Protein AF-A0A0S7Y6J7-F1 (afdb_monomer)

Secondary structure (DSSP, 8-state):
-GGGG------S-S---SEEEEE-S-HHHHHTHHHHHHH-TT-EEEE-S-HHHHTT---SS-EEEEEEHHHHHHS-HHHHHHH-TTEEEEEEE--HHHHHS-HHHHHHH-GGGGG-SEEEE--SSSS-HHHHHHHHHHHHHHHHHHHH-TTS---EEEEE-S-HHHHHHHHHHHHHHHGGGSEEEEE-SHHHHHHHHHS-SSGGG--TTTGGGTSSTTTEEEEEE-S-B-BTTBTT-BHHHHHHHHHHHH-TTS-EEEE---GGGGGGTTTSEEE-TT-GGGHHHHHHHHHHHHSSS-EEEE-TTS-EEEEE-SHHHHHHHHHHHHSSSHHHHHHHHHHHHHHTTTHHHHHHHHTT-HHHHHHTTT----HHHHHHHHHHHHHHHHHHHTT-PEEETTEEE-SHHHHHHHHHHS-HHHHHHHHTTTHHHHHHHHHT-HHHHHHHTT----HHHHHHHHHHHHHHHHHHHHHTT---

Structure (mmCIF, N/CA/C/O backbone):
data_AF-A0A0S7Y6J7-F1
#
_entry.id   AF-A0A0S7Y6J7-F1
#
loop_
_atom_site.group_PDB
_atom_site.id
_atom_site.type_symbol
_atom_site.label_atom_id
_atom_site.label_alt_id
_atom_site.label_comp_id
_atom_site.label_asym_id
_atom_site.label_entity_id
_atom_site.label_seq_id
_atom_site.pdbx_PDB_ins_code
_atom_site.Cartn_x
_atom_site.Cartn_y
_atom_site.Cartn_z
_atom_site.occupancy
_atom_site.B_iso_or_equiv
_atom_site.auth_seq_id
_atom_site.auth_comp_id
_atom_site.auth_asym_id
_atom_site.auth_atom_id
_atom_site.pdbx_PDB_model_num
ATOM 1 N N . MET A 1 1 ? -23.577 -27.559 10.774 1.00 37.59 1 MET A N 1
ATOM 2 C CA . MET A 1 1 ? -23.609 -26.320 11.588 1.00 37.59 1 MET A CA 1
ATOM 3 C C . MET A 1 1 ? -22.219 -25.727 11.871 1.00 37.59 1 MET A C 1
ATOM 5 O O . MET A 1 1 ? -22.177 -24.643 12.425 1.00 37.59 1 MET A O 1
ATOM 9 N N . MET A 1 2 ? -21.099 -26.358 11.475 1.00 38.62 2 MET A N 1
ATOM 10 C CA . MET A 1 2 ? -19.739 -25.843 11.745 1.00 38.62 2 MET A CA 1
ATOM 11 C C . MET A 1 2 ? -19.242 -24.742 10.783 1.00 38.62 2 MET A C 1
ATOM 13 O O . MET A 1 2 ? -18.330 -24.014 11.152 1.00 38.62 2 MET A O 1
ATOM 17 N N . ASP A 1 3 ? -19.864 -24.550 9.614 1.00 44.47 3 ASP A N 1
ATOM 18 C CA . ASP A 1 3 ? -19.432 -23.536 8.627 1.00 44.47 3 ASP A CA 1
ATOM 19 C C . ASP A 1 3 ? -19.922 -22.104 8.911 1.00 44.47 3 ASP A C 1
ATOM 21 O O . ASP A 1 3 ? -19.667 -21.194 8.128 1.00 44.47 3 ASP A O 1
ATOM 25 N N . GLN A 1 4 ? -20.648 -21.864 10.010 1.00 50.25 4 GLN A N 1
ATOM 26 C CA . GLN A 1 4 ? -21.301 -20.566 10.223 1.00 50.25 4 GLN A CA 1
ATOM 27 C C . GLN A 1 4 ? -20.360 -19.424 10.649 1.00 50.25 4 GLN A C 1
ATOM 29 O O . GLN A 1 4 ? -20.791 -18.274 10.620 1.00 50.25 4 GLN A O 1
ATOM 34 N N . TYR A 1 5 ? -19.096 -19.703 11.000 1.00 62.66 5 TYR A N 1
ATOM 35 C CA . TYR A 1 5 ? -18.153 -18.696 11.520 1.00 62.66 5 TYR A CA 1
ATOM 36 C C . TYR A 1 5 ? -16.710 -18.896 11.024 1.00 62.66 5 TYR A C 1
ATOM 38 O O . TYR A 1 5 ? -15.764 -18.864 11.806 1.00 62.66 5 TYR A O 1
ATOM 46 N N . ALA A 1 6 ? -16.516 -19.154 9.730 1.00 68.69 6 ALA A N 1
ATOM 47 C CA . ALA A 1 6 ? -15.168 -19.222 9.165 1.00 68.69 6 ALA A CA 1
ATOM 48 C C . ALA A 1 6 ? -14.520 -17.823 9.099 1.00 68.69 6 ALA A C 1
ATOM 50 O O . ALA A 1 6 ? -15.158 -16.847 8.706 1.00 68.69 6 ALA A O 1
ATOM 51 N N . PHE A 1 7 ? -13.246 -17.725 9.490 1.00 80.12 7 PHE A N 1
ATOM 52 C CA . PHE A 1 7 ? -12.446 -16.517 9.302 1.00 80.12 7 PHE A CA 1
ATOM 53 C C . PHE A 1 7 ? -11.968 -16.439 7.848 1.00 80.12 7 PHE A C 1
ATOM 55 O O . PHE A 1 7 ? -11.222 -17.304 7.390 1.00 80.12 7 PHE A O 1
ATOM 62 N N . TYR A 1 8 ? -12.384 -15.390 7.138 1.00 76.31 8 TYR A N 1
ATOM 63 C CA . TYR A 1 8 ? -11.965 -15.119 5.765 1.00 76.31 8 TYR A CA 1
ATOM 64 C C . TYR A 1 8 ? -11.046 -13.891 5.736 1.00 76.31 8 TYR A C 1
ATOM 66 O O . TYR A 1 8 ? -11.549 -12.760 5.713 1.00 76.31 8 TYR A O 1
ATOM 74 N N . PRO A 1 9 ? -9.712 -14.077 5.750 1.00 76.06 9 PRO A N 1
ATOM 75 C CA . PRO A 1 9 ? -8.779 -12.964 5.625 1.00 76.06 9 PRO A CA 1
ATOM 76 C C . PRO A 1 9 ? -8.963 -12.279 4.269 1.00 76.06 9 PRO A C 1
ATOM 78 O O . PRO A 1 9 ? -9.299 -12.915 3.265 1.00 76.06 9 PRO A O 1
ATOM 81 N N . ARG A 1 10 ? -8.723 -10.968 4.218 1.00 75.69 10 ARG A N 1
ATOM 82 C CA . ARG A 1 10 ? -8.619 -10.278 2.934 1.00 75.69 10 ARG A CA 1
ATOM 83 C C . ARG A 1 10 ? -7.241 -10.531 2.349 1.00 75.69 10 ARG A C 1
ATOM 85 O O . ARG A 1 10 ? -6.243 -10.293 3.011 1.00 75.69 10 ARG A O 1
ATOM 92 N N . ILE A 1 11 ? -7.208 -10.874 1.070 1.00 79.12 11 ILE A N 1
ATOM 93 C CA . ILE A 1 11 ? -5.982 -10.859 0.278 1.00 79.12 11 ILE A CA 1
ATOM 94 C C . ILE A 1 11 ? -5.996 -9.570 -0.550 1.00 79.12 11 ILE A C 1
ATOM 96 O O . ILE A 1 11 ? -6.854 -9.410 -1.420 1.00 79.12 11 ILE A O 1
ATOM 100 N N . ILE A 1 12 ? -5.105 -8.619 -0.241 1.00 74.19 12 ILE A N 1
ATOM 101 C CA . ILE A 1 12 ? -4.997 -7.345 -0.983 1.00 74.19 12 ILE A CA 1
ATOM 102 C C . ILE A 1 12 ? -4.567 -7.599 -2.423 1.00 74.19 12 ILE A C 1
ATOM 104 O O . ILE A 1 12 ? -5.197 -7.109 -3.363 1.00 74.19 12 ILE A O 1
ATOM 108 N N . ASN A 1 13 ? -3.518 -8.408 -2.567 1.00 80.00 13 ASN A N 1
ATOM 109 C CA . ASN A 1 13 ? -2.883 -8.759 -3.827 1.00 80.00 13 ASN A CA 1
ATOM 110 C C . ASN A 1 13 ? -3.207 -10.211 -4.169 1.00 80.00 13 ASN A C 1
ATOM 112 O O . ASN A 1 13 ? -2.391 -11.100 -3.929 1.00 80.00 13 ASN A O 1
ATOM 116 N N . PRO A 1 14 ? -4.420 -10.485 -4.694 1.00 82.38 14 PRO A N 1
ATOM 117 C CA . PRO A 1 14 ? -4.791 -11.831 -5.109 1.00 82.38 14 PRO A CA 1
ATOM 118 C C . PRO A 1 14 ? -3.917 -12.330 -6.261 1.00 82.38 14 PRO A C 1
ATOM 120 O O . PRO A 1 14 ? -3.758 -13.538 -6.415 1.00 82.38 14 PRO A O 1
ATOM 123 N N . MET A 1 15 ? -3.346 -11.427 -7.068 1.00 87.62 15 MET A N 1
ATOM 124 C CA . MET A 1 15 ? -2.305 -11.795 -8.017 1.00 87.62 15 MET A CA 1
ATOM 125 C C . MET A 1 15 ? -0.927 -11.429 -7.504 1.00 87.62 15 MET A C 1
ATOM 127 O O . MET A 1 15 ? -0.651 -10.280 -7.168 1.00 87.62 15 MET A O 1
ATOM 131 N N . LYS A 1 16 ? -0.067 -12.435 -7.545 1.00 90.81 16 LYS A N 1
ATOM 132 C CA . LYS A 1 16 ? 1.357 -12.356 -7.279 1.00 90.81 16 LYS A CA 1
ATOM 133 C C . LYS A 1 16 ? 2.114 -12.774 -8.530 1.00 90.81 16 LYS A C 1
ATOM 135 O O . LYS A 1 16 ? 1.615 -13.615 -9.290 1.00 90.81 16 LYS A O 1
ATOM 140 N N . PHE A 1 17 ? 3.290 -12.206 -8.772 1.00 94.19 17 PHE A N 1
ATOM 141 C CA . PHE A 1 17 ? 4.097 -12.631 -9.912 1.00 94.19 17 PHE A CA 1
ATOM 142 C C . PHE A 1 17 ? 4.605 -14.051 -9.684 1.00 94.19 17 PHE A C 1
ATOM 144 O O . PHE A 1 17 ? 5.246 -14.345 -8.688 1.00 94.19 17 PHE A O 1
ATOM 151 N N . SER A 1 18 ? 4.311 -14.956 -10.614 1.00 93.31 18 SER A N 1
ATOM 152 C CA . SER A 1 18 ? 4.850 -16.319 -10.564 1.00 93.31 18 SER A CA 1
ATOM 153 C C . SER A 1 18 ? 6.267 -16.389 -11.123 1.00 93.31 18 SER A C 1
ATOM 155 O O . SER A 1 18 ? 7.014 -17.287 -10.754 1.00 93.31 18 SER A O 1
ATOM 157 N N . TYR A 1 19 ? 6.622 -15.455 -12.009 1.00 95.19 19 TYR A N 1
ATOM 158 C CA . TYR A 1 19 ? 7.922 -15.395 -12.669 1.00 95.19 19 TYR A CA 1
ATOM 159 C C . TYR A 1 19 ? 8.498 -13.984 -12.613 1.00 95.19 19 TYR A C 1
ATOM 161 O O . TYR A 1 19 ? 7.796 -13.017 -12.911 1.00 95.19 19 TYR A O 1
ATOM 169 N N . ALA A 1 20 ? 9.785 -13.878 -12.297 1.00 96.62 20 ALA A N 1
ATOM 170 C CA . ALA A 1 20 ? 10.579 -12.670 -12.453 1.00 96.62 20 ALA A CA 1
ATOM 171 C C . ALA A 1 20 ? 11.765 -12.947 -13.376 1.00 96.62 20 ALA A C 1
ATOM 173 O O . ALA A 1 20 ? 12.659 -13.728 -13.048 1.00 96.62 20 ALA A O 1
ATOM 174 N N . ILE A 1 21 ? 11.775 -12.286 -14.527 1.00 96.31 21 ILE A N 1
ATOM 175 C CA . ILE A 1 21 ? 12.863 -12.347 -15.498 1.00 96.31 21 ILE A CA 1
ATOM 176 C C . ILE A 1 21 ? 13.750 -11.141 -15.276 1.00 96.31 21 ILE A C 1
ATOM 178 O O . ILE A 1 21 ? 13.268 -10.011 -15.309 1.00 96.31 21 ILE A O 1
ATOM 182 N N . ILE A 1 22 ? 15.042 -11.373 -15.083 1.00 97.00 22 ILE A N 1
ATOM 183 C CA . ILE A 1 22 ? 16.013 -10.303 -14.890 1.00 97.00 22 ILE A CA 1
ATOM 184 C C . ILE A 1 22 ? 17.064 -10.388 -15.984 1.00 97.00 22 ILE A C 1
ATOM 186 O O . ILE A 1 22 ? 17.720 -11.418 -16.157 1.00 97.00 22 ILE A O 1
ATOM 190 N N . PHE A 1 23 ? 17.279 -9.273 -16.670 1.00 96.75 23 PHE A N 1
ATOM 191 C CA . PHE A 1 23 ? 18.465 -9.064 -17.482 1.00 96.75 23 PHE A CA 1
ATOM 192 C C . PHE A 1 23 ? 19.136 -7.762 -17.073 1.00 96.75 23 PHE A C 1
ATOM 194 O O . PHE A 1 23 ? 18.533 -6.692 -17.099 1.00 96.75 23 PHE A O 1
ATOM 201 N N . SER A 1 24 ? 20.408 -7.866 -16.707 1.00 94.94 24 SER A N 1
ATOM 202 C CA . SER A 1 24 ? 21.251 -6.703 -16.486 1.00 94.94 24 SER A CA 1
ATOM 203 C C . SER A 1 24 ? 22.707 -7.041 -16.760 1.00 94.94 24 SER A C 1
ATOM 205 O O . SER A 1 24 ? 23.170 -8.135 -16.417 1.00 94.94 24 SER A O 1
ATOM 207 N N . ALA A 1 25 ? 23.435 -6.094 -17.345 1.00 91.81 25 ALA A N 1
ATOM 208 C CA . ALA A 1 25 ? 24.883 -6.101 -17.466 1.00 91.81 25 ALA A CA 1
ATOM 209 C C . ALA A 1 25 ? 25.574 -5.954 -16.096 1.00 91.81 25 ALA A C 1
ATOM 211 O O . ALA A 1 25 ? 26.685 -6.464 -15.911 1.00 91.81 25 ALA A O 1
ATOM 212 N N . GLU A 1 26 ? 24.906 -5.366 -15.101 1.00 91.00 26 GLU A N 1
ATOM 213 C CA . GLU A 1 26 ? 25.428 -5.193 -13.747 1.00 91.00 26 GLU A CA 1
ATOM 214 C C . GLU A 1 26 ? 25.328 -6.483 -12.913 1.00 91.00 26 GLU A C 1
ATOM 216 O O . GLU A 1 26 ? 24.263 -7.069 -12.713 1.00 91.00 26 GLU A O 1
ATOM 221 N N . GLU A 1 27 ? 26.468 -6.943 -12.390 1.00 91.69 27 GLU A N 1
ATOM 222 C CA . GLU A 1 27 ? 26.545 -8.185 -11.612 1.00 91.69 27 GLU A CA 1
ATOM 223 C C . GLU A 1 27 ? 25.741 -8.127 -10.307 1.00 91.69 27 GLU A C 1
ATOM 225 O O . GLU A 1 27 ? 25.116 -9.117 -9.927 1.00 91.69 27 GLU A O 1
ATOM 230 N N . GLU A 1 28 ? 25.705 -6.969 -9.648 1.00 91.62 28 GLU A N 1
ATOM 231 C CA . GLU A 1 28 ? 24.992 -6.782 -8.379 1.00 91.62 28 GLU A CA 1
ATOM 232 C C . GLU A 1 28 ? 23.469 -6.901 -8.542 1.00 91.62 28 GLU A C 1
ATOM 234 O O . GLU A 1 28 ? 22.796 -7.497 -7.695 1.00 91.62 28 GLU A O 1
ATOM 239 N N . VAL A 1 29 ? 22.921 -6.455 -9.678 1.00 92.88 29 VAL A N 1
ATOM 240 C CA . VAL A 1 29 ? 21.510 -6.685 -10.028 1.00 92.88 29 VAL A CA 1
ATOM 241 C C . VAL A 1 29 ? 21.246 -8.185 -10.189 1.00 92.88 29 VAL A C 1
ATOM 243 O O . VAL A 1 29 ? 20.309 -8.715 -9.591 1.00 92.88 29 VAL A O 1
ATOM 246 N N . ARG A 1 30 ? 22.110 -8.912 -10.914 1.00 94.44 30 ARG A N 1
ATOM 247 C CA . ARG A 1 30 ? 21.960 -10.370 -11.099 1.00 94.44 30 ARG A CA 1
ATOM 248 C C . ARG A 1 30 ? 22.072 -11.143 -9.778 1.00 94.44 30 ARG A C 1
ATOM 250 O O . ARG A 1 30 ? 21.297 -12.071 -9.544 1.00 94.44 30 ARG A O 1
ATOM 257 N N . LYS A 1 31 ? 22.997 -10.761 -8.890 1.00 93.81 31 LYS A N 1
ATOM 258 C CA . LYS A 1 31 ? 23.158 -11.369 -7.551 1.00 93.81 31 LYS A CA 1
ATOM 259 C C . LYS A 1 31 ? 21.954 -11.139 -6.642 1.00 93.81 31 LYS A C 1
ATOM 261 O O . LYS A 1 31 ? 21.652 -11.987 -5.799 1.00 93.81 31 LYS A O 1
ATOM 266 N N . SER A 1 32 ? 21.232 -10.040 -6.844 1.00 92.38 32 SER A N 1
ATOM 267 C CA . SER A 1 32 ? 20.055 -9.692 -6.046 1.00 92.38 32 SER A CA 1
ATOM 268 C C . SER A 1 32 ? 18.868 -10.649 -6.239 1.00 92.38 32 SER A C 1
ATOM 270 O O . SER A 1 32 ? 17.938 -10.624 -5.433 1.00 92.38 32 SER A O 1
ATOM 272 N N . LYS A 1 33 ? 18.940 -11.589 -7.200 1.00 94.50 33 LYS A N 1
ATOM 273 C CA . LYS A 1 33 ? 18.031 -12.749 -7.298 1.00 94.50 33 LYS A CA 1
ATOM 274 C C . LYS A 1 33 ? 17.808 -13.440 -5.952 1.00 94.50 33 LYS A C 1
ATOM 276 O O . LYS A 1 33 ? 16.681 -13.813 -5.648 1.00 94.50 33 LYS A O 1
ATOM 281 N N . LYS A 1 34 ? 18.861 -13.618 -5.146 1.00 92.31 34 LYS A N 1
ATOM 282 C CA . LYS A 1 34 ? 18.748 -14.301 -3.848 1.00 92.31 34 LYS A CA 1
ATOM 283 C C . LYS A 1 34 ? 17.755 -13.595 -2.919 1.00 92.31 34 LYS A C 1
ATOM 285 O O . LYS A 1 34 ? 16.931 -14.261 -2.306 1.00 92.31 34 LYS A O 1
ATOM 290 N N . VAL A 1 35 ? 17.805 -12.265 -2.867 1.00 92.25 35 VAL A N 1
ATOM 291 C CA . VAL A 1 35 ? 16.930 -11.460 -2.004 1.00 92.25 35 VAL A CA 1
ATOM 292 C C . VAL A 1 35 ? 15.480 -11.533 -2.471 1.00 92.25 35 VAL A C 1
ATOM 294 O O . VAL A 1 35 ? 14.579 -11.654 -1.645 1.00 92.25 35 VAL A O 1
ATOM 297 N N . LEU A 1 36 ? 15.239 -11.529 -3.785 1.00 91.81 36 LEU A N 1
ATOM 298 C CA . LEU A 1 36 ? 13.892 -11.734 -4.324 1.00 91.81 36 LEU A CA 1
ATOM 299 C C . LEU A 1 36 ? 13.339 -13.120 -3.983 1.00 91.81 36 LEU A C 1
ATOM 301 O O . LEU A 1 36 ? 12.209 -13.213 -3.530 1.00 91.81 36 LEU A O 1
ATOM 305 N N . VAL A 1 37 ? 14.136 -14.183 -4.117 1.00 91.69 37 VAL A N 1
ATOM 306 C CA . VAL A 1 37 ? 13.702 -15.547 -3.754 1.00 91.69 37 VAL A CA 1
ATOM 307 C C . VAL A 1 37 ? 13.405 -15.672 -2.254 1.00 91.69 37 VAL A C 1
ATOM 309 O O . VAL A 1 37 ? 12.478 -16.378 -1.868 1.00 91.69 37 VAL A O 1
ATOM 312 N N . GLU A 1 38 ? 14.176 -14.996 -1.398 1.00 88.25 38 GLU A N 1
ATOM 313 C CA . GLU A 1 38 ? 13.963 -15.010 0.055 1.00 88.25 38 GLU A CA 1
ATOM 314 C C . GLU A 1 38 ? 12.728 -14.198 0.479 1.00 88.25 38 GLU A C 1
ATOM 316 O O . GLU A 1 38 ? 11.979 -14.644 1.345 1.00 88.25 38 GLU A O 1
ATOM 321 N N . SER A 1 39 ? 12.503 -13.031 -0.133 1.00 85.88 39 SER A N 1
ATOM 322 C CA . SER A 1 39 ? 11.391 -12.126 0.209 1.00 85.88 39 SER A CA 1
ATOM 323 C C . SER A 1 39 ? 10.072 -12.460 -0.491 1.00 85.88 39 SER A C 1
ATOM 325 O O . SER A 1 39 ? 9.008 -12.117 0.018 1.00 85.88 39 SER A O 1
ATOM 327 N N . MET A 1 40 ? 10.128 -13.128 -1.644 1.00 89.31 40 MET A N 1
ATOM 328 C CA . MET A 1 40 ? 8.979 -13.489 -2.476 1.00 89.31 40 MET A CA 1
ATOM 329 C C . MET A 1 40 ? 9.079 -14.966 -2.876 1.00 89.31 40 MET A C 1
ATOM 331 O O . MET A 1 40 ? 9.331 -15.289 -4.039 1.00 89.31 40 MET A O 1
ATOM 335 N N . PRO A 1 41 ? 8.883 -15.897 -1.926 1.00 86.69 41 PRO A N 1
ATOM 336 C CA . PRO A 1 41 ? 9.102 -17.327 -2.152 1.00 86.69 41 PRO A CA 1
ATOM 337 C C . PRO A 1 41 ? 8.098 -17.962 -3.134 1.00 86.69 41 PRO A C 1
ATOM 339 O O . PRO A 1 41 ? 8.265 -19.116 -3.524 1.00 86.69 41 PRO A O 1
ATOM 342 N N . TRP A 1 42 ? 7.059 -17.226 -3.538 1.00 88.81 42 TRP A N 1
ATOM 343 C CA . TRP A 1 42 ? 6.107 -17.603 -4.588 1.00 88.81 42 TRP A CA 1
ATOM 344 C C . TRP A 1 42 ? 6.578 -17.258 -6.012 1.00 88.81 42 TRP A C 1
ATOM 346 O O . TRP A 1 42 ? 5.921 -17.660 -6.974 1.00 88.81 42 TRP A O 1
ATOM 356 N N . THR A 1 43 ? 7.683 -16.520 -6.152 1.00 92.38 43 THR A N 1
ATOM 357 C CA . THR A 1 43 ? 8.189 -16.019 -7.433 1.00 92.38 43 THR A CA 1
ATOM 358 C C . THR A 1 43 ? 9.406 -16.823 -7.883 1.00 92.38 43 THR A C 1
ATOM 360 O O . THR A 1 43 ? 10.455 -16.814 -7.237 1.00 92.38 43 THR A O 1
ATOM 363 N N . GLU A 1 44 ? 9.309 -17.481 -9.035 1.00 94.25 44 GLU A N 1
ATOM 364 C CA . GLU A 1 44 ? 10.462 -18.097 -9.687 1.00 94.25 44 GLU A CA 1
ATOM 365 C C . GLU A 1 44 ? 11.295 -17.022 -10.396 1.00 94.25 44 GLU A C 1
ATOM 367 O O . GLU A 1 44 ? 10.791 -16.291 -11.248 1.00 94.25 44 GLU A O 1
ATOM 372 N N . VAL A 1 45 ? 12.576 -16.903 -10.038 1.00 95.56 45 VAL A N 1
ATOM 373 C CA . VAL A 1 45 ? 13.460 -15.854 -10.569 1.00 95.56 45 VAL A CA 1
ATOM 374 C C . VAL A 1 45 ? 14.465 -16.442 -11.555 1.00 95.56 45 VAL A C 1
ATOM 376 O O . VAL A 1 45 ? 15.308 -17.266 -11.178 1.00 95.56 45 VAL A O 1
ATOM 379 N N . GLU A 1 46 ? 14.455 -15.958 -12.792 1.00 95.06 46 GLU A N 1
ATOM 380 C CA . GLU A 1 46 ? 15.367 -16.374 -13.856 1.00 95.06 46 GLU A CA 1
ATOM 381 C C . GLU A 1 46 ? 16.260 -15.212 -14.307 1.00 95.06 46 GLU A C 1
ATOM 383 O O . GLU A 1 46 ? 15.801 -14.087 -14.501 1.00 95.06 46 GLU A O 1
ATOM 388 N N . ILE A 1 47 ? 17.560 -15.485 -14.459 1.00 95.69 47 ILE A N 1
ATOM 389 C CA . ILE A 1 47 ? 18.527 -14.521 -14.992 1.00 95.69 47 ILE A CA 1
ATOM 390 C C . ILE A 1 47 ? 18.787 -14.876 -16.448 1.00 95.69 47 ILE A C 1
ATOM 392 O O . ILE A 1 47 ? 19.303 -15.956 -16.736 1.00 95.69 47 ILE A O 1
ATOM 396 N N . PHE A 1 48 ? 18.477 -13.957 -17.352 1.00 93.56 48 PHE A N 1
ATOM 397 C CA . PHE A 1 48 ? 18.709 -14.149 -18.775 1.00 93.56 48 PHE A CA 1
ATOM 398 C C . PHE A 1 48 ? 20.107 -13.655 -19.152 1.00 93.56 48 PHE A C 1
ATOM 400 O O . PHE A 1 48 ? 20.561 -12.609 -18.690 1.00 93.56 48 PHE A O 1
ATOM 407 N N . GLY A 1 49 ? 20.800 -14.425 -19.993 1.00 87.69 49 GLY A N 1
ATOM 408 C CA . GLY A 1 49 ? 22.103 -14.042 -20.551 1.00 87.69 49 GLY A CA 1
ATOM 409 C C . GLY A 1 49 ? 22.005 -13.242 -21.852 1.00 87.69 49 GLY A C 1
ATOM 410 O O . GLY A 1 49 ? 22.978 -12.613 -22.253 1.00 87.69 49 GLY A O 1
ATOM 411 N N . ASP A 1 50 ? 20.837 -13.263 -22.496 1.00 89.38 50 ASP A N 1
ATOM 412 C CA . ASP A 1 50 ? 20.567 -12.620 -23.778 1.00 89.38 50 ASP A CA 1
ATOM 413 C C . ASP A 1 50 ? 19.213 -11.891 -23.729 1.00 89.38 50 ASP A C 1
ATOM 415 O O . ASP A 1 50 ? 18.189 -12.537 -23.479 1.00 89.38 50 ASP A O 1
ATOM 419 N N . PRO A 1 51 ? 19.166 -10.575 -23.989 1.00 88.75 51 PRO A N 1
ATOM 420 C CA . PRO A 1 51 ? 17.926 -9.816 -23.913 1.00 88.75 51 PRO A CA 1
ATOM 421 C C . PRO A 1 51 ? 17.013 -10.060 -25.127 1.00 88.75 51 PRO A C 1
ATOM 423 O O . PRO A 1 51 ? 15.801 -9.887 -25.018 1.00 88.75 51 PRO A O 1
ATOM 426 N N . PHE A 1 52 ? 17.532 -10.511 -26.278 1.00 90.12 52 PHE A N 1
ATOM 427 C CA . PHE A 1 52 ? 16.700 -10.756 -27.465 1.00 90.12 52 PHE A CA 1
ATOM 428 C C . PHE A 1 52 ? 15.690 -11.883 -27.234 1.00 90.12 52 PHE A C 1
ATOM 430 O O . PHE A 1 52 ? 14.530 -11.770 -27.641 1.00 90.12 52 PHE A O 1
ATOM 437 N N . SER A 1 53 ? 16.096 -12.936 -26.524 1.00 90.31 53 SER A N 1
ATOM 438 C CA . SER A 1 53 ? 15.213 -14.041 -26.146 1.00 90.31 53 SER A CA 1
ATOM 439 C C . SER A 1 53 ? 14.031 -13.607 -25.263 1.00 90.31 53 SER A C 1
ATOM 441 O O . SER A 1 53 ? 12.940 -14.163 -25.401 1.00 90.31 53 SER A O 1
ATOM 443 N N . ILE A 1 54 ? 14.185 -12.549 -24.453 1.00 93.69 54 ILE A N 1
ATOM 444 C CA . ILE A 1 54 ? 13.111 -11.993 -23.605 1.00 93.69 54 ILE A CA 1
ATOM 445 C C . ILE A 1 54 ? 11.957 -11.460 -24.458 1.00 93.69 54 ILE A C 1
ATOM 447 O O . ILE A 1 54 ? 10.797 -11.594 -24.080 1.00 93.69 54 ILE A O 1
ATOM 451 N N . SER A 1 55 ? 12.241 -10.945 -25.658 1.00 93.69 55 SER A N 1
ATOM 452 C CA . SER A 1 55 ? 11.208 -10.454 -26.587 1.00 93.69 55 SER A CA 1
ATOM 453 C C . SER A 1 55 ? 10.242 -11.555 -27.051 1.00 93.69 55 SER A C 1
ATOM 455 O O . SER A 1 55 ? 9.153 -11.275 -27.546 1.00 93.69 55 SER A O 1
ATOM 457 N N . GLN A 1 56 ? 10.644 -12.823 -26.924 1.00 92.12 56 GLN A N 1
ATOM 458 C CA . GLN A 1 56 ? 9.830 -13.994 -27.257 1.00 92.12 56 GLN A CA 1
ATOM 459 C C . GLN A 1 56 ? 9.227 -14.658 -26.014 1.00 92.12 56 GLN A C 1
ATOM 461 O O . GLN A 1 56 ? 8.554 -15.680 -26.149 1.00 92.12 56 GLN A O 1
ATOM 466 N N . TYR A 1 57 ? 9.481 -14.118 -24.817 1.00 91.94 57 TYR A N 1
ATOM 467 C CA . TYR A 1 57 ? 8.959 -14.684 -23.583 1.00 91.94 57 TYR A CA 1
ATOM 468 C C . TYR A 1 57 ? 7.434 -14.738 -23.628 1.00 91.94 57 TYR A C 1
ATOM 470 O O . TYR A 1 57 ? 6.765 -13.778 -24.024 1.00 91.94 57 TYR A O 1
ATOM 478 N N . LYS A 1 58 ? 6.893 -15.878 -23.206 1.00 93.31 58 LYS A N 1
ATOM 479 C CA . LYS A 1 58 ? 5.464 -16.144 -23.164 1.00 93.31 58 LYS A CA 1
ATOM 480 C C . LYS A 1 58 ? 5.132 -16.953 -21.921 1.00 93.31 58 LYS A C 1
ATOM 482 O O . LYS A 1 58 ? 5.718 -18.008 -21.690 1.00 93.31 58 LYS A O 1
ATOM 487 N N . SER A 1 59 ? 4.153 -16.480 -21.167 1.00 89.81 59 SER A N 1
ATOM 488 C CA . SER A 1 59 ? 3.622 -17.140 -19.987 1.00 89.81 59 SER A CA 1
ATOM 489 C C . SER A 1 59 ? 2.156 -16.782 -19.797 1.00 89.81 59 SER A C 1
ATOM 491 O O . SER A 1 59 ? 1.749 -15.630 -19.941 1.00 89.81 59 SER A O 1
ATOM 493 N N . ASP A 1 60 ? 1.365 -17.782 -19.417 1.00 89.50 60 ASP A N 1
ATOM 494 C CA . ASP A 1 60 ? -0.031 -17.582 -19.021 1.00 89.50 60 ASP A CA 1
ATOM 495 C C . ASP A 1 60 ? -0.139 -17.081 -17.566 1.00 89.50 60 ASP A C 1
ATOM 497 O O . ASP A 1 60 ? -1.205 -16.650 -17.119 1.00 89.50 60 ASP A O 1
ATOM 501 N N . LYS A 1 61 ? 0.966 -17.124 -16.806 1.00 90.81 61 LYS A N 1
ATOM 502 C CA . LYS A 1 61 ? 1.033 -16.630 -15.427 1.00 90.81 61 LYS A CA 1
ATOM 503 C C . LYS A 1 61 ? 1.491 -15.174 -15.379 1.00 90.81 61 LYS A C 1
ATOM 505 O O . LYS A 1 61 ? 2.218 -14.696 -16.250 1.00 90.81 61 LYS A O 1
ATOM 510 N N . ALA A 1 62 ? 1.102 -14.478 -14.310 1.00 94.56 62 ALA A N 1
ATOM 511 C CA . ALA A 1 62 ? 1.601 -13.134 -14.043 1.00 94.56 62 ALA A CA 1
ATOM 512 C C . ALA A 1 62 ? 3.131 -13.151 -13.954 1.00 94.56 62 ALA A C 1
ATOM 514 O O . ALA A 1 62 ? 3.702 -13.947 -13.206 1.00 94.56 62 ALA A O 1
ATOM 515 N N . SER A 1 63 ? 3.775 -12.286 -14.734 1.00 96.38 63 SER A N 1
ATOM 516 C CA . SER A 1 63 ? 5.230 -12.236 -14.858 1.00 96.38 63 SER A CA 1
ATOM 517 C C . SER A 1 63 ? 5.732 -10.800 -14.758 1.00 96.38 63 SER A C 1
ATOM 519 O O . SER A 1 63 ? 5.064 -9.873 -15.211 1.00 96.38 63 SER A O 1
ATOM 521 N N . ILE A 1 64 ? 6.928 -10.619 -14.215 1.00 97.50 64 ILE A N 1
ATOM 522 C CA . ILE A 1 64 ? 7.624 -9.337 -14.215 1.00 97.50 64 ILE A CA 1
ATOM 523 C C . ILE A 1 64 ? 8.923 -9.445 -15.006 1.00 97.50 64 ILE A C 1
ATOM 525 O O . ILE A 1 64 ? 9.638 -10.442 -14.906 1.00 97.50 64 ILE A O 1
ATOM 529 N N . ILE A 1 65 ? 9.216 -8.424 -15.807 1.00 97.88 65 ILE A N 1
ATOM 530 C CA . ILE A 1 65 ? 10.437 -8.336 -16.607 1.00 97.88 65 ILE A CA 1
ATOM 531 C C . ILE A 1 65 ? 11.226 -7.128 -16.123 1.00 97.88 65 ILE A C 1
ATOM 533 O O . ILE A 1 65 ? 10.765 -5.997 -16.223 1.00 97.88 65 ILE A O 1
ATOM 537 N N . ILE A 1 66 ? 12.409 -7.379 -15.580 1.00 98.19 66 ILE A N 1
ATOM 538 C CA . ILE A 1 66 ? 13.278 -6.384 -14.962 1.00 98.19 66 ILE A CA 1
ATOM 539 C C . ILE A 1 66 ? 14.516 -6.240 -15.838 1.00 98.19 66 ILE A C 1
ATOM 541 O O . ILE A 1 66 ? 15.291 -7.186 -15.998 1.00 98.19 66 ILE A O 1
ATOM 545 N N . LEU A 1 67 ? 14.685 -5.058 -16.419 1.00 98.00 67 LEU A N 1
ATOM 546 C CA . LEU A 1 67 ? 15.741 -4.760 -17.378 1.00 98.00 67 LEU A CA 1
ATOM 547 C C . LEU A 1 67 ? 16.541 -3.558 -16.899 1.00 98.00 67 LEU A C 1
ATOM 549 O O . LEU A 1 67 ? 15.975 -2.626 -16.333 1.00 98.00 67 LEU A O 1
ATOM 553 N N . ASP A 1 68 ? 17.841 -3.558 -17.164 1.00 96.19 68 ASP A N 1
ATOM 554 C CA . ASP A 1 68 ? 18.610 -2.316 -17.143 1.00 96.19 68 ASP A CA 1
ATOM 555 C C . ASP A 1 68 ? 18.510 -1.560 -18.474 1.00 96.19 68 ASP A C 1
ATOM 557 O O . ASP A 1 68 ? 17.834 -1.995 -19.415 1.00 96.19 68 ASP A O 1
ATOM 561 N N . ASP A 1 69 ? 19.203 -0.425 -18.562 1.00 95.75 69 ASP A N 1
ATOM 562 C CA . ASP A 1 69 ? 19.258 0.390 -19.774 1.00 95.75 69 ASP A CA 1
ATOM 563 C C . ASP A 1 69 ? 19.666 -0.428 -21.009 1.00 95.75 69 ASP A C 1
ATOM 565 O O . ASP A 1 69 ? 19.037 -0.327 -22.063 1.00 95.75 69 ASP A O 1
ATOM 569 N N . SER A 1 70 ? 20.678 -1.294 -20.880 1.00 94.50 70 SER A N 1
ATOM 570 C CA . SER A 1 70 ? 21.194 -2.094 -21.996 1.00 94.50 70 SER A CA 1
ATOM 571 C C . SER A 1 70 ? 20.178 -3.120 -22.504 1.00 94.50 70 SER A C 1
ATOM 573 O O . SER A 1 70 ? 20.059 -3.322 -23.714 1.00 94.50 70 SER A O 1
ATOM 575 N N . GLY A 1 71 ? 19.406 -3.725 -21.596 1.00 95.75 71 GLY A N 1
ATOM 576 C CA . GLY A 1 71 ? 18.343 -4.664 -21.938 1.00 95.75 71 GLY A CA 1
ATOM 577 C C . GLY A 1 71 ? 17.139 -3.973 -22.568 1.00 95.75 71 GLY A C 1
ATOM 578 O O . GLY A 1 71 ? 16.664 -4.391 -23.625 1.00 95.75 71 GLY A O 1
ATOM 579 N N . LEU A 1 72 ? 16.655 -2.889 -21.957 1.00 96.94 72 LEU A N 1
ATOM 580 C CA . LEU A 1 72 ? 15.427 -2.228 -22.401 1.00 96.94 72 LEU A CA 1
ATOM 581 C C . LEU A 1 72 ? 15.572 -1.592 -23.796 1.00 96.94 72 LEU A C 1
ATOM 583 O O . LEU A 1 72 ? 14.612 -1.553 -24.576 1.00 96.94 72 LEU A O 1
ATOM 587 N N . ILE A 1 73 ? 16.782 -1.148 -24.153 1.00 96.19 73 ILE A N 1
ATOM 588 C CA . ILE A 1 73 ? 17.096 -0.636 -25.495 1.00 96.19 73 ILE A CA 1
ATOM 589 C C . ILE A 1 73 ? 16.769 -1.674 -26.576 1.00 96.19 73 ILE A C 1
ATOM 591 O O . ILE A 1 73 ? 16.144 -1.324 -27.580 1.00 96.19 73 ILE A O 1
ATOM 595 N N . VAL A 1 74 ? 17.139 -2.939 -26.368 1.00 95.50 74 VAL A N 1
ATOM 596 C CA . VAL A 1 74 ? 17.136 -3.963 -27.427 1.00 95.50 74 VAL A CA 1
ATOM 597 C C . VAL A 1 74 ? 15.897 -4.858 -27.448 1.00 95.50 74 VAL A C 1
ATOM 599 O O . VAL A 1 74 ? 15.629 -5.474 -28.477 1.00 95.50 74 VAL A O 1
ATOM 602 N N . VAL A 1 75 ? 15.123 -4.926 -26.360 1.00 96.56 75 VAL A N 1
ATOM 603 C CA . VAL A 1 75 ? 13.887 -5.727 -26.329 1.00 96.56 75 VAL A CA 1
ATOM 604 C C . VAL A 1 75 ? 12.750 -5.099 -27.136 1.00 96.56 75 VAL A C 1
ATOM 606 O O . VAL A 1 75 ? 12.607 -3.872 -27.215 1.00 96.56 75 VAL A O 1
ATOM 609 N N . ASP A 1 76 ? 11.888 -5.962 -27.665 1.00 96.50 76 ASP A N 1
ATOM 610 C CA . ASP A 1 76 ? 10.591 -5.609 -28.236 1.00 96.50 76 ASP A CA 1
ATOM 611 C C . ASP A 1 76 ? 9.507 -5.691 -27.145 1.00 96.50 76 ASP A C 1
ATOM 613 O O . ASP A 1 76 ? 8.967 -6.757 -26.839 1.00 96.50 76 ASP A O 1
ATOM 617 N N . ALA A 1 77 ? 9.240 -4.552 -26.502 1.00 96.50 77 ALA A N 1
ATOM 618 C CA . ALA A 1 77 ? 8.298 -4.465 -25.388 1.00 96.50 77 ALA A CA 1
ATOM 619 C C . ALA A 1 77 ? 6.836 -4.652 -25.821 1.00 96.50 77 ALA A C 1
ATOM 621 O O . ALA A 1 77 ? 6.029 -5.147 -25.033 1.00 96.50 77 ALA A O 1
ATOM 622 N N . ASP A 1 78 ? 6.493 -4.296 -27.060 1.00 96.12 78 ASP A N 1
ATOM 623 C CA . ASP A 1 78 ? 5.140 -4.477 -27.585 1.00 96.12 78 ASP A CA 1
ATOM 624 C C . ASP A 1 78 ? 4.867 -5.961 -27.795 1.00 96.12 78 ASP A C 1
ATOM 626 O O . ASP A 1 78 ? 3.881 -6.488 -27.280 1.00 96.12 78 ASP A O 1
ATOM 630 N N . LYS A 1 79 ? 5.817 -6.679 -28.400 1.00 96.50 79 LYS A N 1
ATOM 631 C CA . LYS A 1 79 ? 5.729 -8.131 -28.550 1.00 96.50 79 LYS A CA 1
ATOM 632 C C . LYS A 1 79 ? 5.645 -8.870 -27.213 1.00 96.50 79 LYS A C 1
ATOM 634 O O . LYS A 1 79 ? 4.892 -9.835 -27.078 1.00 96.50 79 LYS A O 1
ATOM 639 N N . ILE A 1 80 ? 6.389 -8.416 -26.203 1.00 96.62 80 ILE A N 1
ATOM 640 C CA . ILE A 1 80 ? 6.276 -8.938 -24.834 1.00 96.62 80 ILE A CA 1
ATOM 641 C C . ILE A 1 80 ? 4.839 -8.783 -24.318 1.00 96.62 80 ILE A C 1
ATOM 643 O O . ILE A 1 80 ? 4.273 -9.746 -23.800 1.00 96.62 80 ILE A O 1
ATOM 647 N N . ARG A 1 81 ? 4.233 -7.600 -24.461 1.00 95.62 81 ARG A N 1
ATOM 648 C CA . ARG A 1 81 ? 2.860 -7.339 -23.996 1.00 95.62 81 ARG A CA 1
ATOM 649 C C . ARG A 1 81 ? 1.815 -8.117 -24.796 1.00 95.62 81 ARG A C 1
ATOM 651 O O . ARG A 1 81 ? 0.860 -8.619 -24.212 1.00 95.62 81 ARG A O 1
ATOM 658 N N . GLU A 1 82 ? 2.011 -8.281 -26.101 1.00 94.81 82 GLU A N 1
ATOM 659 C CA . GLU A 1 82 ? 1.150 -9.108 -26.957 1.00 94.81 82 GLU A CA 1
ATOM 660 C C . GLU A 1 82 ? 1.168 -10.582 -26.532 1.00 94.81 82 GLU A C 1
ATOM 662 O O . GLU A 1 82 ? 0.128 -11.244 -26.502 1.00 94.81 82 GLU A O 1
ATOM 667 N N . ASN A 1 83 ? 2.341 -11.095 -26.155 1.00 94.19 83 ASN A N 1
ATOM 668 C CA . ASN A 1 83 ? 2.510 -12.480 -25.724 1.00 94.19 83 ASN A CA 1
ATOM 669 C C . ASN A 1 83 ? 2.009 -12.745 -24.296 1.00 94.19 83 ASN A C 1
ATOM 671 O O . ASN A 1 83 ? 1.750 -13.902 -23.961 1.00 94.19 83 ASN A O 1
ATOM 675 N N . ASN A 1 84 ? 1.893 -11.712 -23.453 1.00 95.25 84 ASN A N 1
ATOM 676 C CA . ASN A 1 84 ? 1.661 -11.861 -22.017 1.00 95.25 84 ASN A CA 1
ATOM 677 C C . ASN A 1 84 ? 0.600 -10.874 -21.504 1.00 95.25 84 ASN A C 1
ATOM 679 O O . ASN A 1 84 ? 0.857 -9.685 -21.345 1.00 95.25 84 ASN A O 1
ATOM 683 N N . GLN A 1 85 ? -0.578 -11.375 -21.119 1.00 90.81 85 GLN A N 1
ATOM 684 C CA . GLN A 1 85 ? -1.674 -10.522 -20.620 1.00 90.81 85 GLN A CA 1
ATOM 685 C C . GLN A 1 85 ? -1.409 -9.883 -19.244 1.00 90.81 85 GLN A C 1
ATOM 687 O O . GLN A 1 85 ? -2.077 -8.918 -18.865 1.00 90.81 85 GLN A O 1
ATOM 692 N N . ASN A 1 86 ? -0.494 -10.464 -18.465 1.00 94.62 86 ASN A N 1
ATOM 693 C CA . ASN A 1 86 ? -0.243 -10.136 -17.060 1.00 94.62 86 ASN A CA 1
ATOM 694 C C . ASN A 1 86 ? 1.234 -9.800 -16.835 1.00 94.62 86 ASN A C 1
ATOM 696 O O . ASN A 1 86 ? 1.859 -10.365 -15.937 1.00 94.62 86 ASN A O 1
ATOM 700 N N . VAL A 1 87 ? 1.800 -8.942 -17.683 1.00 96.75 87 VAL A N 1
ATOM 701 C CA . VAL A 1 87 ? 3.210 -8.552 -17.605 1.00 96.75 87 VAL A CA 1
ATOM 702 C C . VAL A 1 87 ? 3.370 -7.110 -17.146 1.00 96.75 87 VAL A C 1
ATOM 704 O O . VAL A 1 87 ? 2.577 -6.246 -17.520 1.00 96.75 87 VAL A O 1
ATOM 707 N N . VAL A 1 88 ? 4.400 -6.868 -16.340 1.00 97.81 88 VAL A N 1
ATOM 708 C CA . VAL A 1 88 ? 4.896 -5.526 -16.022 1.00 97.81 88 VAL A CA 1
ATOM 709 C C . VAL A 1 88 ? 6.385 -5.472 -16.349 1.00 97.81 88 VAL A C 1
ATOM 711 O O . VAL A 1 88 ? 7.131 -6.391 -16.005 1.00 97.81 88 VAL A O 1
ATOM 714 N N . ILE A 1 89 ? 6.810 -4.412 -17.030 1.00 98.31 89 ILE A N 1
ATOM 715 C CA . ILE A 1 89 ? 8.200 -4.161 -17.412 1.00 98.31 89 ILE A CA 1
ATOM 716 C C . ILE A 1 89 ? 8.771 -3.069 -16.505 1.00 98.31 89 ILE A C 1
ATOM 718 O O . ILE A 1 89 ? 8.259 -1.950 -16.468 1.00 98.31 89 ILE A O 1
ATOM 722 N N . ILE A 1 90 ? 9.850 -3.385 -15.795 1.00 98.25 90 ILE A N 1
ATOM 723 C CA . ILE A 1 90 ? 10.596 -2.457 -14.947 1.00 98.25 90 ILE A CA 1
ATOM 724 C C . ILE A 1 90 ? 11.923 -2.095 -15.611 1.00 98.25 90 ILE A C 1
ATOM 726 O O . ILE A 1 90 ? 12.666 -2.981 -16.036 1.00 98.25 90 ILE A O 1
ATOM 730 N N . LEU A 1 91 ? 12.244 -0.800 -15.615 1.00 98.12 91 LEU A N 1
ATOM 731 C CA . LEU A 1 91 ? 13.596 -0.297 -15.849 1.00 98.12 91 LEU A CA 1
ATOM 732 C C . LEU A 1 91 ? 14.312 -0.066 -14.513 1.00 98.12 91 LEU A C 1
ATOM 734 O O . LEU A 1 91 ? 13.845 0.726 -13.694 1.00 98.12 91 LEU A O 1
ATOM 738 N N . LEU A 1 92 ? 15.466 -0.702 -14.328 1.00 97.19 92 LEU A N 1
ATOM 739 C CA . LEU A 1 92 ? 16.454 -0.334 -13.317 1.00 97.19 92 LEU A CA 1
ATOM 740 C C . LEU A 1 92 ? 17.565 0.471 -13.989 1.00 97.19 92 LEU A C 1
ATOM 742 O O . LEU A 1 92 ? 18.364 -0.083 -14.738 1.00 97.19 92 LEU A O 1
ATOM 746 N N . SER A 1 93 ? 17.614 1.772 -13.735 1.00 95.88 93 SER A N 1
ATOM 747 C CA . SER A 1 93 ? 18.573 2.666 -14.379 1.00 95.88 93 SER A CA 1
ATOM 748 C C . SER A 1 93 ? 19.609 3.168 -13.382 1.00 95.88 93 SER A C 1
ATOM 750 O O . SER A 1 93 ? 19.257 3.737 -12.348 1.00 95.88 93 SER A O 1
ATOM 752 N N . SER A 1 94 ? 20.887 3.041 -13.739 1.00 94.25 94 SER A N 1
ATOM 753 C CA . SER A 1 94 ? 21.999 3.726 -13.062 1.00 94.25 94 SER A CA 1
ATOM 754 C C . SER A 1 94 ? 22.346 5.077 -13.704 1.00 94.25 94 SER A C 1
ATOM 756 O O . SER A 1 94 ? 23.257 5.783 -13.268 1.00 94.25 94 SER A O 1
ATOM 758 N N . ASN A 1 95 ? 21.590 5.492 -14.728 1.00 95.19 95 ASN A N 1
ATOM 759 C CA . ASN A 1 95 ? 21.747 6.783 -15.385 1.00 95.19 95 ASN A CA 1
ATOM 760 C C . ASN A 1 95 ? 21.187 7.927 -14.523 1.00 95.19 95 ASN A C 1
ATOM 762 O O . ASN A 1 95 ? 19.975 8.068 -14.363 1.00 95.19 95 ASN A O 1
ATOM 766 N N . ASP A 1 96 ? 22.073 8.798 -14.034 1.00 93.69 96 ASP A N 1
ATOM 767 C CA . ASP A 1 96 ? 21.713 9.924 -13.159 1.00 93.69 96 ASP A CA 1
ATOM 768 C C . ASP A 1 96 ? 20.678 10.879 -13.781 1.00 93.69 96 ASP A C 1
ATOM 770 O O . ASP A 1 96 ? 19.825 11.413 -13.074 1.00 93.69 96 ASP A O 1
ATOM 774 N N . PHE A 1 97 ? 20.692 11.054 -15.109 1.00 95.44 97 PHE A N 1
ATOM 775 C CA . PHE A 1 97 ? 19.700 11.891 -15.784 1.00 95.44 97 PHE A CA 1
ATOM 776 C C . PHE A 1 97 ? 18.302 11.280 -15.695 1.00 95.44 97 PHE A C 1
ATOM 778 O O . PHE A 1 97 ? 17.361 11.991 -15.362 1.00 95.44 97 PHE A O 1
ATOM 785 N N . ILE A 1 98 ? 18.169 9.977 -15.962 1.00 95.75 98 ILE A N 1
ATOM 786 C CA . ILE A 1 98 ? 16.891 9.252 -15.861 1.00 95.75 98 ILE A CA 1
ATOM 787 C C . ILE A 1 98 ? 16.379 9.314 -14.419 1.00 95.75 98 ILE A C 1
ATOM 789 O O . ILE A 1 98 ? 15.206 9.575 -14.182 1.00 95.75 98 ILE A O 1
ATOM 793 N N . SER A 1 99 ? 17.272 9.147 -13.445 1.00 92.44 99 SER A N 1
ATOM 794 C CA . SER A 1 99 ? 16.928 9.109 -12.022 1.00 92.44 99 SER A CA 1
ATOM 795 C C . SER A 1 99 ? 16.399 10.431 -11.450 1.00 92.44 99 SER A C 1
ATOM 797 O O . SER A 1 99 ? 15.734 10.407 -10.412 1.00 92.44 99 SER A O 1
ATOM 799 N N . ARG A 1 100 ? 16.690 11.570 -12.095 1.00 92.50 100 ARG A N 1
ATOM 800 C CA . ARG A 1 100 ? 16.368 12.931 -11.613 1.00 92.50 100 ARG A CA 1
ATOM 801 C C . ARG A 1 100 ? 15.458 13.731 -12.538 1.00 92.50 100 ARG A C 1
ATOM 803 O O . ARG A 1 100 ? 15.222 14.903 -12.272 1.00 92.50 100 ARG A O 1
ATOM 810 N N . SER A 1 101 ? 15.029 13.149 -13.651 1.00 92.06 101 SER A N 1
ATOM 811 C CA . SER A 1 101 ? 14.258 13.880 -14.652 1.00 92.06 101 SER A CA 1
ATOM 812 C C . SER A 1 101 ? 12.830 13.352 -14.728 1.00 92.06 101 SER A C 1
ATOM 814 O O . SER A 1 101 ? 12.633 12.134 -14.678 1.00 92.06 101 SER A O 1
ATOM 816 N N . PRO A 1 102 ? 11.848 14.238 -14.960 1.00 90.69 102 PRO A N 1
ATOM 817 C CA . PRO A 1 102 ? 10.497 13.840 -15.314 1.00 90.69 102 PRO A CA 1
ATOM 818 C C . PRO A 1 102 ? 10.453 12.835 -16.477 1.00 90.69 102 PRO A C 1
ATOM 820 O O . PRO A 1 102 ? 11.325 12.877 -17.360 1.00 90.69 102 PRO A O 1
ATOM 823 N N . PRO A 1 103 ? 9.399 12.001 -16.571 1.00 89.19 103 PRO A N 1
ATOM 824 C CA . PRO A 1 103 ? 9.238 11.062 -17.680 1.00 89.19 103 PRO A CA 1
ATOM 825 C C . PRO A 1 103 ? 9.278 11.724 -19.062 1.00 89.19 103 PRO A C 1
ATOM 827 O O . PRO A 1 103 ? 9.933 11.208 -19.959 1.00 89.19 103 PRO A O 1
ATOM 830 N N . SER A 1 104 ? 8.651 12.892 -19.244 1.00 89.12 104 SER A N 1
ATOM 831 C CA . SER A 1 104 ? 8.600 13.591 -20.541 1.00 89.12 104 SER A CA 1
ATOM 832 C C . SER A 1 104 ? 9.991 13.936 -21.089 1.00 89.12 104 SER A C 1
ATOM 834 O O . SER A 1 104 ? 10.309 13.608 -22.230 1.00 89.12 104 SER A O 1
ATOM 836 N N . ILE A 1 105 ? 10.844 14.526 -20.251 1.00 92.12 105 ILE A N 1
ATOM 837 C CA . ILE A 1 105 ? 12.227 14.890 -20.587 1.00 92.12 105 ILE A CA 1
ATOM 838 C C . ILE A 1 105 ? 13.102 13.652 -20.774 1.00 92.12 105 ILE A C 1
ATOM 840 O O . ILE A 1 105 ? 13.956 13.593 -21.664 1.00 92.12 105 ILE A O 1
ATOM 844 N N . THR A 1 106 ? 12.866 12.633 -19.955 1.00 93.00 106 THR A N 1
ATOM 845 C CA . THR A 1 106 ? 13.565 11.358 -20.060 1.00 93.00 106 THR A CA 1
ATOM 846 C C . THR A 1 106 ? 13.244 10.648 -21.373 1.00 93.00 106 THR A C 1
ATOM 848 O O . THR A 1 106 ? 14.161 10.176 -22.039 1.00 93.00 106 THR A O 1
ATOM 851 N N . HIS A 1 107 ? 11.978 10.626 -21.792 1.00 94.75 107 HIS A N 1
ATOM 852 C CA . HIS A 1 107 ? 11.544 10.007 -23.045 1.00 94.75 107 HIS A CA 1
ATOM 853 C C . HIS A 1 107 ? 12.108 10.726 -24.276 1.00 94.75 107 HIS A C 1
ATOM 855 O O . HIS A 1 107 ? 12.420 10.073 -25.267 1.00 94.75 107 HIS A O 1
ATOM 861 N N . GLU A 1 108 ? 12.278 12.049 -24.230 1.00 94.50 108 GLU A N 1
ATOM 862 C CA . GLU A 1 108 ? 12.886 12.798 -25.336 1.00 94.50 108 GLU A CA 1
ATOM 863 C C . GLU A 1 108 ? 14.367 12.430 -25.518 1.00 94.50 108 GLU A C 1
ATOM 865 O O . GLU A 1 108 ? 14.818 12.156 -26.631 1.00 94.50 108 GLU A O 1
ATOM 870 N N . LYS A 1 109 ? 15.127 12.378 -24.418 1.00 96.56 109 LYS A N 1
ATOM 871 C CA . LYS A 1 109 ? 16.568 12.093 -24.462 1.00 96.56 109 LYS A CA 1
ATOM 872 C C . LYS A 1 109 ?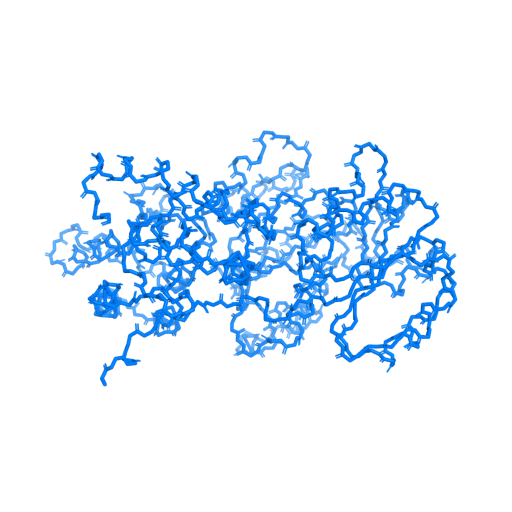 16.886 10.603 -24.609 1.00 96.56 109 LYS A C 1
ATOM 874 O O . LYS A 1 109 ? 17.857 10.243 -25.273 1.00 96.56 109 LYS A O 1
ATOM 879 N N . TYR A 1 110 ? 16.081 9.746 -23.990 1.00 97.06 110 TYR A N 1
ATOM 880 C CA . TYR A 1 110 ? 16.250 8.295 -23.936 1.00 97.06 110 TYR A CA 1
ATOM 881 C C . TYR A 1 110 ? 14.927 7.588 -24.281 1.00 97.06 110 TYR A C 1
ATOM 883 O O . TYR A 1 110 ? 14.274 7.035 -23.395 1.00 97.06 110 TYR A O 1
ATOM 891 N N . PRO A 1 111 ? 14.518 7.544 -25.565 1.00 96.81 111 PRO A N 1
ATOM 892 C CA . PRO A 1 111 ? 13.187 7.067 -25.964 1.00 96.81 111 PRO A CA 1
ATOM 893 C C . PRO A 1 111 ? 12.826 5.648 -25.514 1.00 96.81 111 PRO A C 1
ATOM 895 O O . PRO A 1 111 ? 11.652 5.352 -25.299 1.00 96.81 111 PRO A O 1
ATOM 898 N N . TYR A 1 112 ? 13.816 4.770 -25.321 1.00 96.56 112 TYR A N 1
ATOM 899 C CA . TYR A 1 112 ? 13.589 3.399 -24.851 1.00 96.56 112 TYR A CA 1
ATOM 900 C C . TYR A 1 112 ? 12.956 3.330 -23.455 1.00 96.56 112 TYR A C 1
ATOM 902 O O . TYR A 1 112 ? 12.319 2.332 -23.138 1.00 96.56 112 TYR A O 1
ATOM 910 N N . THR A 1 113 ? 13.103 4.369 -22.631 1.00 97.06 113 THR A N 1
ATOM 911 C CA . THR A 1 113 ? 12.545 4.421 -21.269 1.00 97.06 113 THR A CA 1
ATOM 912 C C . THR A 1 113 ? 11.016 4.367 -21.264 1.00 97.06 113 THR A C 1
ATOM 914 O O . THR A 1 113 ? 10.438 3.764 -20.366 1.00 97.06 113 THR A O 1
ATOM 917 N N . SER A 1 114 ? 10.369 4.856 -22.330 1.00 96.31 114 SER A N 1
ATOM 918 C CA . SER A 1 114 ? 8.914 4.762 -22.530 1.00 96.31 114 SER A CA 1
ATOM 919 C C . SER A 1 114 ? 8.391 3.325 -22.657 1.00 96.31 114 SER A C 1
ATOM 921 O O . SER A 1 114 ? 7.191 3.086 -22.538 1.00 96.31 114 SER A O 1
ATOM 923 N N . LYS A 1 115 ? 9.282 2.349 -22.887 1.00 97.31 115 LYS A N 1
ATOM 924 C CA . LYS A 1 115 ? 8.928 0.927 -22.912 1.00 97.31 115 LYS A CA 1
ATOM 925 C C . LYS A 1 115 ? 8.634 0.374 -21.516 1.00 97.31 115 LYS A C 1
ATOM 927 O O . LYS A 1 115 ? 7.986 -0.668 -21.436 1.00 97.31 115 LYS A O 1
ATOM 932 N N . ALA A 1 116 ? 9.121 1.006 -20.447 1.00 97.56 116 ALA A N 1
ATOM 933 C CA . ALA A 1 116 ? 8.922 0.543 -19.079 1.00 97.56 116 ALA A CA 1
ATOM 934 C C . ALA A 1 116 ? 7.598 1.050 -18.497 1.00 97.56 116 ALA A C 1
ATOM 936 O O . ALA A 1 116 ? 7.195 2.184 -18.731 1.00 97.56 116 ALA A O 1
ATOM 937 N N . ASP A 1 117 ? 6.943 0.209 -17.701 1.00 97.12 117 ASP A N 1
ATOM 938 C CA . ASP A 1 117 ? 5.761 0.599 -16.931 1.00 97.12 117 ASP A CA 1
ATOM 939 C C . ASP A 1 117 ? 6.158 1.301 -15.621 1.00 97.12 117 ASP A C 1
ATOM 941 O O . ASP A 1 117 ? 5.423 2.150 -15.123 1.00 97.12 117 ASP A O 1
ATOM 945 N N . LEU A 1 118 ? 7.322 0.946 -15.058 1.00 97.44 118 LEU A N 1
ATOM 946 C CA . LEU A 1 118 ? 7.905 1.566 -13.867 1.00 97.44 118 LEU A CA 1
ATOM 947 C C . LEU A 1 118 ? 9.415 1.755 -14.045 1.00 97.44 118 LEU A C 1
ATOM 949 O O . LEU A 1 118 ? 10.099 0.899 -14.607 1.00 97.44 118 LEU A O 1
ATOM 953 N N . VAL A 1 119 ? 9.940 2.856 -13.509 1.00 97.25 119 VAL A N 1
ATOM 954 C CA . VAL A 1 119 ? 11.368 3.192 -13.541 1.00 97.25 119 VAL A CA 1
ATOM 955 C C . VAL A 1 119 ? 11.876 3.381 -12.117 1.00 97.25 119 VAL A C 1
ATOM 957 O O . VAL A 1 119 ? 11.287 4.140 -11.342 1.00 97.25 119 VAL A O 1
ATOM 960 N N . PHE A 1 120 ? 12.983 2.713 -11.802 1.00 97.25 120 PHE A N 1
ATOM 961 C CA . PHE A 1 120 ? 13.684 2.799 -10.526 1.00 97.25 120 PHE A CA 1
ATOM 962 C C . PHE A 1 120 ? 15.149 3.172 -10.748 1.00 97.25 120 PHE A C 1
ATOM 964 O O . PHE A 1 120 ? 15.796 2.686 -11.676 1.00 97.25 120 PHE A O 1
ATOM 971 N N . ALA A 1 121 ? 15.662 4.036 -9.879 1.00 95.81 121 ALA A N 1
ATOM 972 C CA . ALA A 1 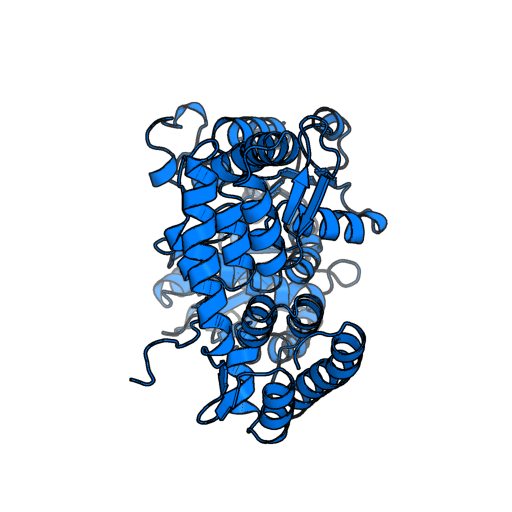121 ? 17.075 4.362 -9.807 1.00 95.81 121 ALA A CA 1
ATOM 973 C C . ALA A 1 121 ? 17.813 3.268 -9.032 1.00 95.81 121 ALA A C 1
ATOM 975 O O . ALA A 1 121 ? 17.326 2.804 -7.998 1.00 95.81 121 ALA A O 1
ATOM 976 N N . ILE A 1 122 ? 18.991 2.888 -9.518 1.00 95.12 122 ILE A N 1
ATOM 977 C CA . ILE A 1 122 ? 19.912 1.994 -8.818 1.00 95.12 122 ILE A CA 1
ATOM 978 C C . ILE A 1 122 ? 21.335 2.552 -8.856 1.00 95.12 122 ILE A C 1
ATOM 980 O O . ILE A 1 122 ? 21.741 3.177 -9.832 1.00 95.12 122 ILE A O 1
ATOM 984 N N . ASP A 1 123 ? 22.106 2.302 -7.806 1.00 89.81 123 ASP A N 1
ATOM 985 C CA . ASP A 1 123 ? 23.549 2.532 -7.768 1.00 89.81 123 ASP A CA 1
ATOM 986 C C . ASP A 1 123 ? 24.200 1.610 -6.720 1.00 89.81 123 ASP A C 1
ATOM 988 O O . ASP A 1 123 ? 23.565 0.709 -6.171 1.00 89.81 123 ASP A O 1
ATOM 992 N N . ARG A 1 124 ? 25.501 1.781 -6.472 1.00 83.88 124 ARG A N 1
ATOM 993 C CA . ARG A 1 124 ? 26.258 0.927 -5.542 1.00 83.88 124 ARG A CA 1
ATOM 994 C C . ARG A 1 124 ? 26.308 1.450 -4.106 1.00 83.88 124 ARG A C 1
ATOM 996 O O . ARG A 1 124 ? 26.867 0.764 -3.255 1.00 83.88 124 ARG A O 1
ATOM 1003 N N . GLU A 1 125 ? 25.778 2.638 -3.842 1.00 84.31 125 GLU A N 1
ATOM 1004 C CA . GLU A 1 125 ? 25.935 3.348 -2.572 1.00 84.31 125 GLU A CA 1
ATOM 1005 C C . GLU A 1 125 ? 24.579 3.641 -1.918 1.00 84.31 125 GLU A C 1
ATOM 1007 O O . GLU A 1 125 ? 24.282 3.096 -0.856 1.00 84.31 125 GLU A O 1
ATOM 1012 N N . GLU A 1 126 ? 23.747 4.471 -2.548 1.00 83.25 126 GLU A N 1
ATOM 1013 C CA . GLU A 1 126 ? 22.458 4.927 -2.021 1.00 83.25 126 GLU A CA 1
ATOM 1014 C C . GLU A 1 126 ? 21.303 4.002 -2.438 1.00 83.25 126 GLU A C 1
ATOM 1016 O O . GLU A 1 126 ? 20.432 3.688 -1.622 1.00 83.25 126 GLU A O 1
ATOM 1021 N N . PHE A 1 127 ? 21.314 3.501 -3.677 1.00 88.75 127 PHE A N 1
ATOM 1022 C CA . PHE A 1 127 ? 20.220 2.722 -4.270 1.00 88.75 127 PHE A CA 1
ATOM 1023 C C . PHE A 1 127 ? 20.649 1.294 -4.618 1.00 88.75 127 PHE A C 1
ATOM 1025 O O . PHE A 1 127 ? 20.502 0.833 -5.752 1.00 88.75 127 PHE A O 1
ATOM 1032 N N . VAL A 1 128 ? 21.179 0.579 -3.624 1.00 93.50 128 VAL A N 1
ATOM 1033 C CA . VAL A 1 128 ? 21.678 -0.793 -3.800 1.00 93.50 128 VAL A CA 1
ATOM 1034 C C . VAL A 1 128 ? 20.561 -1.713 -4.331 1.00 93.50 128 VAL A C 1
ATOM 1036 O O . VAL A 1 128 ? 19.523 -1.837 -3.671 1.00 93.50 128 VAL A O 1
ATOM 1039 N N . PRO A 1 129 ? 20.752 -2.423 -5.466 1.00 94.00 129 PRO A N 1
ATOM 1040 C CA . PRO A 1 129 ? 19.696 -3.209 -6.112 1.00 94.00 129 PRO A CA 1
ATOM 1041 C C . PRO A 1 129 ? 18.973 -4.202 -5.195 1.00 94.00 129 PRO A C 1
ATOM 1043 O O . PRO A 1 129 ? 17.762 -4.376 -5.315 1.00 94.00 129 PRO A O 1
ATOM 1046 N N . SER A 1 130 ? 19.683 -4.817 -4.245 1.00 93.06 130 SER A N 1
ATOM 1047 C CA . SER A 1 130 ? 19.114 -5.764 -3.279 1.00 93.06 130 SER A CA 1
ATOM 1048 C C . SER A 1 130 ? 18.059 -5.144 -2.358 1.00 93.06 130 SER A C 1
ATOM 1050 O O . SER A 1 130 ? 17.167 -5.856 -1.906 1.00 93.06 130 SER A O 1
ATOM 1052 N N . HIS A 1 131 ? 18.129 -3.837 -2.090 1.00 92.06 131 HIS A N 1
ATOM 1053 C CA . HIS A 1 131 ? 17.139 -3.114 -1.285 1.00 92.06 131 HIS A CA 1
ATOM 1054 C C . HIS A 1 131 ? 15.972 -2.581 -2.129 1.00 92.06 131 HIS A C 1
ATOM 1056 O O . HIS A 1 131 ? 14.854 -2.451 -1.632 1.00 92.06 131 HIS A O 1
ATOM 1062 N N . ILE A 1 132 ? 16.220 -2.293 -3.410 1.00 94.88 132 ILE A N 1
ATOM 1063 C CA . ILE A 1 132 ? 15.226 -1.712 -4.321 1.00 94.88 132 ILE A CA 1
ATOM 1064 C C . ILE A 1 132 ? 14.315 -2.787 -4.915 1.00 94.88 132 ILE A C 1
ATOM 1066 O O . ILE A 1 132 ? 13.097 -2.616 -4.958 1.00 94.88 132 ILE A O 1
ATOM 1070 N N . LEU A 1 133 ? 14.890 -3.912 -5.345 1.00 95.19 133 LEU A N 1
ATOM 1071 C CA . LEU A 1 133 ? 14.196 -4.944 -6.116 1.00 95.19 133 LEU A CA 1
ATOM 1072 C C . LEU A 1 133 ? 12.918 -5.488 -5.458 1.00 95.19 133 LEU A C 1
ATOM 1074 O O . LEU A 1 133 ? 11.905 -5.533 -6.156 1.00 95.19 133 LEU A O 1
ATOM 1078 N N . PRO A 1 134 ? 12.893 -5.859 -4.161 1.00 94.31 134 PRO A N 1
ATOM 1079 C CA . PRO A 1 134 ? 11.660 -6.339 -3.534 1.00 94.31 134 PRO A CA 1
ATOM 1080 C C . PRO A 1 134 ? 10.532 -5.305 -3.603 1.00 94.31 134 PRO A C 1
ATOM 1082 O O . PRO A 1 134 ? 9.403 -5.629 -3.960 1.00 94.31 134 PRO A O 1
ATOM 1085 N N . SER A 1 135 ? 10.847 -4.036 -3.341 1.00 95.38 135 SER A N 1
ATOM 1086 C CA . SER A 1 135 ? 9.872 -2.941 -3.397 1.00 95.38 135 SER A CA 1
ATOM 1087 C C . SER A 1 135 ? 9.430 -2.635 -4.826 1.00 95.38 135 SER A C 1
ATOM 1089 O O . SER A 1 135 ? 8.261 -2.338 -5.056 1.00 95.38 135 SER A O 1
ATOM 1091 N N . ALA A 1 136 ? 10.339 -2.746 -5.796 1.00 96.94 136 ALA A N 1
ATOM 1092 C CA . ALA A 1 136 ? 10.038 -2.557 -7.209 1.00 96.94 136 ALA A CA 1
ATOM 1093 C C . ALA A 1 136 ? 9.083 -3.641 -7.733 1.00 96.94 136 ALA A C 1
ATOM 1095 O O . ALA A 1 136 ? 8.063 -3.321 -8.345 1.00 96.94 136 ALA A O 1
ATOM 1096 N N . VAL A 1 137 ? 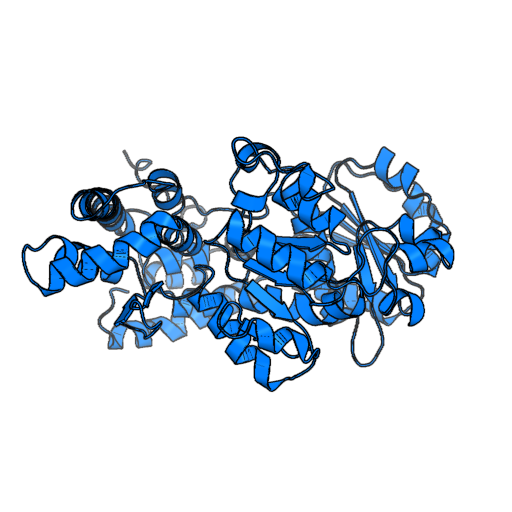9.367 -4.914 -7.433 1.00 96.38 137 VAL A N 1
ATOM 1097 C CA . VAL A 1 137 ? 8.488 -6.037 -7.794 1.00 96.38 137 VAL A CA 1
ATOM 1098 C C . VAL A 1 137 ? 7.125 -5.878 -7.129 1.00 96.38 137 VAL A C 1
ATOM 1100 O O . VAL A 1 137 ? 6.100 -6.020 -7.790 1.00 96.38 137 VAL A O 1
ATOM 1103 N N . ARG A 1 138 ? 7.101 -5.495 -5.851 1.00 95.12 138 ARG A N 1
ATOM 1104 C CA . ARG A 1 138 ? 5.860 -5.272 -5.114 1.00 95.12 138 ARG A CA 1
ATOM 1105 C C . ARG A 1 138 ? 5.021 -4.124 -5.688 1.00 95.12 138 ARG A C 1
ATOM 1107 O O . ARG A 1 138 ? 3.817 -4.272 -5.849 1.00 95.12 138 ARG A O 1
ATOM 1114 N N . CYS A 1 139 ? 5.651 -3.021 -6.084 1.00 97.12 139 CYS A N 1
ATOM 1115 C CA . CYS A 1 139 ? 4.969 -1.910 -6.752 1.00 97.12 139 CYS A CA 1
ATOM 1116 C C . CYS A 1 139 ? 4.376 -2.321 -8.106 1.00 97.12 139 CYS A C 1
ATOM 1118 O O . CYS A 1 139 ? 3.276 -1.901 -8.465 1.00 97.12 139 CYS A O 1
ATOM 1120 N N . ALA A 1 140 ? 5.057 -3.199 -8.843 1.00 97.25 140 ALA A N 1
ATOM 1121 C CA . ALA A 1 140 ? 4.506 -3.789 -10.056 1.00 97.25 140 ALA A CA 1
ATOM 1122 C C . ALA A 1 140 ? 3.319 -4.734 -9.778 1.00 97.25 140 ALA A C 1
ATOM 1124 O O . ALA A 1 140 ? 2.365 -4.746 -10.561 1.00 97.25 140 ALA A O 1
ATOM 1125 N N . GLU A 1 141 ? 3.339 -5.496 -8.677 1.00 95.50 141 GLU A N 1
ATOM 1126 C CA . GLU A 1 141 ? 2.193 -6.318 -8.259 1.00 95.50 141 GLU A CA 1
ATOM 1127 C C . GLU A 1 141 ? 0.997 -5.424 -7.927 1.00 95.50 141 GLU A C 1
ATOM 1129 O O . GLU A 1 141 ? -0.104 -5.664 -8.429 1.00 95.50 141 GLU A O 1
ATOM 1134 N N . ASP A 1 142 ? 1.214 -4.363 -7.149 1.00 96.06 142 ASP A N 1
ATOM 1135 C CA . ASP A 1 142 ? 0.190 -3.379 -6.799 1.00 96.06 142 ASP A CA 1
ATOM 1136 C C . ASP A 1 142 ? -0.408 -2.746 -8.068 1.00 96.06 142 ASP A C 1
ATOM 1138 O O . ASP A 1 142 ? -1.628 -2.748 -8.245 1.00 96.06 142 ASP A O 1
ATOM 1142 N N . LEU A 1 143 ? 0.429 -2.306 -9.019 1.00 95.88 143 LEU A N 1
ATOM 1143 C CA . LEU A 1 143 ? -0.010 -1.743 -10.302 1.00 95.88 143 LEU A CA 1
ATOM 1144 C C . LEU A 1 143 ? -0.927 -2.705 -11.070 1.00 95.88 143 LEU A C 1
ATOM 1146 O O . LEU A 1 143 ? -1.966 -2.302 -11.606 1.00 95.88 143 LEU A O 1
ATOM 1150 N N . LEU A 1 144 ? -0.553 -3.984 -11.140 1.00 94.38 144 LEU A N 1
ATOM 1151 C CA . LEU A 1 144 ? -1.332 -4.994 -11.847 1.00 94.38 144 LEU A CA 1
ATOM 1152 C C . LEU A 1 144 ? -2.659 -5.286 -11.132 1.00 94.38 144 LEU A C 1
ATOM 1154 O O . LEU A 1 144 ? -3.702 -5.414 -11.785 1.00 94.38 144 LEU A O 1
ATOM 1158 N N . ASN A 1 145 ? -2.635 -5.369 -9.800 1.00 94.00 145 ASN A N 1
ATOM 1159 C CA . ASN A 1 145 ? -3.823 -5.632 -8.998 1.00 94.00 145 ASN A CA 1
ATOM 1160 C C . ASN A 1 145 ? -4.804 -4.453 -9.011 1.00 94.00 145 ASN A C 1
ATOM 1162 O O . ASN A 1 145 ? -6.007 -4.680 -9.147 1.00 94.00 145 ASN A O 1
ATOM 1166 N N . ILE A 1 146 ? -4.315 -3.212 -8.961 1.00 94.44 146 ILE A N 1
ATOM 1167 C CA . ILE A 1 146 ? -5.127 -1.996 -9.108 1.00 94.44 146 ILE A CA 1
ATOM 1168 C C . ILE A 1 146 ? -5.862 -2.006 -10.454 1.00 94.44 146 ILE A C 1
ATOM 1170 O O . ILE A 1 146 ? -7.075 -1.796 -10.498 1.00 94.44 146 ILE A O 1
ATOM 1174 N N . LYS A 1 147 ? -5.157 -2.330 -11.547 1.00 91.44 147 LYS A N 1
ATOM 1175 C CA . LYS A 1 147 ? -5.745 -2.386 -12.897 1.00 91.44 147 LYS A CA 1
ATOM 1176 C C . LYS A 1 147 ? -6.802 -3.486 -13.049 1.00 91.44 147 LYS A C 1
ATOM 1178 O O . LYS A 1 147 ? -7.801 -3.281 -13.735 1.00 91.44 147 LYS A O 1
ATOM 1183 N N . LYS A 1 148 ? -6.587 -4.667 -12.458 1.00 89.19 148 LYS A N 1
ATOM 1184 C CA . LYS A 1 148 ? -7.430 -5.859 -12.697 1.00 89.19 148 LYS A CA 1
ATOM 1185 C C . LYS A 1 148 ? -8.537 -6.081 -11.676 1.00 89.19 148 LYS A C 1
ATOM 1187 O O . LYS A 1 148 ? -9.592 -6.599 -12.037 1.00 89.19 148 LYS A O 1
ATOM 1192 N N . TYR A 1 149 ? -8.315 -5.701 -10.424 1.00 84.88 149 TYR A N 1
ATOM 1193 C CA . TYR A 1 149 ? -9.213 -5.984 -9.303 1.00 84.88 149 TYR A CA 1
ATOM 1194 C C . TYR A 1 149 ? -9.825 -4.705 -8.728 1.00 84.88 149 TYR A C 1
ATOM 1196 O O . TYR A 1 149 ? -9.978 -4.571 -7.518 1.00 84.88 149 TYR A O 1
ATOM 1204 N N . SER A 1 150 ? -10.235 -3.789 -9.608 1.00 74.38 150 SER A N 1
ATOM 1205 C CA . SER A 1 150 ? -10.884 -2.519 -9.251 1.00 74.38 150 SER A CA 1
ATOM 1206 C C . SER A 1 150 ? -12.312 -2.665 -8.707 1.00 74.38 150 SER A C 1
ATOM 1208 O O . SER A 1 150 ? -12.873 -1.714 -8.178 1.00 74.38 150 SER A O 1
ATOM 1210 N N . ARG A 1 151 ? -12.928 -3.851 -8.828 1.00 70.25 151 ARG A N 1
ATOM 1211 C CA . ARG A 1 151 ? -14.301 -4.111 -8.346 1.00 70.25 151 ARG A CA 1
ATOM 1212 C C . ARG A 1 151 ? -14.397 -4.317 -6.835 1.00 70.25 151 ARG A C 1
ATOM 1214 O O . ARG A 1 151 ? -15.490 -4.240 -6.285 1.00 70.25 151 ARG A O 1
ATOM 1221 N N . VAL A 1 152 ? -13.282 -4.631 -6.181 1.00 73.19 152 VAL A N 1
ATOM 1222 C CA . VAL A 1 152 ? -13.193 -4.759 -4.724 1.00 73.19 152 VAL A CA 1
ATOM 1223 C C . VAL A 1 152 ? -12.482 -3.513 -4.223 1.00 73.19 152 VAL A C 1
ATOM 1225 O O . VAL A 1 152 ? -11.432 -3.184 -4.771 1.00 73.19 152 VAL A O 1
ATOM 1228 N N . ARG A 1 153 ? -13.013 -2.845 -3.185 1.00 78.00 153 ARG A N 1
ATOM 1229 C CA . ARG A 1 153 ? -12.345 -1.662 -2.614 1.00 78.00 153 ARG A CA 1
ATOM 1230 C C . ARG A 1 153 ? -10.911 -2.012 -2.279 1.00 78.00 153 ARG A C 1
ATOM 1232 O O . ARG A 1 153 ? -10.629 -2.981 -1.562 1.00 78.00 153 ARG A O 1
ATOM 1239 N N . ARG A 1 154 ? -10.022 -1.207 -2.837 1.00 87.00 154 ARG A N 1
ATOM 1240 C CA . ARG A 1 154 ? -8.595 -1.246 -2.557 1.00 87.00 154 ARG A CA 1
ATOM 1241 C C . ARG A 1 154 ? -8.280 -0.216 -1.482 1.00 87.00 154 ARG A C 1
ATOM 1243 O O . ARG A 1 154 ? -9.149 0.533 -1.057 1.00 87.00 154 ARG A O 1
ATOM 1250 N N . TYR A 1 155 ? -7.083 -0.273 -0.936 1.00 90.88 155 TYR A N 1
ATOM 1251 C CA . TYR A 1 155 ? -6.647 0.726 0.030 1.00 90.88 155 TYR A CA 1
ATOM 1252 C C . TYR A 1 155 ? -5.308 1.183 -0.481 1.00 90.88 155 TYR A C 1
ATOM 1254 O O . TYR A 1 155 ? -4.363 0.403 -0.469 1.00 90.88 155 TYR A O 1
ATOM 1262 N N . ILE A 1 156 ? -5.286 2.381 -1.048 1.00 95.62 156 ILE A N 1
ATOM 1263 C CA . ILE A 1 156 ? -4.200 2.802 -1.921 1.00 95.62 156 ILE A CA 1
ATOM 1264 C C . ILE A 1 156 ? -3.496 4.008 -1.310 1.00 95.62 156 ILE A C 1
ATOM 1266 O O . ILE A 1 156 ? -4.127 5.009 -0.965 1.00 95.62 156 ILE A O 1
ATOM 1270 N N . PHE A 1 157 ? -2.178 3.912 -1.197 1.00 97.50 157 PHE A N 1
ATOM 1271 C CA . PHE A 1 157 ? -1.297 5.056 -1.023 1.00 97.50 157 PHE A CA 1
ATOM 1272 C C . PHE A 1 157 ? -0.991 5.611 -2.412 1.00 97.50 157 PHE A C 1
ATOM 1274 O O . PHE A 1 157 ? -0.324 4.956 -3.213 1.00 97.50 157 PHE A O 1
ATOM 1281 N N . LEU A 1 158 ? -1.518 6.796 -2.718 1.00 98.31 158 LEU A N 1
ATOM 1282 C CA . LEU A 1 158 ? -1.202 7.496 -3.958 1.00 98.31 158 LEU A CA 1
ATOM 1283 C C . LEU A 1 158 ? 0.057 8.330 -3.737 1.00 98.31 158 LEU A C 1
ATOM 1285 O O . LEU A 1 158 ? 0.059 9.241 -2.911 1.00 98.31 158 LEU A O 1
ATOM 1289 N N . LEU A 1 159 ? 1.107 8.004 -4.476 1.00 97.38 159 LEU A N 1
ATOM 1290 C CA . LEU A 1 159 ? 2.433 8.584 -4.361 1.00 97.38 159 LEU A CA 1
ATOM 1291 C C . LEU A 1 159 ? 2.738 9.401 -5.622 1.00 97.38 159 LEU A C 1
ATOM 1293 O O . LEU A 1 159 ? 2.780 8.833 -6.713 1.00 97.38 159 LEU A O 1
ATOM 1297 N N . VAL A 1 160 ? 2.914 10.718 -5.487 1.00 96.69 160 VAL A N 1
ATOM 1298 C CA . VAL A 1 160 ? 3.045 11.644 -6.626 1.00 96.69 160 VAL A CA 1
ATOM 1299 C C . VAL A 1 160 ? 4.350 12.425 -6.569 1.00 96.69 160 VAL A C 1
ATOM 1301 O O . VAL A 1 160 ? 4.536 13.280 -5.705 1.00 96.69 160 VAL A O 1
ATOM 1304 N N . ASP A 1 161 ? 5.246 12.115 -7.499 1.00 93.38 161 ASP A N 1
ATOM 1305 C CA . ASP A 1 161 ? 6.584 12.699 -7.623 1.00 93.38 161 ASP A CA 1
ATOM 1306 C C . ASP A 1 161 ? 7.135 12.361 -9.016 1.00 93.38 161 ASP A C 1
ATOM 1308 O O . ASP A 1 161 ? 6.809 11.323 -9.590 1.00 93.38 161 ASP A O 1
ATOM 1312 N N . ASP A 1 162 ? 7.937 13.222 -9.617 1.00 92.81 162 ASP A N 1
ATOM 1313 C CA . ASP A 1 162 ? 8.438 13.025 -10.973 1.00 92.81 162 ASP A CA 1
ATOM 1314 C C . ASP A 1 162 ? 9.781 12.289 -11.026 1.00 92.81 162 ASP A C 1
ATOM 1316 O O . ASP A 1 162 ? 10.080 11.663 -12.042 1.00 92.81 162 ASP A O 1
ATOM 1320 N N . GLU A 1 163 ? 10.548 12.249 -9.933 1.00 92.50 163 GLU A N 1
ATOM 1321 C CA . GLU A 1 163 ? 11.913 11.721 -9.909 1.00 92.50 163 GLU A CA 1
ATOM 1322 C C . GLU A 1 163 ? 11.961 10.221 -9.537 1.00 92.50 163 GLU A C 1
ATOM 1324 O O . GLU A 1 163 ? 11.644 9.840 -8.406 1.00 92.50 163 GLU A O 1
ATOM 1329 N N . PRO A 1 164 ? 12.421 9.308 -10.421 1.00 94.00 164 PRO A N 1
ATOM 1330 C CA . PRO A 1 164 ? 12.544 7.876 -10.104 1.00 94.00 164 PRO A CA 1
ATOM 1331 C C . PRO A 1 164 ? 13.370 7.554 -8.853 1.00 94.00 164 PRO A C 1
ATOM 1333 O O . PRO A 1 164 ? 13.039 6.605 -8.131 1.00 94.00 164 PRO A O 1
ATOM 1336 N N . ARG A 1 165 ? 14.406 8.347 -8.548 1.00 92.81 165 ARG A N 1
ATOM 1337 C CA . ARG A 1 165 ? 15.225 8.150 -7.341 1.00 92.81 165 ARG A CA 1
ATOM 1338 C C . ARG A 1 165 ? 14.413 8.221 -6.054 1.00 92.81 165 ARG A C 1
ATOM 1340 O O . ARG A 1 165 ? 14.672 7.459 -5.127 1.00 92.81 165 ARG A O 1
ATOM 1347 N N . TRP A 1 166 ? 13.408 9.094 -6.003 1.00 90.12 166 TRP A N 1
ATOM 1348 C CA . TRP A 1 166 ? 12.675 9.326 -4.770 1.00 90.12 166 TRP A CA 1
ATOM 1349 C C . TRP A 1 166 ? 11.799 8.122 -4.416 1.00 90.12 166 TRP A C 1
ATOM 1351 O O . TRP A 1 166 ? 11.860 7.626 -3.295 1.00 90.12 166 TRP A O 1
ATOM 1361 N N . PHE A 1 167 ? 11.090 7.557 -5.395 1.00 90.12 167 PHE A N 1
ATOM 1362 C CA . PHE A 1 167 ? 10.352 6.300 -5.213 1.00 90.12 167 PHE A CA 1
ATOM 1363 C C . PHE A 1 167 ? 11.265 5.141 -4.839 1.00 90.12 167 PHE A C 1
ATOM 1365 O O . PHE A 1 167 ? 10.920 4.335 -3.978 1.00 90.12 167 PHE A O 1
ATOM 1372 N N . SER A 1 168 ? 12.439 5.072 -5.467 1.00 93.81 168 SER A N 1
ATOM 1373 C CA . SER A 1 168 ? 13.424 4.021 -5.196 1.00 93.81 168 SER A CA 1
ATOM 1374 C C . SER A 1 168 ? 13.862 4.059 -3.731 1.00 93.81 168 SER A C 1
ATOM 1376 O O . SER A 1 168 ? 13.876 3.029 -3.064 1.00 93.81 168 SER A O 1
ATOM 1378 N N . GLN A 1 169 ? 14.102 5.255 -3.189 1.00 89.88 169 GLN A N 1
ATOM 1379 C CA . GLN A 1 169 ? 14.408 5.448 -1.772 1.00 89.88 169 GLN A CA 1
ATOM 1380 C C . GLN A 1 169 ? 13.216 5.168 -0.849 1.00 89.88 169 GLN A C 1
ATOM 1382 O O . GLN A 1 169 ? 13.373 4.602 0.233 1.00 89.88 169 GLN A O 1
ATOM 1387 N N . PHE A 1 170 ? 12.030 5.632 -1.243 1.00 91.12 170 PHE A N 1
ATOM 1388 C CA . PHE A 1 170 ? 10.892 5.762 -0.342 1.00 91.12 170 PHE A CA 1
ATOM 1389 C C . PHE A 1 170 ? 10.042 4.495 -0.240 1.00 91.12 170 PHE A C 1
ATOM 1391 O O . PHE A 1 170 ? 9.557 4.174 0.845 1.00 91.12 170 PHE A O 1
ATOM 1398 N N . LEU A 1 171 ? 9.870 3.743 -1.331 1.00 94.81 171 LEU A N 1
ATOM 1399 C CA . LEU A 1 171 ? 9.025 2.546 -1.325 1.00 94.81 171 LEU A CA 1
ATOM 1400 C C . LEU A 1 171 ? 9.482 1.467 -0.330 1.00 94.81 171 LEU A C 1
ATOM 1402 O O . LEU A 1 171 ? 8.606 0.940 0.355 1.00 94.81 171 LEU A O 1
ATOM 1406 N N . PRO A 1 172 ? 10.786 1.155 -0.163 1.00 92.00 172 PRO A N 1
ATOM 1407 C CA . PRO A 1 172 ? 11.227 0.209 0.865 1.00 92.00 172 PRO A CA 1
ATOM 1408 C C . PRO A 1 172 ? 10.775 0.600 2.273 1.00 92.00 172 PRO A C 1
ATOM 1410 O O . PRO A 1 172 ? 10.294 -0.237 3.035 1.00 92.00 172 PRO A O 1
ATOM 1413 N N . VAL A 1 173 ? 10.870 1.890 2.597 1.00 90.88 173 VAL A N 1
ATOM 1414 C CA . VAL A 1 173 ? 10.416 2.440 3.877 1.00 90.88 173 VAL A CA 1
ATOM 1415 C C . VAL A 1 173 ? 8.900 2.321 4.002 1.00 90.88 173 VAL A C 1
ATOM 1417 O O . VAL A 1 173 ? 8.404 1.814 5.008 1.00 90.88 173 VAL A O 1
ATOM 1420 N N . LEU A 1 174 ? 8.159 2.768 2.985 1.00 93.12 174 LEU A N 1
ATOM 1421 C CA . LEU A 1 174 ? 6.700 2.757 3.006 1.00 93.12 174 LEU A CA 1
ATOM 1422 C C . LEU A 1 174 ? 6.163 1.330 3.149 1.00 93.12 174 LEU A C 1
ATOM 1424 O O . LEU A 1 174 ? 5.319 1.087 4.008 1.00 93.12 174 LEU A O 1
ATOM 1428 N N . TYR A 1 175 ? 6.686 0.376 2.375 1.00 92.25 175 TYR A N 1
ATOM 1429 C CA . TYR A 1 175 ? 6.264 -1.022 2.434 1.00 92.25 175 TYR A CA 1
ATOM 1430 C C . TYR A 1 175 ? 6.565 -1.697 3.769 1.00 92.25 175 TYR A C 1
ATOM 1432 O O . TYR A 1 175 ? 5.778 -2.546 4.193 1.00 92.25 175 TYR A O 1
ATOM 1440 N N . ASN A 1 176 ? 7.640 -1.291 4.449 1.00 87.50 176 ASN A N 1
ATOM 1441 C CA . ASN A 1 176 ? 7.929 -1.741 5.806 1.00 87.50 176 ASN A CA 1
ATOM 1442 C C . ASN A 1 176 ? 6.899 -1.221 6.828 1.00 87.50 176 ASN A C 1
ATOM 1444 O O . ASN A 1 176 ? 6.585 -1.916 7.786 1.00 87.50 176 ASN A O 1
ATOM 1448 N N . ILE A 1 177 ? 6.342 -0.024 6.615 1.00 88.00 177 ILE A N 1
ATOM 1449 C CA . ILE A 1 177 ? 5.298 0.546 7.482 1.00 88.00 177 ILE A CA 1
ATOM 1450 C C . ILE A 1 177 ? 3.937 -0.105 7.198 1.00 88.00 177 ILE A C 1
ATOM 1452 O O . ILE A 1 177 ? 3.228 -0.529 8.113 1.00 88.00 177 ILE A O 1
ATOM 1456 N N . ILE A 1 178 ? 3.539 -0.174 5.925 1.00 89.44 178 ILE A N 1
ATOM 1457 C CA . ILE A 1 178 ? 2.172 -0.579 5.573 1.00 89.44 178 ILE A CA 1
ATOM 1458 C C . ILE A 1 178 ? 1.980 -2.105 5.588 1.00 89.44 178 ILE A C 1
ATOM 1460 O O . ILE A 1 178 ? 0.843 -2.563 5.740 1.00 89.44 178 ILE A O 1
ATOM 1464 N N . GLY A 1 179 ? 3.054 -2.907 5.491 1.00 85.69 179 GLY A N 1
ATOM 1465 C CA . GLY A 1 179 ? 2.949 -4.369 5.331 1.00 85.69 179 GLY A CA 1
ATOM 1466 C C . GLY A 1 179 ? 2.075 -4.700 4.121 1.00 85.69 179 GLY A C 1
ATOM 1467 O O . GLY A 1 179 ? 1.954 -3.845 3.254 1.00 85.69 179 GLY A O 1
ATOM 1468 N N . GLN A 1 180 ? 1.405 -5.851 4.031 1.00 84.12 180 GLN A N 1
ATOM 1469 C CA . GLN A 1 180 ? 0.488 -6.131 2.913 1.00 84.12 180 GLN A CA 1
ATOM 1470 C C . GLN A 1 180 ? -0.941 -5.649 3.178 1.00 84.12 180 GLN A C 1
ATOM 1472 O O . GLN A 1 180 ? -1.882 -6.307 2.759 1.00 84.12 180 GLN A O 1
ATOM 1477 N N . ARG A 1 181 ? -1.145 -4.526 3.879 1.00 87.31 181 ARG A N 1
ATOM 1478 C CA . ARG A 1 181 ? -2.496 -4.003 4.184 1.00 87.31 181 ARG A CA 1
ATOM 1479 C C . ARG A 1 181 ? -3.033 -3.035 3.126 1.00 87.31 181 ARG A C 1
ATOM 1481 O O . ARG A 1 181 ? -4.244 -2.819 3.038 1.00 87.31 181 ARG A O 1
ATOM 1488 N N . ALA A 1 182 ? -2.142 -2.470 2.319 1.00 91.75 182 ALA A N 1
ATOM 1489 C CA . ALA A 1 182 ? -2.454 -1.472 1.309 1.00 91.75 182 ALA A CA 1
ATOM 1490 C C . ALA A 1 182 ? -1.540 -1.604 0.082 1.00 91.75 182 ALA A C 1
ATOM 1492 O O . ALA A 1 182 ? -0.428 -2.130 0.175 1.00 91.75 182 ALA A O 1
ATOM 1493 N N . ASP A 1 183 ? -2.036 -1.096 -1.040 1.00 94.69 183 ASP A N 1
ATOM 1494 C CA . ASP A 1 183 ? -1.312 -0.956 -2.301 1.00 94.69 183 ASP A CA 1
ATOM 1495 C C . ASP A 1 183 ? -0.645 0.407 -2.399 1.00 94.69 183 ASP A C 1
ATOM 1497 O O . ASP A 1 183 ? -1.096 1.378 -1.781 1.00 94.69 183 ASP A O 1
ATOM 1501 N N . VAL A 1 184 ? 0.346 0.513 -3.277 1.00 97.00 184 VAL A N 1
ATOM 1502 C CA . VAL A 1 184 ? 0.911 1.792 -3.697 1.00 97.00 184 VAL A CA 1
ATOM 1503 C C . VAL A 1 184 ? 0.636 2.036 -5.178 1.00 97.00 184 VAL A C 1
ATOM 1505 O O . VAL A 1 184 ? 0.944 1.205 -6.029 1.00 97.00 184 VAL A O 1
ATOM 1508 N N . MET A 1 185 ? 0.088 3.212 -5.490 1.00 97.56 185 MET A N 1
ATOM 1509 C CA . MET A 1 185 ? -0.013 3.731 -6.853 1.00 97.56 185 MET A CA 1
ATOM 1510 C C . MET A 1 185 ? 0.973 4.881 -7.021 1.00 97.56 185 MET A C 1
ATOM 1512 O O . MET A 1 185 ? 0.921 5.847 -6.264 1.00 97.56 185 MET A O 1
ATOM 1516 N N . VAL A 1 186 ? 1.835 4.799 -8.031 1.00 97.12 186 VAL A N 1
ATOM 1517 C CA . VAL A 1 186 ? 2.774 5.869 -8.383 1.00 97.12 186 VAL A CA 1
ATOM 1518 C C . VAL A 1 186 ? 2.216 6.688 -9.544 1.00 97.12 186 VAL A C 1
ATOM 1520 O O . VAL A 1 186 ? 1.815 6.121 -10.558 1.00 97.12 186 VAL A O 1
ATOM 1523 N N . ALA A 1 187 ? 2.229 8.010 -9.405 1.00 96.62 187 ALA A N 1
ATOM 1524 C CA . ALA A 1 187 ? 1.958 8.969 -10.471 1.00 96.62 187 ALA A CA 1
ATOM 1525 C C . ALA A 1 187 ? 3.104 9.987 -10.564 1.00 96.62 187 ALA A C 1
ATOM 1527 O O . ALA A 1 187 ? 3.762 10.291 -9.571 1.00 96.62 187 ALA A O 1
ATOM 1528 N N . ARG A 1 188 ? 3.354 10.499 -11.766 1.00 94.50 188 ARG A N 1
ATOM 1529 C CA . ARG A 1 188 ? 4.496 11.360 -12.103 1.00 94.50 188 ARG A CA 1
ATOM 1530 C C . ARG A 1 188 ? 4.100 12.768 -12.515 1.00 94.50 188 ARG A C 1
ATOM 1532 O O . ARG A 1 188 ? 4.948 13.652 -12.548 1.00 94.50 188 ARG A O 1
ATOM 1539 N N . THR A 1 189 ? 2.829 12.980 -12.843 1.00 95.12 189 THR A N 1
ATOM 1540 C CA . THR A 1 189 ? 2.299 14.290 -13.234 1.00 95.12 189 THR A CA 1
ATOM 1541 C C . THR A 1 189 ? 0.939 14.542 -12.595 1.00 95.12 189 THR A C 1
ATOM 1543 O O . THR A 1 189 ? 0.292 13.625 -12.071 1.00 95.12 189 THR A O 1
ATOM 1546 N N . LEU A 1 190 ? 0.471 15.790 -12.666 1.00 96.38 190 LEU A N 1
ATOM 1547 C CA . LEU A 1 190 ? -0.868 16.134 -12.189 1.00 96.38 190 LEU A CA 1
ATOM 1548 C C . LEU A 1 190 ? -1.952 15.375 -12.954 1.00 96.38 190 LEU A C 1
ATOM 1550 O O . LEU A 1 190 ? -2.911 14.905 -12.351 1.00 96.38 190 LEU A O 1
ATOM 1554 N N . GLU A 1 191 ? -1.794 15.222 -14.264 1.00 96.19 191 GLU A N 1
ATOM 1555 C CA . GLU A 1 191 ? -2.754 14.532 -15.122 1.00 96.19 191 GLU A CA 1
ATOM 1556 C C . GLU A 1 191 ? -2.872 13.053 -14.752 1.00 96.19 191 GLU A C 1
ATOM 1558 O O . GLU A 1 191 ? -3.980 12.527 -14.720 1.00 96.19 191 GLU A O 1
ATOM 1563 N N . GLU A 1 192 ? -1.761 12.382 -14.433 1.00 96.69 192 GLU A N 1
ATOM 1564 C CA . GLU A 1 192 ? -1.789 10.992 -13.965 1.00 96.69 192 GLU A CA 1
ATOM 1565 C C . GLU A 1 192 ? -2.496 10.869 -12.610 1.00 96.69 192 GLU A C 1
ATOM 1567 O O . GLU A 1 192 ? -3.334 9.982 -12.426 1.00 96.69 192 GLU A O 1
ATOM 1572 N N . ALA A 1 193 ? -2.220 11.790 -11.681 1.00 97.69 193 ALA A N 1
ATOM 1573 C CA . ALA A 1 193 ? -2.877 11.817 -10.378 1.00 97.69 193 ALA A CA 1
ATOM 1574 C C . ALA A 1 193 ? -4.388 12.094 -10.499 1.00 97.69 193 ALA A C 1
ATOM 1576 O O . ALA A 1 193 ? -5.192 11.421 -9.850 1.00 97.69 193 ALA A O 1
ATOM 1577 N N . LEU A 1 194 ? -4.796 13.038 -11.354 1.00 97.88 194 LEU A N 1
ATOM 1578 C CA . LEU A 1 194 ? -6.207 13.331 -11.624 1.00 97.88 194 LEU A CA 1
ATOM 1579 C C . LEU A 1 194 ? -6.900 12.169 -12.339 1.00 97.88 194 LEU A C 1
ATOM 1581 O O . LEU A 1 194 ? -8.013 11.795 -11.961 1.00 97.88 194 LEU A O 1
ATOM 1585 N N . GLN A 1 195 ? -6.229 11.549 -13.311 1.00 97.38 195 GLN A N 1
ATOM 1586 C CA . GLN A 1 195 ? -6.765 10.404 -14.041 1.00 97.38 195 GLN A CA 1
ATOM 1587 C C . GLN A 1 195 ? -7.010 9.243 -13.087 1.00 97.38 195 GLN A C 1
ATOM 1589 O O . GLN A 1 195 ? -8.037 8.570 -13.185 1.00 97.38 195 GLN A O 1
ATOM 1594 N N . PHE A 1 196 ? -6.095 9.035 -12.142 1.00 97.25 196 PHE A N 1
ATOM 1595 C CA . PHE A 1 196 ? -6.243 8.017 -11.124 1.00 97.25 196 PHE A CA 1
ATOM 1596 C C . PHE A 1 196 ? -7.360 8.349 -10.128 1.00 97.25 196 PHE A C 1
ATOM 1598 O O . PHE A 1 196 ? -8.228 7.515 -9.904 1.00 97.25 196 PHE A O 1
ATOM 1605 N N . LEU A 1 197 ? -7.394 9.555 -9.554 1.00 97.06 197 LEU A N 1
ATOM 1606 C CA . LEU A 1 197 ? -8.365 9.929 -8.513 1.00 97.06 197 LEU A CA 1
ATOM 1607 C C . LEU A 1 197 ? -9.798 10.112 -9.031 1.00 97.06 197 LEU A C 1
ATOM 1609 O O . LEU A 1 197 ? -10.757 9.783 -8.327 1.00 97.06 197 LEU A O 1
ATOM 1613 N N . PHE A 1 198 ? -9.941 10.671 -10.230 1.00 96.69 198 PHE A N 1
ATOM 1614 C CA . PHE A 1 198 ? -11.201 11.214 -10.741 1.00 96.69 198 PHE A CA 1
ATOM 1615 C C . PHE A 1 198 ? -11.588 10.672 -12.119 1.00 96.69 198 PHE A C 1
ATOM 1617 O O . PHE A 1 198 ? -12.707 10.912 -12.563 1.00 96.69 198 PHE A O 1
ATOM 1624 N N . GLY A 1 199 ? -10.695 9.959 -12.809 1.00 95.69 199 GLY A N 1
ATOM 1625 C CA . GLY A 1 199 ? -10.960 9.474 -14.163 1.00 95.69 199 GLY A CA 1
ATOM 1626 C C . GLY A 1 199 ? -10.796 10.535 -15.259 1.00 95.69 199 GLY A C 1
ATOM 1627 O O . GLY A 1 199 ? -11.187 10.278 -16.396 1.00 95.69 199 GLY A O 1
ATOM 1628 N N . VAL A 1 200 ? -10.231 11.704 -14.940 1.00 96.38 200 VAL A N 1
ATOM 1629 C CA . VAL A 1 200 ? -10.126 12.867 -15.843 1.00 96.38 200 VAL A CA 1
ATOM 1630 C C . VAL A 1 200 ? -8.706 13.421 -15.893 1.00 96.38 200 VAL A C 1
ATOM 1632 O O . VAL A 1 200 ? -7.921 13.166 -14.988 1.00 96.38 200 VAL A O 1
ATOM 1635 N N . LYS A 1 201 ? -8.360 14.204 -16.920 1.00 95.06 201 LYS A N 1
ATOM 1636 C CA . LYS A 1 201 ? -6.996 14.752 -17.059 1.00 95.06 201 LYS A CA 1
ATOM 1637 C C . LYS A 1 201 ? -6.868 16.181 -16.549 1.00 95.06 201 LYS A C 1
ATOM 1639 O O . LYS A 1 201 ? -5.761 16.621 -16.262 1.00 95.06 201 LYS A O 1
ATOM 1644 N N . GLN A 1 202 ? -7.982 16.902 -16.435 1.00 94.50 202 GLN A N 1
ATOM 1645 C CA . GLN A 1 202 ? -8.003 18.302 -16.015 1.00 94.50 202 GLN A CA 1
ATOM 1646 C C . GLN A 1 202 ? -8.972 18.513 -14.852 1.00 94.50 202 GLN A C 1
ATOM 1648 O O . GLN A 1 202 ? -10.036 17.904 -14.799 1.00 94.50 202 GLN A O 1
ATOM 1653 N N . GLU A 1 203 ? -8.649 19.430 -13.937 1.00 94.25 203 GLU A N 1
ATOM 1654 C CA . GLU A 1 203 ? -9.527 19.748 -12.799 1.00 94.25 203 GLU A CA 1
ATOM 1655 C C . GLU A 1 203 ? -10.914 20.227 -13.252 1.00 94.25 203 GLU A C 1
ATOM 1657 O O . GLU A 1 203 ? -11.923 19.877 -12.644 1.00 94.25 203 GLU A O 1
ATOM 1662 N N . SER A 1 204 ? -10.980 20.993 -14.344 1.00 94.88 204 SER A N 1
ATOM 1663 C CA . SER A 1 204 ? -12.236 21.502 -14.905 1.00 94.88 204 SER A CA 1
ATOM 1664 C C . SER A 1 204 ? -13.172 20.409 -15.426 1.00 94.88 204 SER A C 1
ATOM 1666 O O . SER A 1 204 ? -14.337 20.690 -15.683 1.00 94.88 204 SER A O 1
ATOM 1668 N N . GLU A 1 205 ? -12.673 19.186 -15.617 1.00 96.06 205 GLU A N 1
ATOM 1669 C CA . GLU A 1 205 ? -13.454 18.029 -16.066 1.00 96.06 205 GLU A CA 1
ATOM 1670 C C . GLU A 1 205 ? -14.064 17.244 -14.891 1.00 96.06 205 GLU A C 1
ATOM 1672 O O . GLU A 1 205 ? -14.841 16.317 -15.118 1.00 96.06 205 GLU A O 1
ATOM 1677 N N . ILE A 1 206 ? -13.728 17.589 -13.639 1.00 95.94 206 ILE A N 1
ATOM 1678 C CA . ILE A 1 206 ? -14.267 16.905 -12.460 1.00 95.94 206 ILE A CA 1
ATOM 1679 C C . ILE A 1 206 ? -15.753 17.245 -12.307 1.00 95.94 206 ILE A C 1
ATOM 1681 O O . ILE A 1 206 ? -16.124 18.362 -11.949 1.00 95.94 206 ILE A O 1
ATOM 1685 N N . ASP A 1 207 ? -16.595 16.242 -12.532 1.00 93.62 207 AS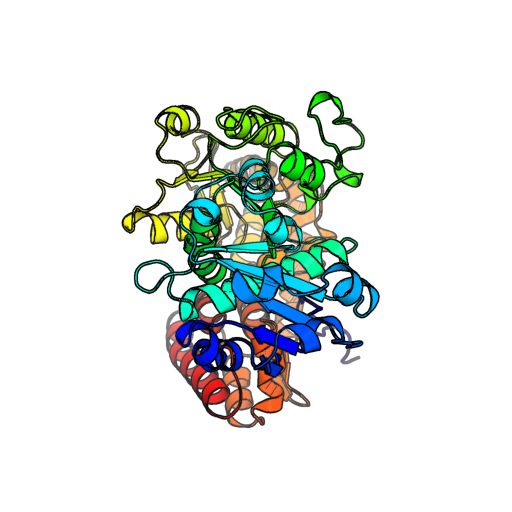P A N 1
ATOM 1686 C CA . ASP A 1 207 ? -18.029 16.286 -12.258 1.00 93.62 207 ASP A CA 1
ATOM 1687 C C . ASP A 1 207 ? -18.281 15.991 -10.768 1.00 93.62 207 ASP A C 1
ATOM 1689 O O . ASP A 1 207 ? -18.094 14.856 -10.314 1.00 93.62 207 ASP A O 1
ATOM 1693 N N . GLU A 1 208 ? -18.700 17.010 -10.007 1.00 90.69 208 GLU A N 1
ATOM 1694 C CA . GLU A 1 208 ? -18.908 16.915 -8.552 1.00 90.69 208 GLU A CA 1
ATOM 1695 C C . GLU A 1 208 ? -19.939 15.843 -8.152 1.00 90.69 208 GLU A C 1
ATOM 1697 O O . GLU A 1 208 ? -19.866 15.317 -7.041 1.00 90.69 208 GLU A O 1
ATOM 1702 N N . ASP A 1 209 ? -20.851 15.462 -9.051 1.00 90.31 209 ASP A N 1
ATOM 1703 C CA . ASP A 1 209 ? -21.905 14.486 -8.771 1.00 90.31 209 ASP A CA 1
ATOM 1704 C C . ASP A 1 209 ? -21.520 13.056 -9.184 1.00 90.31 209 ASP A C 1
ATOM 1706 O O . ASP A 1 209 ? -22.120 12.083 -8.716 1.00 90.31 209 ASP A O 1
ATOM 1710 N N . ARG A 1 210 ? -20.523 12.893 -10.066 1.00 89.62 210 ARG A N 1
ATOM 1711 C CA . ARG A 1 210 ? -20.196 11.590 -10.685 1.00 89.62 210 ARG A CA 1
ATOM 1712 C C . ARG A 1 210 ? -18.791 11.076 -10.400 1.00 89.62 210 ARG A C 1
ATOM 1714 O O . ARG A 1 210 ? -18.540 9.885 -10.617 1.00 89.62 210 ARG A O 1
ATOM 1721 N N . TYR A 1 211 ? -17.900 11.921 -9.885 1.00 89.44 211 TYR A N 1
ATOM 1722 C CA . TYR A 1 211 ? -16.475 11.609 -9.740 1.00 89.44 211 TYR A CA 1
ATOM 1723 C C . TYR A 1 211 ? -16.170 10.328 -8.947 1.00 89.44 211 TYR A C 1
ATOM 1725 O O . TYR A 1 211 ? -15.233 9.611 -9.292 1.00 89.44 211 TYR A O 1
ATOM 1733 N N . LEU A 1 212 ? -16.995 9.987 -7.948 1.00 86.56 212 LEU A N 1
ATOM 1734 C CA . LEU A 1 212 ? -16.832 8.783 -7.118 1.00 86.56 212 LEU A CA 1
ATOM 1735 C C . LEU A 1 212 ? -16.841 7.471 -7.917 1.00 86.56 212 LEU A C 1
ATOM 1737 O O . LEU A 1 212 ? -16.334 6.463 -7.440 1.00 86.56 212 LEU A O 1
ATOM 1741 N N . SER A 1 213 ? -17.442 7.470 -9.109 1.00 86.81 213 SER A N 1
ATOM 1742 C CA . SER A 1 213 ? -17.580 6.280 -9.960 1.00 86.81 213 SER A CA 1
ATOM 1743 C C . SER A 1 213 ? -16.589 6.219 -11.125 1.00 86.81 213 SER A C 1
ATOM 1745 O O . SER A 1 213 ? -16.545 5.214 -11.831 1.00 86.81 213 SER A O 1
ATOM 1747 N N . LEU A 1 214 ? -15.834 7.298 -11.359 1.00 89.31 214 LEU A N 1
ATOM 1748 C CA . LEU A 1 214 ? -15.009 7.470 -12.560 1.00 89.31 214 LEU A CA 1
ATOM 1749 C C . LEU A 1 214 ? -13.521 7.201 -12.314 1.00 89.31 214 LEU A C 1
ATOM 1751 O O . LEU A 1 214 ? -12.808 6.844 -13.249 1.00 89.31 214 LEU A O 1
ATOM 1755 N N . GLY A 1 215 ? -13.063 7.353 -11.073 1.00 91.81 215 GLY A N 1
ATOM 1756 C CA . GLY A 1 215 ? -11.686 7.089 -10.673 1.00 91.81 215 GLY A CA 1
ATOM 1757 C C . GLY A 1 215 ? -11.590 6.245 -9.406 1.00 91.81 215 GLY A C 1
ATOM 1758 O O . GLY A 1 215 ? -12.572 5.719 -8.891 1.00 91.81 215 GLY A O 1
ATOM 1759 N N . HIS A 1 216 ? -10.373 6.157 -8.891 1.00 94.06 216 HIS A N 1
ATOM 1760 C CA . HIS A 1 216 ? -9.974 5.397 -7.713 1.00 94.06 216 HIS A CA 1
ATOM 1761 C C . HIS A 1 216 ? -9.823 6.269 -6.464 1.00 94.06 216 HIS A C 1
ATOM 1763 O O . HIS A 1 216 ? -9.197 5.851 -5.499 1.00 94.06 216 HIS A O 1
ATOM 1769 N N . GLY A 1 217 ? -10.347 7.496 -6.428 1.00 93.25 217 GLY A N 1
ATOM 1770 C CA . GLY A 1 217 ? -10.163 8.353 -5.252 1.00 93.25 217 GLY A CA 1
ATOM 1771 C C . GLY A 1 217 ? -10.902 7.862 -4.001 1.00 93.25 217 GLY A C 1
ATOM 1772 O O . GLY A 1 217 ? -10.458 8.129 -2.880 1.00 93.25 217 GLY A O 1
ATOM 1773 N N . ASP A 1 218 ? -11.967 7.067 -4.153 1.00 89.31 218 ASP A N 1
ATOM 1774 C CA . ASP A 1 218 ? -12.543 6.330 -3.020 1.00 89.31 218 ASP A CA 1
ATOM 1775 C C . ASP A 1 218 ? -11.617 5.171 -2.567 1.00 89.31 218 ASP A C 1
ATOM 1777 O O . ASP A 1 218 ? -11.556 4.829 -1.390 1.00 89.31 218 ASP A O 1
ATOM 1781 N N . ASP A 1 219 ? -10.799 4.662 -3.488 1.00 91.44 219 ASP A N 1
ATOM 1782 C CA . ASP A 1 219 ? -9.621 3.794 -3.323 1.00 91.44 219 ASP A CA 1
ATOM 1783 C C . ASP A 1 219 ? -8.570 4.260 -2.300 1.00 91.44 219 ASP A C 1
ATOM 1785 O O . ASP A 1 219 ? -7.898 3.477 -1.621 1.00 91.44 219 ASP A O 1
ATOM 1789 N N . VAL A 1 220 ? -8.363 5.574 -2.254 1.00 94.50 220 VAL A N 1
ATOM 1790 C CA . VAL A 1 220 ? -7.160 6.161 -1.661 1.00 94.50 220 VAL A CA 1
ATOM 1791 C C . VAL A 1 220 ? -7.329 6.388 -0.162 1.00 94.50 220 VAL A C 1
ATOM 1793 O O . VAL A 1 220 ? -8.297 7.005 0.283 1.00 94.50 220 VAL A O 1
ATOM 1796 N N . VAL A 1 221 ? -6.345 5.931 0.615 1.00 93.94 221 VAL A N 1
ATOM 1797 C CA . VAL A 1 221 ? -6.268 6.136 2.073 1.00 93.94 221 VAL A CA 1
ATOM 1798 C C . VAL A 1 221 ? -5.168 7.081 2.511 1.00 93.94 221 VAL A C 1
ATOM 1800 O O . VAL A 1 221 ? -5.163 7.506 3.661 1.00 93.94 221 VAL A O 1
ATOM 1803 N N . CYS A 1 222 ? -4.255 7.437 1.615 1.00 96.19 222 CYS A N 1
ATOM 1804 C CA . CYS A 1 222 ? -3.277 8.484 1.856 1.00 96.19 222 CYS A CA 1
ATOM 1805 C C . CYS A 1 222 ? -2.770 9.036 0.527 1.00 96.19 222 CYS A C 1
ATOM 1807 O O . CYS A 1 222 ? -2.486 8.272 -0.396 1.00 96.19 222 CYS A O 1
ATOM 1809 N N . LEU A 1 223 ? -2.650 10.359 0.451 1.00 97.62 223 LEU A N 1
ATOM 1810 C CA . LEU A 1 223 ? -1.925 11.040 -0.613 1.00 97.62 223 LEU A CA 1
ATOM 1811 C C . LEU A 1 223 ? -0.551 11.440 -0.078 1.00 97.62 223 LEU A C 1
ATOM 1813 O O . LEU A 1 223 ? -0.462 12.137 0.931 1.00 97.62 223 LEU A O 1
ATOM 1817 N N . ILE A 1 224 ? 0.502 11.049 -0.780 1.00 96.19 224 ILE A N 1
ATOM 1818 C CA . ILE A 1 224 ? 1.873 11.468 -0.512 1.00 96.19 224 ILE A CA 1
ATOM 1819 C C . ILE A 1 224 ? 2.380 12.163 -1.775 1.00 96.19 224 ILE A C 1
ATOM 1821 O O . ILE A 1 224 ? 2.446 11.529 -2.823 1.00 96.19 224 ILE A O 1
ATOM 1825 N N . ALA A 1 225 ? 2.705 13.450 -1.704 1.00 95.19 225 ALA A N 1
ATOM 1826 C CA . ALA A 1 225 ? 3.079 14.223 -2.889 1.00 95.19 225 ALA A CA 1
ATOM 1827 C C . ALA A 1 225 ? 4.205 15.226 -2.614 1.00 95.19 225 ALA A C 1
ATOM 1829 O O . ALA A 1 225 ? 4.277 15.787 -1.517 1.00 95.19 225 ALA A O 1
ATOM 1830 N N . ASP A 1 226 ? 5.053 15.487 -3.611 1.00 92.50 226 ASP A N 1
ATOM 1831 C CA . ASP A 1 226 ? 5.893 16.692 -3.618 1.00 92.50 226 ASP A CA 1
ATOM 1832 C C . ASP A 1 226 ? 5.038 17.942 -3.925 1.00 92.50 226 ASP A C 1
ATOM 1834 O O . ASP A 1 226 ? 3.914 17.858 -4.424 1.00 92.50 226 ASP A O 1
ATOM 1838 N N . ILE A 1 227 ? 5.558 19.125 -3.601 1.00 91.44 227 ILE A N 1
ATOM 1839 C CA . ILE A 1 227 ? 4.984 20.421 -3.977 1.00 91.44 227 ILE A CA 1
ATOM 1840 C C . ILE A 1 227 ? 5.204 20.707 -5.460 1.00 91.44 227 ILE A C 1
ATOM 1842 O O . ILE A 1 227 ? 4.305 21.244 -6.112 1.00 91.44 227 ILE A O 1
ATOM 1846 N N . PHE A 1 228 ? 6.389 20.369 -5.966 1.00 90.94 228 PHE A N 1
ATOM 1847 C CA . PHE A 1 228 ? 6.790 20.649 -7.334 1.00 90.94 228 PHE A CA 1
ATOM 1848 C C . PHE A 1 228 ? 6.859 19.351 -8.119 1.00 90.94 228 PHE A C 1
ATOM 1850 O O . PHE A 1 228 ? 7.618 18.457 -7.768 1.00 90.94 228 PHE A O 1
ATOM 1857 N N . PHE A 1 229 ? 6.035 19.263 -9.155 1.00 92.44 229 PHE A N 1
ATOM 1858 C CA . PHE A 1 229 ? 6.089 18.216 -10.167 1.00 92.44 229 PHE A CA 1
ATOM 1859 C C . PHE A 1 229 ? 5.393 18.724 -11.445 1.00 92.44 229 PHE A C 1
ATOM 1861 O O . PHE A 1 229 ? 4.740 19.779 -11.423 1.00 92.44 229 PHE A O 1
ATOM 1868 N N . PRO A 1 230 ? 5.525 18.020 -12.580 1.00 91.75 230 PRO A N 1
ATOM 1869 C CA . PRO A 1 230 ? 5.016 18.491 -13.857 1.00 91.75 230 PRO A CA 1
ATOM 1870 C C . PRO A 1 230 ? 3.491 18.650 -13.931 1.00 91.75 230 PRO A C 1
ATOM 1872 O O . PRO A 1 230 ? 2.724 17.801 -13.460 1.00 91.75 230 PRO A O 1
ATOM 1875 N N . LYS A 1 231 ? 3.073 19.709 -14.634 1.00 91.62 231 LYS A N 1
ATOM 1876 C CA . LYS A 1 231 ? 1.702 19.975 -15.097 1.00 91.62 231 LYS A CA 1
ATOM 1877 C C . LYS A 1 231 ? 1.742 20.389 -16.562 1.00 91.62 231 LYS A C 1
ATOM 1879 O O . LYS A 1 231 ? 2.229 21.468 -16.907 1.00 91.62 231 LYS A O 1
ATOM 1884 N N . GLY A 1 232 ?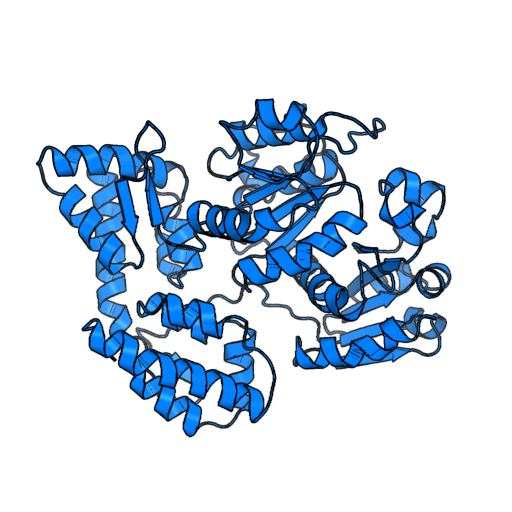 1.248 19.529 -17.443 1.00 87.19 232 GLY A N 1
ATOM 1885 C CA . GLY A 1 232 ? 1.417 19.680 -18.883 1.00 87.19 232 GLY A CA 1
ATOM 1886 C C . GLY A 1 232 ? 2.895 19.826 -19.262 1.00 87.19 232 GLY A C 1
ATOM 1887 O O . GLY A 1 232 ? 3.701 18.934 -19.011 1.00 87.19 232 GLY A O 1
ATOM 1888 N N . ASN A 1 233 ? 3.251 20.967 -19.858 1.00 86.00 233 ASN A N 1
ATOM 1889 C CA . ASN A 1 233 ? 4.627 21.272 -20.265 1.00 86.00 233 ASN A CA 1
ATOM 1890 C C . ASN A 1 233 ? 5.431 22.045 -19.203 1.00 86.00 233 ASN A C 1
ATOM 1892 O O . ASN A 1 233 ? 6.613 22.306 -19.420 1.00 86.00 233 ASN A O 1
ATOM 1896 N N . ASP A 1 234 ? 4.812 22.444 -18.087 1.00 89.31 234 ASP A N 1
ATOM 1897 C CA . ASP A 1 234 ? 5.511 23.121 -16.996 1.00 89.31 234 ASP A CA 1
ATOM 1898 C C . ASP A 1 234 ? 6.074 22.088 -16.015 1.00 89.31 234 ASP A C 1
ATOM 1900 O O . ASP A 1 234 ? 5.339 21.478 -15.238 1.00 89.31 234 ASP A O 1
ATOM 1904 N N . LEU A 1 235 ? 7.389 21.877 -16.082 1.00 82.25 235 LEU A N 1
ATOM 1905 C CA . LEU A 1 235 ? 8.101 20.864 -15.300 1.00 82.25 235 LEU A CA 1
ATOM 1906 C C . LEU A 1 235 ? 8.276 21.242 -13.828 1.00 82.25 235 LEU A C 1
ATOM 1908 O O . LEU A 1 235 ? 8.516 20.362 -13.013 1.00 82.25 235 LEU A O 1
ATOM 1912 N N . ASN A 1 236 ? 8.182 22.529 -13.490 1.00 77.94 236 ASN A N 1
ATOM 1913 C CA . ASN A 1 236 ? 8.382 23.023 -12.128 1.00 77.94 236 ASN A CA 1
ATOM 1914 C C . ASN A 1 236 ? 7.151 23.800 -11.646 1.00 77.94 236 ASN A C 1
ATOM 1916 O O . ASN A 1 236 ? 7.258 24.860 -11.024 1.00 77.94 236 ASN A O 1
ATOM 1920 N N . SER A 1 237 ? 5.976 23.270 -11.981 1.00 84.88 237 SER A N 1
ATOM 1921 C CA . SER A 1 237 ? 4.702 23.826 -11.549 1.00 84.88 237 SER A CA 1
ATOM 1922 C C . SER A 1 237 ? 4.460 23.549 -10.066 1.00 84.88 237 SER A C 1
ATOM 1924 O O . SER A 1 237 ? 4.945 22.560 -9.514 1.00 84.88 237 SER A O 1
ATOM 1926 N N . ASP A 1 238 ? 3.633 24.364 -9.418 1.00 87.00 238 ASP A N 1
ATOM 1927 C CA . ASP A 1 238 ? 3.127 24.103 -8.070 1.00 87.00 238 ASP A CA 1
ATOM 1928 C C . ASP A 1 238 ? 1.944 23.115 -8.063 1.00 87.00 238 ASP A C 1
ATOM 1930 O O . ASP A 1 238 ? 1.053 23.196 -7.213 1.00 87.00 238 ASP A O 1
ATOM 1934 N N . ALA A 1 239 ? 1.936 22.150 -8.992 1.00 92.50 239 ALA A N 1
ATOM 1935 C CA . ALA A 1 239 ? 0.881 21.150 -9.139 1.00 92.50 239 ALA A CA 1
ATOM 1936 C C . ALA A 1 239 ? 0.584 20.357 -7.865 1.00 92.50 239 ALA A C 1
ATOM 1938 O O . ALA A 1 239 ? -0.557 19.930 -7.675 1.00 92.50 239 ALA A O 1
ATOM 1939 N N . GLY A 1 240 ? 1.552 20.206 -6.959 1.00 93.19 240 GLY A N 1
ATOM 1940 C CA . GLY A 1 240 ? 1.296 19.616 -5.651 1.00 93.19 240 GLY A CA 1
ATOM 1941 C C . GLY A 1 240 ? 0.295 20.422 -4.836 1.00 93.19 240 GLY A C 1
ATOM 1942 O O . GLY A 1 240 ? -0.612 19.847 -4.236 1.00 93.19 240 GLY A O 1
ATOM 1943 N N . LYS A 1 241 ? 0.366 21.758 -4.875 1.00 92.88 241 LYS A N 1
ATOM 1944 C CA . LYS A 1 241 ? -0.604 22.628 -4.190 1.00 92.88 241 LYS A CA 1
ATOM 1945 C C . LYS A 1 241 ? -2.008 22.442 -4.755 1.00 92.88 241 LYS A C 1
ATOM 1947 O O . LYS A 1 241 ? -2.967 22.331 -3.986 1.00 92.88 241 LYS A O 1
ATOM 1952 N N . ASP A 1 242 ? -2.119 22.363 -6.079 1.00 94.19 242 ASP A N 1
ATOM 1953 C CA . ASP A 1 242 ? -3.382 22.085 -6.762 1.00 94.19 242 ASP A CA 1
ATOM 1954 C C . ASP A 1 242 ? -3.942 20.721 -6.360 1.00 94.19 242 ASP A C 1
ATOM 1956 O O . ASP A 1 242 ? -5.084 20.634 -5.906 1.00 94.19 242 ASP A O 1
ATOM 1960 N N . LEU A 1 243 ? -3.130 19.667 -6.441 1.00 96.25 243 LEU A N 1
ATOM 1961 C CA . LEU A 1 243 ? -3.548 18.312 -6.100 1.00 96.25 243 LEU A CA 1
ATOM 1962 C C . LEU A 1 243 ? -4.024 18.208 -4.645 1.00 96.25 243 LEU A C 1
ATOM 1964 O O . LEU A 1 243 ? -5.065 17.604 -4.377 1.00 96.25 243 LEU A O 1
ATOM 1968 N N . ILE A 1 244 ? -3.310 18.832 -3.704 1.00 94.88 244 ILE A N 1
ATOM 1969 C CA . ILE A 1 244 ? -3.679 18.860 -2.282 1.00 94.88 244 ILE A CA 1
ATOM 1970 C C . ILE A 1 244 ? -5.010 19.589 -2.088 1.00 94.88 244 ILE A C 1
ATOM 1972 O O . ILE A 1 244 ? -5.900 19.087 -1.395 1.00 94.88 244 ILE A O 1
ATOM 1976 N N . ARG A 1 245 ? -5.182 20.758 -2.715 1.00 94.12 245 ARG A N 1
ATOM 1977 C CA . ARG A 1 245 ? -6.428 21.535 -2.651 1.00 94.12 245 ARG A CA 1
ATOM 1978 C C . ARG A 1 245 ? -7.611 20.739 -3.208 1.00 94.12 245 ARG A C 1
ATOM 1980 O O . ARG A 1 245 ? -8.647 20.657 -2.545 1.00 94.12 245 ARG A O 1
ATOM 1987 N N . ILE A 1 246 ? -7.458 20.140 -4.389 1.00 95.06 246 ILE A N 1
ATOM 1988 C CA . ILE A 1 246 ? -8.492 19.338 -5.062 1.00 95.06 246 ILE A CA 1
ATOM 1989 C C . ILE A 1 246 ? -8.850 18.117 -4.208 1.00 95.06 246 ILE A C 1
ATOM 1991 O O . ILE A 1 246 ? -10.026 17.873 -3.932 1.00 95.06 246 ILE A O 1
ATOM 1995 N N . THR A 1 247 ? -7.846 17.391 -3.712 1.00 94.75 247 THR A N 1
ATOM 1996 C CA . THR A 1 247 ? -8.050 16.213 -2.857 1.00 94.75 247 THR A CA 1
ATOM 1997 C C . THR A 1 247 ? -8.809 16.580 -1.587 1.00 94.75 247 THR A C 1
ATOM 1999 O O . THR A 1 247 ? -9.752 15.891 -1.218 1.00 94.75 247 THR A O 1
ATOM 2002 N N . ARG A 1 248 ? -8.493 17.706 -0.939 1.00 90.31 248 ARG A N 1
ATOM 2003 C CA . ARG A 1 248 ? -9.232 18.160 0.252 1.00 90.31 248 ARG A CA 1
ATOM 2004 C C . ARG A 1 248 ? -10.670 18.566 -0.055 1.00 90.31 248 ARG A C 1
ATOM 2006 O O . ARG A 1 248 ? -11.537 18.336 0.787 1.00 90.31 248 ARG A O 1
ATOM 2013 N N . LYS A 1 249 ? -10.921 19.160 -1.227 1.00 92.38 249 LYS A N 1
ATOM 2014 C CA . LYS A 1 249 ? -12.266 19.553 -1.667 1.00 92.38 249 LYS A CA 1
ATOM 2015 C C . LYS A 1 249 ? -13.168 18.328 -1.846 1.00 92.38 249 LYS A C 1
ATOM 2017 O O . LYS A 1 249 ? -14.258 18.300 -1.288 1.00 92.38 249 LYS A O 1
ATOM 2022 N N . TYR A 1 250 ? -12.704 17.321 -2.586 1.00 92.62 250 TYR A N 1
ATOM 2023 C CA . TYR A 1 250 ? -13.532 16.175 -2.991 1.00 92.62 250 TYR A CA 1
ATOM 2024 C C . TYR A 1 250 ? -13.399 14.943 -2.088 1.00 92.62 250 TYR A C 1
ATOM 2026 O O . TYR A 1 250 ? -14.312 14.123 -2.002 1.00 92.62 250 TYR A O 1
ATOM 2034 N N . TYR A 1 251 ? -12.274 14.805 -1.393 1.00 91.31 251 TYR A N 1
ATOM 2035 C CA . TYR A 1 251 ? -11.921 13.641 -0.586 1.00 91.31 251 TYR A CA 1
ATOM 2036 C C . TYR A 1 251 ? -11.296 14.060 0.756 1.00 91.31 251 TYR A C 1
ATOM 2038 O O . TYR A 1 251 ? -10.224 13.600 1.141 1.00 91.31 251 TYR A O 1
ATOM 2046 N N . SER A 1 252 ? -12.000 14.898 1.522 1.00 87.56 252 SER A N 1
ATOM 2047 C CA . SER A 1 252 ? -11.553 15.473 2.811 1.00 87.56 252 SER A CA 1
ATOM 2048 C C . SER A 1 252 ? -11.190 14.465 3.925 1.00 87.56 252 SER A C 1
ATOM 2050 O O . SER A 1 252 ? -10.693 14.853 4.995 1.00 87.56 252 SER A O 1
ATOM 2052 N N . ARG A 1 253 ? -11.463 13.172 3.701 1.00 87.50 253 ARG A N 1
ATOM 2053 C CA . ARG A 1 253 ? -11.032 12.054 4.551 1.00 87.50 253 ARG A CA 1
ATOM 2054 C C . ARG A 1 253 ? -9.573 11.653 4.328 1.00 87.50 253 ARG A C 1
ATOM 2056 O O . ARG A 1 253 ? -8.981 11.116 5.252 1.00 87.50 253 ARG A O 1
ATOM 2063 N N . ILE A 1 254 ? -9.016 11.897 3.139 1.00 92.62 254 ILE A N 1
ATOM 2064 C CA . ILE A 1 254 ? -7.678 11.432 2.764 1.00 92.62 254 ILE A 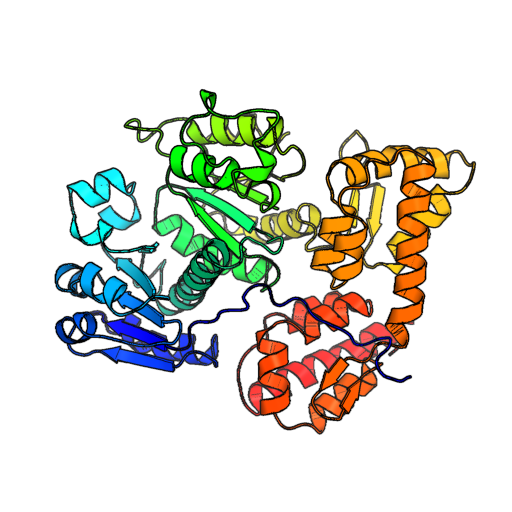CA 1
ATOM 2065 C C . ILE A 1 254 ? -6.634 12.278 3.509 1.00 92.62 254 ILE A C 1
ATOM 2067 O O . ILE A 1 254 ? -6.560 13.488 3.268 1.00 92.62 254 ILE A O 1
ATOM 2071 N N . PRO A 1 255 ? -5.832 11.690 4.415 1.00 92.62 255 PRO A N 1
ATOM 2072 C CA . PRO A 1 255 ? -4.670 12.364 4.973 1.00 92.62 255 PRO A CA 1
ATOM 2073 C C . PRO A 1 255 ? -3.629 12.630 3.883 1.00 92.62 255 PRO A C 1
ATOM 2075 O O . PRO A 1 255 ? -3.445 11.830 2.961 1.00 92.62 255 PRO A O 1
ATOM 2078 N N . VAL A 1 256 ? -2.935 13.758 4.019 1.00 94.75 256 VAL A N 1
ATOM 2079 C CA . VAL A 1 256 ? -1.938 14.228 3.056 1.00 94.75 256 VAL A CA 1
ATOM 2080 C C . VAL A 1 256 ? -0.577 14.302 3.734 1.00 94.75 256 VAL A C 1
ATOM 2082 O O . VAL A 1 256 ? -0.440 14.926 4.790 1.00 94.75 256 VAL A O 1
ATOM 2085 N N . ILE A 1 257 ? 0.425 13.710 3.093 1.00 94.06 257 ILE A N 1
ATOM 2086 C CA . ILE A 1 257 ? 1.839 13.850 3.426 1.00 94.06 257 ILE A CA 1
ATOM 2087 C C . ILE A 1 257 ? 2.505 14.638 2.299 1.00 94.06 257 ILE A C 1
ATOM 2089 O O . ILE A 1 257 ? 2.465 14.239 1.138 1.00 94.06 257 ILE A O 1
ATOM 2093 N N . ILE A 1 258 ? 3.124 15.761 2.638 1.00 93.00 258 ILE A N 1
ATOM 2094 C CA . ILE A 1 258 ? 3.904 16.566 1.703 1.00 93.00 258 ILE A CA 1
ATOM 2095 C C . ILE A 1 258 ? 5.360 16.162 1.855 1.00 93.00 258 ILE A C 1
ATOM 2097 O O . ILE A 1 258 ? 6.000 16.507 2.849 1.00 93.00 258 ILE A O 1
ATOM 2101 N N . ALA A 1 259 ? 5.883 15.434 0.878 1.00 89.62 259 ALA A N 1
ATOM 2102 C CA . ALA A 1 259 ? 7.272 15.016 0.855 1.00 89.62 259 ALA A CA 1
ATOM 2103 C C . ALA A 1 259 ? 8.107 16.059 0.108 1.00 89.62 259 ALA A C 1
ATOM 2105 O O . ALA A 1 259 ? 8.341 15.922 -1.083 1.00 89.62 259 ALA A O 1
ATOM 2106 N N . SER A 1 260 ? 8.539 17.129 0.779 1.00 85.38 260 SER A N 1
ATOM 2107 C CA . SER A 1 260 ? 9.269 18.217 0.114 1.00 85.38 260 SER A CA 1
ATOM 2108 C C . SER A 1 260 ? 10.246 18.933 1.041 1.00 85.38 260 SER A C 1
ATOM 2110 O O . SER A 1 260 ? 10.041 19.007 2.251 1.00 85.38 260 SER A O 1
ATOM 2112 N N . LYS A 1 261 ? 11.313 19.496 0.461 1.00 83.75 261 LYS A N 1
ATOM 2113 C CA . LYS A 1 261 ? 12.214 20.455 1.135 1.00 83.75 261 LYS A CA 1
ATOM 2114 C C . LYS A 1 261 ? 11.821 21.916 0.876 1.00 83.75 261 LYS A C 1
ATOM 2116 O O . LYS A 1 261 ? 12.451 22.820 1.426 1.00 83.75 261 LYS A O 1
ATOM 2121 N N . ALA A 1 262 ? 10.826 22.150 0.020 1.00 84.81 262 ALA A N 1
ATOM 2122 C CA . ALA A 1 262 ? 10.354 23.476 -0.353 1.00 84.81 262 ALA A CA 1
ATOM 2123 C C . ALA A 1 262 ? 9.814 24.244 0.861 1.00 84.81 262 ALA A C 1
ATOM 2125 O O . ALA A 1 262 ? 9.106 23.681 1.699 1.00 84.81 262 ALA A O 1
ATOM 2126 N N . LYS A 1 263 ? 10.097 25.549 0.950 1.00 84.38 263 LYS A N 1
ATOM 2127 C CA . LYS A 1 263 ? 9.549 26.385 2.036 1.00 84.38 263 LYS A CA 1
ATOM 2128 C C . LYS A 1 263 ? 8.030 26.512 1.919 1.00 84.38 263 LYS A C 1
ATOM 2130 O O . LYS A 1 263 ? 7.337 26.599 2.924 1.00 84.38 263 LYS A O 1
ATOM 2135 N N . GLU A 1 264 ? 7.532 26.447 0.695 1.00 85.19 264 GLU A N 1
ATOM 2136 C CA . GLU A 1 264 ? 6.132 26.439 0.296 1.00 85.19 264 GLU A CA 1
ATOM 2137 C C . GLU A 1 264 ? 5.346 25.278 0.921 1.00 85.19 264 GLU A C 1
ATOM 2139 O O . GLU A 1 264 ? 4.132 25.376 1.082 1.00 85.19 264 GLU A O 1
ATOM 2144 N N . ALA A 1 265 ? 6.013 24.188 1.324 1.00 83.62 265 ALA A N 1
ATOM 2145 C CA . ALA A 1 265 ? 5.362 23.104 2.055 1.00 83.62 265 ALA A CA 1
ATOM 2146 C C . ALA A 1 265 ? 4.819 23.574 3.418 1.00 83.62 265 ALA A C 1
ATOM 2148 O O . ALA A 1 265 ? 3.775 23.097 3.865 1.00 83.62 265 ALA A O 1
ATOM 2149 N N . PHE A 1 266 ? 5.478 24.544 4.068 1.00 84.56 266 PHE A N 1
ATOM 2150 C CA . PHE A 1 266 ? 5.060 25.057 5.377 1.00 84.56 266 PHE A CA 1
ATOM 2151 C C . PHE A 1 266 ? 3.742 25.836 5.340 1.00 84.56 266 PHE A C 1
ATOM 2153 O O . PHE A 1 266 ? 3.084 25.930 6.378 1.00 84.56 266 PHE A O 1
ATOM 2160 N N . ASP A 1 267 ? 3.307 26.301 4.165 1.00 86.00 267 ASP A N 1
ATOM 2161 C CA . ASP A 1 267 ? 1.991 26.927 3.976 1.00 86.00 267 ASP A CA 1
ATOM 2162 C C . ASP A 1 267 ? 0.842 25.937 4.263 1.00 86.00 267 ASP A C 1
ATOM 2164 O O . ASP A 1 267 ? -0.285 26.333 4.566 1.00 86.00 267 ASP A O 1
ATOM 2168 N N . PHE A 1 268 ? 1.133 24.633 4.224 1.00 84.12 268 PHE A N 1
ATOM 2169 C CA . PHE A 1 268 ? 0.174 23.549 4.426 1.00 84.12 268 PHE A CA 1
ATOM 2170 C C . PHE A 1 268 ? 0.354 22.804 5.752 1.00 84.12 268 PHE A C 1
ATOM 2172 O O . PHE A 1 268 ? -0.307 21.790 5.961 1.00 84.12 268 PHE A O 1
ATOM 2179 N N . LYS A 1 269 ? 1.189 23.288 6.680 1.00 82.88 269 LYS A N 1
ATOM 2180 C CA . LYS A 1 269 ? 1.491 22.584 7.946 1.00 82.88 269 LYS A CA 1
ATOM 2181 C C . LYS A 1 269 ? 0.259 22.260 8.809 1.00 82.88 269 LYS A C 1
ATOM 2183 O O . LYS A 1 269 ? 0.249 21.265 9.521 1.00 82.88 269 LYS A O 1
ATOM 2188 N N . ASP A 1 270 ? -0.789 23.082 8.728 1.00 81.12 270 ASP A N 1
ATOM 2189 C CA . ASP A 1 270 ? -2.043 22.881 9.474 1.00 81.12 270 ASP A CA 1
ATOM 2190 C C . ASP A 1 270 ? -2.999 21.909 8.751 1.00 81.12 270 ASP A C 1
ATOM 2192 O O . ASP A 1 270 ? -4.088 21.579 9.228 1.00 81.12 270 ASP A O 1
ATOM 2196 N N . GLN A 1 271 ? -2.616 21.482 7.549 1.00 77.88 271 GLN A N 1
ATOM 2197 C CA . GLN A 1 271 ? -3.444 20.755 6.596 1.00 77.88 271 GLN A CA 1
ATOM 2198 C C . GLN A 1 271 ? -2.841 19.404 6.196 1.00 77.88 271 GLN A C 1
ATOM 2200 O O . GLN A 1 271 ? -3.598 18.515 5.807 1.00 77.88 271 GLN A O 1
ATOM 2205 N N . ALA A 1 272 ? -1.527 19.239 6.310 1.00 84.69 272 ALA A N 1
ATOM 2206 C CA . ALA A 1 272 ? -0.790 18.058 5.897 1.00 84.69 272 ALA A CA 1
ATOM 2207 C C . ALA A 1 272 ? 0.415 17.819 6.813 1.00 84.69 272 ALA A C 1
ATOM 2209 O O . ALA A 1 272 ? 0.947 18.748 7.422 1.00 84.69 272 ALA A O 1
ATOM 2210 N N . PHE A 1 273 ? 0.866 16.570 6.875 1.00 87.81 273 PHE A N 1
ATOM 2211 C CA . PHE A 1 273 ? 2.142 16.241 7.494 1.00 87.81 273 PHE A CA 1
ATOM 2212 C C . PHE A 1 273 ? 3.280 16.572 6.540 1.00 87.81 273 PHE A C 1
ATOM 2214 O O . PHE A 1 273 ? 3.257 16.157 5.385 1.00 87.81 273 PHE A O 1
ATOM 2221 N N . ILE A 1 274 ? 4.274 17.317 7.010 1.00 88.06 274 ILE A N 1
ATOM 2222 C CA . ILE A 1 274 ? 5.432 17.684 6.196 1.00 88.06 274 ILE A CA 1
ATOM 2223 C C . ILE A 1 274 ? 6.544 16.681 6.480 1.00 88.06 274 ILE A C 1
ATOM 2225 O O . ILE A 1 274 ? 6.999 16.557 7.616 1.00 88.06 274 ILE A O 1
ATOM 2229 N N . LEU A 1 275 ? 6.984 15.998 5.429 1.00 85.31 275 LEU A N 1
ATOM 2230 C CA . LEU A 1 275 ? 8.096 15.063 5.427 1.00 85.31 275 LEU A CA 1
ATOM 2231 C C . LEU A 1 275 ? 9.266 15.679 4.640 1.00 85.31 275 LEU A C 1
ATOM 2233 O O . LEU A 1 275 ? 9.266 15.644 3.408 1.00 85.31 275 LEU A O 1
ATOM 2237 N N . PRO A 1 276 ? 10.288 16.238 5.308 1.00 80.62 276 PRO A N 1
ATOM 2238 C CA . PRO A 1 276 ? 11.482 16.708 4.618 1.00 80.62 276 PRO A CA 1
ATOM 2239 C C . PRO A 1 276 ? 12.212 15.525 3.961 1.00 80.62 276 PRO A C 1
ATOM 2241 O O . PRO A 1 276 ? 12.674 14.616 4.652 1.00 80.62 276 PRO A O 1
ATOM 2244 N N . LYS A 1 277 ? 12.327 15.519 2.623 1.00 80.19 277 LYS A N 1
ATOM 2245 C CA . LYS A 1 277 ? 13.014 14.438 1.884 1.00 80.19 277 LYS A CA 1
ATOM 2246 C C . LYS A 1 277 ? 14.440 14.230 2.427 1.00 80.19 277 LYS A C 1
ATOM 2248 O O . LYS A 1 277 ? 15.181 15.194 2.595 1.00 80.19 277 LYS A O 1
ATOM 2253 N N . GLY A 1 278 ? 14.862 12.988 2.654 1.00 66.94 278 GLY A N 1
ATOM 2254 C CA . GLY A 1 278 ? 16.239 12.665 3.054 1.00 66.94 278 GLY A CA 1
ATOM 2255 C C . GLY A 1 278 ? 16.628 13.018 4.497 1.00 66.94 278 GLY A C 1
ATOM 2256 O O . GLY A 1 278 ? 17.819 13.028 4.793 1.00 66.94 278 GLY A O 1
ATOM 2257 N N . ASP A 1 279 ? 15.672 13.314 5.387 1.00 64.25 279 ASP A N 1
ATOM 2258 C CA . ASP A 1 279 ? 15.933 13.432 6.829 1.00 64.25 279 ASP A CA 1
ATOM 2259 C C . ASP A 1 279 ? 15.723 12.073 7.538 1.00 64.25 279 ASP A C 1
ATOM 2261 O O . ASP A 1 279 ? 14.583 11.605 7.620 1.00 64.25 279 ASP A O 1
ATOM 2265 N N . PRO A 1 280 ? 16.772 11.423 8.081 1.00 51.34 280 PRO A N 1
ATOM 2266 C CA . PRO A 1 280 ? 16.651 10.137 8.773 1.00 51.34 280 PRO A CA 1
ATOM 2267 C C . PRO A 1 280 ? 15.782 10.182 10.040 1.00 51.34 280 PRO A C 1
ATOM 2269 O O . PRO A 1 280 ? 15.174 9.173 10.392 1.00 51.34 280 PRO A O 1
ATOM 2272 N N . GLY A 1 281 ? 15.688 11.336 10.720 1.00 58.28 281 GLY A N 1
ATOM 2273 C CA . GLY A 1 281 ? 14.871 11.506 11.933 1.00 58.28 281 GLY A CA 1
ATOM 2274 C C . GLY A 1 281 ? 13.361 11.516 11.668 1.00 58.28 281 GLY A C 1
ATOM 2275 O O . GLY A 1 281 ? 12.550 11.512 12.594 1.00 58.28 281 GLY A O 1
ATOM 2276 N N . SER A 1 282 ? 12.972 11.517 10.394 1.00 67.62 282 SER A N 1
ATOM 2277 C CA . SER A 1 282 ? 11.579 11.582 9.973 1.00 67.62 282 SER A CA 1
ATOM 2278 C C . SER A 1 282 ? 10.872 10.226 9.940 1.00 67.62 282 SER A C 1
ATOM 2280 O O . SER A 1 282 ? 9.645 10.204 9.936 1.00 67.62 282 SER A O 1
ATOM 2282 N N . LEU A 1 283 ? 11.597 9.101 9.962 1.00 76.25 283 LEU A N 1
ATOM 2283 C CA . LEU A 1 283 ? 11.011 7.778 9.717 1.00 76.25 283 LEU A CA 1
ATOM 2284 C C . LEU A 1 283 ? 10.040 7.325 10.810 1.00 76.25 283 LEU A C 1
ATOM 2286 O O . LEU A 1 283 ? 8.937 6.887 10.494 1.00 76.25 283 LEU A O 1
ATOM 2290 N N . GLN A 1 284 ? 10.403 7.468 12.088 1.00 79.62 284 GLN A N 1
ATOM 2291 C CA . GLN A 1 284 ? 9.499 7.118 13.192 1.00 79.62 284 GLN A CA 1
ATOM 2292 C C . GLN A 1 284 ? 8.274 8.037 13.211 1.00 79.62 284 GLN A C 1
ATOM 2294 O O . GLN A 1 284 ? 7.161 7.590 13.474 1.00 79.62 284 GLN A O 1
ATOM 2299 N N . THR A 1 285 ? 8.468 9.317 12.889 1.00 84.38 285 THR A N 1
ATOM 2300 C CA . THR A 1 285 ? 7.381 10.300 12.820 1.00 84.38 285 THR A CA 1
ATOM 2301 C C . THR A 1 285 ? 6.441 10.006 11.649 1.00 84.38 285 THR A C 1
ATOM 2303 O O . THR A 1 285 ? 5.225 10.055 11.810 1.00 84.38 285 THR A O 1
ATOM 2306 N N . LEU A 1 286 ? 6.991 9.641 10.489 1.00 86.94 286 LEU A N 1
ATOM 2307 C CA . LEU A 1 286 ? 6.244 9.200 9.315 1.00 86.94 286 LEU A CA 1
ATOM 2308 C C . LEU A 1 286 ? 5.435 7.942 9.627 1.00 86.94 286 LEU A C 1
ATOM 2310 O O . LEU A 1 286 ? 4.246 7.895 9.328 1.00 86.94 286 LEU A O 1
ATOM 2314 N N . GLN A 1 287 ? 6.069 6.947 10.250 1.00 88.94 287 GLN A N 1
ATOM 2315 C CA . GLN A 1 287 ? 5.408 5.721 10.677 1.00 88.94 287 GLN A CA 1
ATOM 2316 C C . GLN A 1 287 ? 4.242 6.038 11.619 1.00 88.94 287 GLN A C 1
ATOM 2318 O O . GLN A 1 287 ? 3.120 5.612 11.352 1.00 88.94 287 GLN A O 1
ATOM 2323 N N . ALA A 1 288 ? 4.473 6.837 12.665 1.00 87.44 288 ALA A N 1
ATOM 2324 C CA . ALA A 1 288 ? 3.426 7.251 13.597 1.00 87.44 288 ALA A CA 1
ATOM 2325 C C . ALA A 1 288 ? 2.275 7.976 12.882 1.00 87.44 288 ALA A C 1
ATOM 2327 O O . ALA A 1 288 ? 1.113 7.655 13.113 1.00 87.44 288 ALA A O 1
ATOM 2328 N N . TYR A 1 289 ? 2.583 8.895 11.961 1.00 90.00 289 TYR A N 1
ATOM 2329 C CA . TYR A 1 289 ? 1.563 9.606 11.192 1.00 90.00 289 TYR A CA 1
ATOM 2330 C C . TYR A 1 289 ? 0.741 8.661 10.304 1.00 90.00 289 TYR A C 1
ATOM 2332 O O . TYR A 1 289 ? -0.488 8.731 10.287 1.00 90.00 289 TYR A O 1
ATOM 2340 N N . ILE A 1 290 ? 1.399 7.751 9.582 1.00 92.06 290 ILE A N 1
ATOM 2341 C CA . ILE A 1 290 ? 0.710 6.759 8.754 1.00 92.06 290 ILE A CA 1
ATOM 2342 C C . ILE A 1 290 ? -0.211 5.902 9.630 1.00 92.06 290 ILE A C 1
ATOM 2344 O O . ILE A 1 290 ? -1.391 5.765 9.304 1.00 92.06 290 ILE A O 1
ATOM 2348 N N . HIS A 1 291 ? 0.271 5.386 10.761 1.00 90.12 291 HIS A N 1
ATOM 2349 C CA . HIS A 1 291 ? -0.550 4.593 11.676 1.00 90.12 291 HIS A CA 1
ATOM 2350 C C . HIS A 1 291 ? -1.755 5.378 12.214 1.00 90.12 291 HIS A C 1
ATOM 2352 O O . HIS A 1 291 ? -2.877 4.875 12.146 1.00 90.12 291 HIS A O 1
ATOM 2358 N N . ASP A 1 292 ? -1.552 6.616 12.665 1.00 88.81 292 ASP A N 1
ATOM 2359 C CA . ASP A 1 292 ? -2.595 7.417 13.315 1.00 88.81 292 ASP A CA 1
ATOM 2360 C C . ASP A 1 292 ? -3.695 7.895 12.352 1.00 88.81 292 ASP A C 1
ATOM 2362 O O . ASP A 1 292 ? -4.843 8.061 12.768 1.00 88.81 292 ASP A O 1
ATOM 2366 N N . PHE A 1 293 ? -3.381 8.123 11.069 1.00 87.00 293 PHE A N 1
ATOM 2367 C CA . PHE A 1 293 ? -4.311 8.799 10.152 1.00 87.00 293 PHE A CA 1
ATOM 2368 C C . PHE A 1 293 ? -4.808 7.963 8.969 1.00 87.00 293 PHE A C 1
ATOM 2370 O O . PHE A 1 293 ? -5.766 8.376 8.316 1.00 87.00 293 PHE A O 1
ATOM 2377 N N . THR A 1 294 ? -4.223 6.793 8.695 1.00 89.88 294 THR A N 1
ATOM 2378 C CA . THR A 1 294 ? -4.639 5.933 7.561 1.00 89.88 294 THR A CA 1
ATOM 2379 C C . THR A 1 294 ? -5.476 4.720 7.980 1.00 89.88 294 THR A C 1
ATOM 2381 O O . THR A 1 294 ? -5.931 3.954 7.133 1.00 89.88 294 THR A O 1
ATOM 2384 N N . GLY A 1 295 ? -5.696 4.545 9.289 1.00 89.50 295 GLY A N 1
ATOM 2385 C CA . GLY A 1 295 ? -6.404 3.400 9.870 1.00 89.50 295 GLY A CA 1
ATOM 2386 C C . GLY A 1 295 ? -5.525 2.173 10.126 1.00 89.50 295 GLY A C 1
ATOM 2387 O O . GLY A 1 295 ? -6.030 1.187 10.649 1.00 89.50 295 GLY A O 1
ATOM 2388 N N . LEU A 1 296 ? -4.229 2.226 9.789 1.00 89.81 296 LEU A N 1
ATOM 2389 C CA . LEU A 1 296 ? -3.273 1.130 10.001 1.00 89.81 296 LEU A CA 1
ATOM 2390 C C . LEU A 1 296 ? -2.834 0.957 11.464 1.00 89.81 296 LEU A C 1
ATOM 2392 O O . LEU A 1 296 ? -2.284 -0.081 11.809 1.00 89.81 296 LEU A O 1
ATOM 2396 N N . GLY A 1 297 ? -2.991 1.974 12.309 1.00 90.19 297 GLY A N 1
ATOM 2397 C CA . GLY A 1 297 ? -2.660 1.923 13.734 1.00 90.19 297 GLY A CA 1
ATOM 2398 C C . GLY A 1 297 ? -3.889 1.945 14.631 1.00 90.19 297 GLY A C 1
ATOM 2399 O O . GLY A 1 297 ? -4.985 1.546 14.235 1.00 90.19 297 GLY A O 1
ATOM 2400 N N . ASP A 1 298 ? -3.701 2.448 15.847 1.00 91.69 298 ASP A N 1
ATOM 2401 C CA . ASP A 1 298 ? -4.786 2.668 16.800 1.00 91.69 298 ASP A CA 1
ATOM 2402 C C . ASP A 1 298 ? -5.819 3.669 16.254 1.00 91.69 298 ASP A C 1
ATOM 2404 O O . ASP A 1 298 ? -5.506 4.582 15.488 1.00 91.69 298 ASP A O 1
ATOM 2408 N N . PHE A 1 299 ? -7.067 3.550 16.700 1.00 92.81 299 PHE A N 1
ATOM 2409 C CA . PHE A 1 299 ? -8.102 4.524 16.377 1.00 92.81 299 PHE A CA 1
ATOM 2410 C C . PHE A 1 299 ? -7.954 5.761 17.273 1.00 92.81 299 PHE A C 1
ATOM 2412 O O . PHE A 1 299 ? -8.298 5.726 18.460 1.00 92.81 299 PHE A O 1
ATOM 2419 N N . VAL A 1 300 ? -7.449 6.864 16.716 1.00 92.00 300 VAL A N 1
ATOM 2420 C CA . VAL A 1 300 ? -7.193 8.107 17.461 1.00 92.00 300 VAL A CA 1
ATOM 2421 C C . VAL A 1 300 ? -8.385 9.059 17.366 1.00 92.00 300 VAL A C 1
ATOM 2423 O O . VAL A 1 300 ? -8.679 9.627 16.316 1.00 92.00 300 VAL A O 1
ATOM 2426 N N . LEU A 1 301 ? -9.066 9.278 18.492 1.00 91.38 301 LEU A N 1
ATOM 2427 C CA . LEU A 1 301 ? -10.119 10.280 18.627 1.00 91.38 301 LEU A CA 1
ATOM 2428 C C . LEU A 1 301 ? -9.514 11.606 19.075 1.00 91.38 301 LEU A C 1
ATOM 2430 O O . LEU A 1 301 ? -9.083 11.752 20.214 1.00 91.38 301 LEU A O 1
ATOM 2434 N N . GLN A 1 302 ? -9.544 12.591 18.191 1.00 89.62 302 GLN A N 1
ATOM 2435 C CA . GLN A 1 302 ? -9.142 13.970 18.455 1.00 89.62 302 GLN A CA 1
ATOM 2436 C C . GLN A 1 302 ? -10.346 14.897 18.637 1.00 89.62 302 GLN A C 1
ATOM 2438 O O . GLN A 1 302 ? -11.390 14.705 18.008 1.00 89.62 302 GLN A O 1
ATOM 2443 N N . ASP A 1 303 ? -10.191 15.936 19.457 1.00 84.31 303 ASP A N 1
ATOM 2444 C CA . ASP A 1 303 ? -11.169 17.019 19.556 1.00 84.31 303 ASP A CA 1
ATOM 2445 C C . ASP A 1 303 ? -11.058 18.048 18.413 1.00 84.31 303 ASP A C 1
ATOM 2447 O O . ASP A 1 303 ? -10.250 17.937 17.487 1.00 84.31 303 ASP A O 1
ATOM 2451 N N . LYS A 1 304 ? -11.887 19.098 18.481 1.00 82.56 304 LYS A N 1
ATOM 2452 C CA . LYS A 1 304 ? -11.902 20.191 17.494 1.00 82.56 304 LYS A CA 1
ATOM 2453 C C . LYS A 1 304 ? -10.582 20.975 17.437 1.00 82.56 304 LYS A C 1
ATOM 2455 O O . LYS A 1 304 ? -10.345 21.659 16.449 1.00 82.56 304 LYS A O 1
ATOM 2460 N N . THR A 1 305 ? -9.739 20.876 18.466 1.00 84.06 305 THR A N 1
ATOM 2461 C CA . THR A 1 305 ? -8.414 21.508 18.547 1.00 84.06 305 THR A CA 1
ATOM 2462 C C . THR A 1 305 ? -7.280 20.588 18.090 1.00 84.06 305 THR A C 1
ATOM 2464 O O . THR A 1 305 ? -6.122 20.979 18.185 1.00 84.06 305 THR A O 1
ATOM 2467 N N . LYS A 1 306 ? -7.602 19.394 17.561 1.00 82.31 306 LYS A N 1
ATOM 2468 C CA . LYS A 1 306 ? -6.651 18.341 17.152 1.00 82.31 306 LYS A CA 1
ATOM 2469 C C . LYS A 1 306 ? -5.881 17.688 18.301 1.00 82.31 306 LYS A C 1
ATOM 2471 O O . LYS A 1 306 ? -4.956 16.922 18.052 1.00 82.31 306 LYS A O 1
ATOM 2476 N N . MET A 1 307 ? -6.295 17.922 19.543 1.00 87.06 307 MET A N 1
ATOM 2477 C CA . MET A 1 307 ? -5.725 17.244 20.701 1.00 87.06 307 MET A CA 1
ATOM 2478 C C . MET A 1 307 ? -6.316 15.842 20.837 1.00 87.06 307 MET A C 1
ATOM 2480 O O . MET A 1 307 ? -7.528 15.658 20.693 1.00 87.06 307 MET A O 1
ATOM 2484 N N . GLU A 1 308 ? -5.464 14.858 21.126 1.00 91.56 308 GLU A N 1
ATOM 2485 C CA . GLU A 1 308 ? -5.878 13.478 21.385 1.00 91.56 308 GLU A CA 1
ATOM 2486 C C . GLU A 1 308 ? -6.768 13.414 22.639 1.00 91.56 308 GLU A C 1
ATOM 2488 O O . GLU A 1 308 ? -6.384 13.856 23.722 1.00 91.56 308 GLU A O 1
ATOM 2493 N N . LEU A 1 309 ? -7.980 12.878 22.481 1.00 91.88 309 LEU A N 1
ATOM 2494 C CA . LEU A 1 309 ? -8.915 12.593 23.568 1.00 91.88 309 LEU A CA 1
ATOM 2495 C C . LEU A 1 309 ? -8.798 11.146 24.036 1.00 91.88 309 LEU A C 1
ATOM 2497 O O . LEU A 1 309 ? -8.824 10.892 25.237 1.00 91.88 309 LEU A O 1
ATOM 2501 N N . LEU A 1 310 ? -8.766 10.211 23.084 1.00 93.94 310 LEU A N 1
ATOM 2502 C CA . LEU A 1 310 ? -8.732 8.769 23.316 1.00 93.94 310 LEU A CA 1
ATOM 2503 C C . LEU A 1 310 ? -7.984 8.086 22.169 1.00 93.94 310 LEU A C 1
ATOM 2505 O O . LEU A 1 310 ? -8.081 8.516 21.021 1.00 93.94 310 LEU A O 1
ATOM 2509 N N . ARG A 1 311 ? -7.325 6.974 22.482 1.00 93.75 311 ARG A N 1
ATOM 2510 C CA . ARG A 1 311 ? -6.649 6.093 21.530 1.00 93.75 311 ARG A CA 1
ATOM 2511 C C . ARG A 1 311 ? -7.112 4.669 21.786 1.00 93.75 311 ARG A C 1
ATOM 2513 O O . ARG A 1 311 ? -6.985 4.186 22.909 1.00 93.75 311 ARG A O 1
ATOM 2520 N N . LEU A 1 312 ? -7.713 4.048 20.776 1.00 92.94 312 LEU A N 1
ATOM 2521 C CA . LEU A 1 312 ? -8.363 2.742 20.898 1.00 92.94 312 LEU A CA 1
ATOM 2522 C C . LEU A 1 312 ? -7.535 1.712 20.141 1.00 92.94 312 LEU A C 1
ATOM 2524 O O . LEU A 1 312 ? -7.369 1.830 18.929 1.00 92.94 312 LEU A O 1
ATOM 2528 N N . LYS A 1 313 ? -7.016 0.717 20.858 1.00 88.75 313 LYS A N 1
ATOM 2529 C CA . LYS A 1 313 ? -6.100 -0.284 20.284 1.00 88.75 313 LYS A CA 1
ATOM 2530 C C . LYS A 1 313 ? -6.804 -1.446 19.600 1.00 88.75 313 LYS A C 1
ATOM 2532 O O . LYS A 1 313 ? -6.204 -2.163 18.813 1.00 88.75 313 LYS A O 1
ATOM 2537 N N . ASP A 1 314 ? -8.064 -1.671 19.953 1.00 88.69 314 ASP A N 1
ATOM 2538 C CA . ASP A 1 314 ? -8.808 -2.855 19.554 1.00 88.69 314 ASP A CA 1
ATOM 2539 C C . ASP A 1 314 ? -10.319 -2.574 19.490 1.00 88.69 314 ASP A C 1
ATOM 2541 O O . ASP A 1 314 ? -10.828 -1.527 19.915 1.00 88.69 314 ASP A O 1
ATOM 2545 N N . ILE A 1 315 ? -11.053 -3.543 18.939 1.00 91.38 315 ILE A N 1
ATOM 2546 C CA . ILE A 1 315 ? -12.501 -3.451 18.745 1.00 91.38 315 ILE A CA 1
ATOM 2547 C C . ILE A 1 315 ? -13.277 -3.426 20.077 1.00 91.38 315 ILE A C 1
ATOM 2549 O O . ILE A 1 315 ? -14.386 -2.887 20.134 1.00 91.38 315 ILE A O 1
ATOM 2553 N N . TYR A 1 316 ? -12.711 -3.966 21.162 1.00 91.19 316 TYR A N 1
ATOM 2554 C CA . TYR A 1 316 ? -13.341 -3.973 22.483 1.00 91.19 316 TYR A CA 1
ATOM 2555 C C . TYR A 1 316 ? -13.333 -2.567 23.087 1.00 91.19 316 TYR A C 1
ATOM 2557 O O . TYR A 1 316 ? -14.376 -2.079 23.521 1.00 91.19 316 TYR A O 1
ATOM 2565 N N . GLN A 1 317 ? -12.203 -1.862 23.006 1.00 92.94 317 GLN A N 1
ATOM 2566 C CA . GLN A 1 317 ? -12.104 -0.457 23.409 1.00 92.94 317 GLN A CA 1
ATOM 2567 C C . GLN A 1 317 ? -13.026 0.433 22.566 1.00 92.94 317 GLN A C 1
ATOM 2569 O O . GLN A 1 317 ? -13.673 1.342 23.094 1.00 92.94 317 GLN A O 1
ATOM 2574 N N . MET A 1 318 ? -13.157 0.144 21.264 1.00 94.12 318 MET A N 1
ATOM 2575 C CA . MET A 1 318 ? -14.137 0.814 20.405 1.00 94.12 318 MET A CA 1
ATOM 2576 C C . MET A 1 318 ? -15.574 0.604 20.894 1.00 94.12 318 MET A C 1
ATOM 2578 O O . MET A 1 318 ? -16.322 1.575 21.038 1.00 94.12 318 MET A O 1
ATOM 2582 N N . LYS A 1 319 ? -15.959 -0.634 21.221 1.00 94.50 319 LYS A N 1
ATOM 2583 C CA . LYS A 1 319 ? -17.275 -0.945 21.797 1.00 94.50 319 LYS 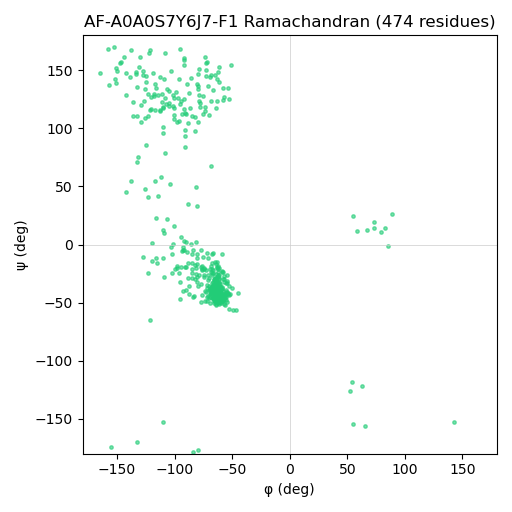A CA 1
ATOM 2584 C C . LYS A 1 319 ? -17.520 -0.187 23.107 1.00 94.50 319 LYS A C 1
ATOM 2586 O O . LYS A 1 319 ? -18.619 0.342 23.298 1.00 94.50 319 LYS A O 1
ATOM 2591 N N . ASP A 1 320 ? -16.533 -0.105 23.994 1.00 94.75 320 ASP A N 1
ATOM 2592 C CA . ASP A 1 320 ? -16.671 0.582 25.284 1.00 94.75 320 ASP A CA 1
ATOM 2593 C C . ASP A 1 320 ? -16.940 2.080 25.103 1.00 94.75 320 ASP A C 1
ATOM 2595 O O . ASP A 1 320 ? -17.882 2.626 25.691 1.00 94.75 320 ASP A O 1
ATOM 2599 N N . VAL A 1 321 ? -16.187 2.734 24.213 1.00 95.75 321 VAL A N 1
ATOM 2600 C CA . VAL A 1 321 ? -16.403 4.147 23.870 1.00 95.75 321 VAL A CA 1
ATOM 2601 C C . VAL A 1 321 ? -17.780 4.367 23.263 1.00 95.75 321 VAL A C 1
ATOM 2603 O O . VAL A 1 321 ? -18.488 5.298 23.655 1.00 95.75 321 VAL A O 1
ATOM 2606 N N . LEU A 1 322 ? -18.198 3.507 22.335 1.00 94.25 322 LEU A N 1
ATOM 2607 C CA . LEU A 1 322 ? -19.517 3.615 21.726 1.00 94.25 322 LEU A CA 1
ATOM 2608 C C . LEU A 1 322 ? -20.643 3.365 22.747 1.00 94.25 322 LEU A C 1
ATOM 2610 O O . LEU A 1 322 ? -21.680 4.028 22.706 1.00 94.25 322 LEU A O 1
ATOM 2614 N N . THR A 1 323 ? -20.434 2.470 23.714 1.00 94.44 323 THR A N 1
ATOM 2615 C CA . THR A 1 323 ? -21.376 2.210 24.812 1.00 94.44 323 THR A CA 1
ATOM 2616 C C . THR A 1 323 ? -21.516 3.425 25.728 1.00 94.44 323 THR A C 1
ATOM 2618 O O . THR A 1 323 ? -22.635 3.798 26.090 1.00 94.44 323 THR A O 1
ATOM 2621 N N . GLU A 1 324 ? -20.414 4.102 26.060 1.00 95.44 324 GLU A N 1
ATOM 2622 C CA . GLU A 1 324 ? -20.459 5.381 26.779 1.00 95.44 324 GLU A CA 1
ATOM 2623 C C . GLU A 1 324 ? -21.168 6.458 25.944 1.00 95.44 324 GLU A C 1
ATOM 2625 O O . GLU A 1 324 ? -22.037 7.174 26.450 1.00 95.44 324 GLU A O 1
ATOM 2630 N N . ALA A 1 325 ? -20.900 6.509 24.636 1.00 94.62 325 ALA A N 1
ATOM 2631 C CA . ALA A 1 325 ? -21.556 7.421 23.706 1.00 94.62 325 ALA A CA 1
ATOM 2632 C C . ALA A 1 325 ? -23.072 7.170 23.558 1.00 94.62 325 ALA A C 1
ATOM 2634 O O . ALA A 1 325 ? -23.786 8.069 23.111 1.00 94.62 325 ALA A O 1
ATOM 2635 N N . LYS A 1 326 ? -23.616 6.012 23.969 1.00 93.50 326 LYS A N 1
ATOM 2636 C CA . LYS A 1 326 ? -25.078 5.778 24.045 1.00 93.50 326 LYS A CA 1
ATOM 2637 C C . LYS A 1 326 ? -25.731 6.485 25.232 1.00 93.50 326 LYS A C 1
ATOM 2639 O O . LYS A 1 326 ? -26.925 6.790 25.183 1.00 93.50 326 LYS A O 1
ATOM 2644 N N . LYS A 1 327 ? -24.988 6.746 26.312 1.00 93.88 327 LYS A N 1
ATOM 2645 C CA . LYS A 1 327 ? -25.557 7.287 27.552 1.00 93.88 327 LYS A CA 1
ATOM 2646 C C . LYS A 1 327 ? -26.009 8.738 27.359 1.00 93.88 327 LYS A C 1
ATOM 2648 O O . LYS A 1 327 ? -25.373 9.541 26.669 1.00 93.88 327 LYS A O 1
ATOM 2653 N N . ARG A 1 328 ? -27.118 9.113 28.005 1.00 92.31 328 ARG A N 1
ATOM 2654 C CA . ARG A 1 328 ? -27.642 10.494 28.031 1.00 92.31 328 ARG A CA 1
ATOM 2655 C C . ARG A 1 328 ? -26.919 11.351 29.083 1.00 92.31 328 ARG A C 1
ATOM 2657 O O . ARG A 1 328 ? -27.549 11.999 29.908 1.00 92.31 328 ARG A O 1
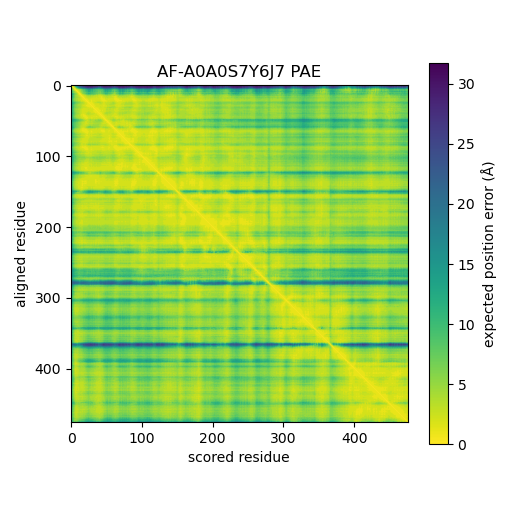ATOM 2664 N N . THR A 1 329 ? -25.588 11.316 29.071 1.00 95.44 329 THR A N 1
ATOM 2665 C CA . THR A 1 329 ? -24.700 12.098 29.947 1.00 95.44 329 THR A CA 1
ATOM 2666 C C . THR A 1 329 ? -24.002 13.200 29.145 1.00 95.44 329 THR A C 1
ATOM 2668 O O . THR A 1 329 ? -23.960 13.146 27.913 1.00 95.44 329 THR A O 1
ATOM 2671 N N . LYS A 1 330 ? -23.412 14.193 29.832 1.00 93.31 330 LYS A N 1
ATOM 2672 C CA . LYS A 1 330 ? -22.563 15.211 29.181 1.00 93.31 330 LYS A CA 1
ATOM 2673 C C . LYS A 1 330 ? -21.385 14.572 28.435 1.00 93.31 330 LYS A C 1
ATOM 2675 O O . LYS A 1 330 ? -21.077 14.975 27.319 1.00 93.31 330 LYS A O 1
ATOM 2680 N N . GLN A 1 331 ? -20.774 13.544 29.028 1.00 92.56 331 GLN A N 1
ATOM 2681 C CA . GLN A 1 331 ? -19.683 12.794 28.405 1.00 92.56 331 GLN A CA 1
ATOM 2682 C C . GLN A 1 331 ? -20.151 12.055 27.147 1.00 92.56 331 GLN A C 1
ATOM 2684 O O . GLN A 1 331 ? -19.530 12.192 26.097 1.00 92.56 331 GLN A O 1
ATOM 2689 N N . GLY A 1 332 ? -21.284 11.348 27.217 1.00 94.31 332 GLY A N 1
ATOM 2690 C CA . GLY A 1 332 ? -21.857 10.673 26.055 1.00 94.31 332 GLY A CA 1
ATOM 2691 C C . GLY A 1 332 ? -22.203 11.645 24.923 1.00 94.31 332 GLY A C 1
ATOM 2692 O O . GLY A 1 332 ? -22.001 11.321 23.758 1.00 94.31 332 GLY A O 1
ATOM 2693 N N . GLN A 1 333 ? -22.667 12.862 25.241 1.00 92.75 333 GLN A N 1
ATOM 2694 C CA . GLN A 1 333 ? -22.883 13.910 24.236 1.00 92.75 333 GLN A CA 1
ATOM 2695 C C . GLN A 1 333 ? -21.577 14.352 23.573 1.00 92.75 333 GLN A C 1
ATOM 2697 O O . GLN A 1 333 ? -21.509 14.357 22.347 1.00 92.75 333 GLN A O 1
ATOM 2702 N N . LYS A 1 334 ? -20.540 14.652 24.364 1.00 91.81 334 LYS A N 1
ATOM 2703 C CA . LYS A 1 334 ? -19.221 15.029 23.838 1.00 91.81 334 LYS A CA 1
ATOM 2704 C C . LYS A 1 334 ? -18.650 13.944 22.919 1.00 91.81 334 LYS A C 1
ATOM 2706 O O . LYS A 1 334 ? -18.140 14.263 21.852 1.00 91.81 334 LYS A O 1
ATOM 2711 N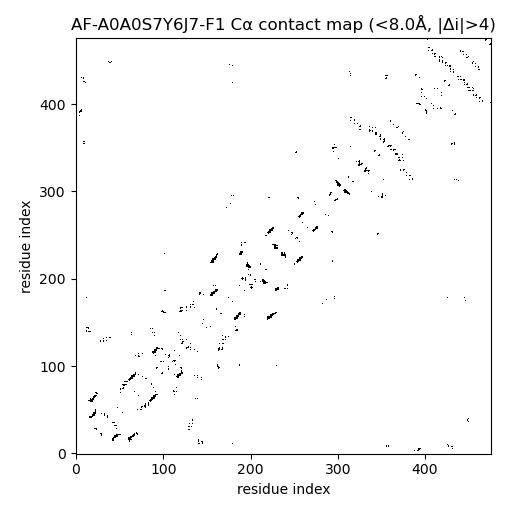 N . LEU A 1 335 ? -18.767 12.671 23.304 1.00 93.50 335 LEU A N 1
ATOM 2712 C CA . LEU A 1 335 ? -18.315 11.555 22.472 1.00 93.50 335 LEU A CA 1
ATOM 2713 C C . LEU A 1 335 ? -19.090 11.475 21.154 1.00 93.50 335 LEU A C 1
ATOM 2715 O O . LEU A 1 335 ? -18.464 11.323 20.113 1.00 93.50 335 LEU A O 1
ATOM 2719 N N . ARG A 1 336 ? -20.421 11.636 21.165 1.00 92.38 336 ARG A N 1
ATOM 2720 C CA . ARG A 1 336 ? -21.227 11.647 19.929 1.00 92.38 336 ARG A CA 1
ATOM 2721 C C . ARG A 1 336 ? -20.772 12.728 18.949 1.00 92.38 336 ARG A C 1
ATOM 2723 O O . ARG A 1 336 ? -20.562 12.417 17.784 1.00 92.38 336 ARG A O 1
ATOM 2730 N N . GLU A 1 337 ? -20.565 13.955 19.428 1.00 89.81 337 GLU A N 1
ATOM 2731 C CA . GLU A 1 337 ? -20.103 15.075 18.591 1.00 89.81 337 GLU A CA 1
ATOM 2732 C C . GLU A 1 337 ? -18.733 14.802 17.952 1.00 89.81 337 GLU A C 1
ATOM 2734 O O . GLU A 1 337 ? -18.493 15.185 16.810 1.00 89.81 337 GLU A O 1
ATOM 2739 N N . VAL A 1 338 ? -17.831 14.126 18.671 1.00 90.12 338 VAL A N 1
ATOM 2740 C CA . VAL A 1 338 ? -16.515 13.747 18.139 1.00 90.12 338 VAL A CA 1
ATOM 2741 C C . VAL A 1 338 ? -16.643 12.604 17.130 1.00 90.12 338 VAL A C 1
ATOM 2743 O O . VAL A 1 338 ? -16.101 12.707 16.035 1.00 90.12 338 VAL A O 1
ATOM 2746 N N . LEU A 1 339 ? -17.378 11.537 17.465 1.00 90.12 339 LEU A N 1
ATOM 2747 C CA . LEU A 1 339 ? -17.544 10.344 16.622 1.00 90.12 339 LEU A CA 1
ATOM 2748 C C . LEU A 1 339 ? -18.204 10.661 15.269 1.00 90.12 339 LEU A C 1
ATOM 2750 O O . LEU A 1 339 ? -17.867 10.024 14.273 1.00 90.12 339 LEU A O 1
ATOM 2754 N N . GLU A 1 340 ? -19.098 11.654 15.210 1.00 87.62 340 GLU A N 1
ATOM 2755 C CA . GLU A 1 340 ? -19.724 12.117 13.959 1.00 87.62 340 GLU A CA 1
ATOM 2756 C C . GLU A 1 340 ? -18.695 12.498 12.887 1.00 87.62 340 GLU A C 1
ATOM 2758 O O . GLU A 1 340 ? -18.841 12.097 11.733 1.00 87.62 340 GLU A O 1
ATOM 2763 N N . VAL A 1 341 ? -17.607 13.175 13.272 1.00 84.31 341 VAL A N 1
ATOM 2764 C CA . VAL A 1 341 ? -16.537 13.588 12.345 1.00 84.31 341 VAL A CA 1
ATOM 2765 C C . VAL A 1 341 ? -15.858 12.381 11.689 1.00 84.31 341 VAL A C 1
ATOM 2767 O O . VAL A 1 341 ? -15.470 12.441 10.524 1.00 84.31 341 VAL A O 1
ATOM 2770 N N . TYR A 1 342 ? -15.714 11.279 12.427 1.00 84.19 342 TYR A N 1
ATOM 2771 C CA . TYR A 1 342 ? -15.084 10.047 11.942 1.00 84.19 342 TYR A CA 1
ATOM 2772 C C . TYR A 1 342 ? -16.046 9.205 11.101 1.00 84.19 342 TYR A C 1
ATOM 2774 O O . TYR A 1 342 ? -15.618 8.559 10.145 1.00 84.19 342 TYR A O 1
ATOM 2782 N N . GLY A 1 343 ? -17.345 9.252 11.415 1.00 79.25 343 GLY A N 1
ATOM 2783 C CA . GLY A 1 343 ? -18.395 8.630 10.609 1.00 79.25 343 GLY A CA 1
ATOM 2784 C C . GLY A 1 343 ? -18.520 9.266 9.224 1.00 79.25 343 GLY A C 1
ATOM 2785 O O . GLY A 1 343 ? -18.606 8.551 8.232 1.00 79.25 343 GLY A O 1
ATOM 2786 N N . GLU A 1 344 ? -18.448 10.598 9.133 1.00 70.31 344 GLU A N 1
ATOM 2787 C CA . GLU A 1 344 ? -18.494 11.325 7.851 1.00 70.31 344 GLU A CA 1
ATOM 2788 C C . GLU A 1 344 ? -17.261 11.075 6.959 1.00 70.31 344 GLU A C 1
ATOM 2790 O O . GLU A 1 344 ? -17.297 11.362 5.763 1.00 70.31 344 GLU A O 1
ATOM 2795 N N . LYS A 1 345 ? -16.179 10.527 7.523 1.00 76.38 345 LYS A N 1
ATOM 2796 C CA . LYS A 1 345 ? -14.892 10.298 6.850 1.00 76.38 345 LYS A CA 1
ATOM 2797 C C . LYS A 1 345 ? -14.573 8.827 6.584 1.00 76.38 345 LYS A C 1
ATOM 2799 O O . LYS A 1 345 ? -13.427 8.517 6.278 1.00 76.38 345 LYS A O 1
ATOM 2804 N N . ASP A 1 346 ? -15.540 7.923 6.733 1.00 81.81 346 ASP A N 1
ATOM 2805 C CA . ASP A 1 346 ? -15.348 6.469 6.606 1.00 81.81 346 ASP A CA 1
ATOM 2806 C C . ASP A 1 346 ? -14.316 5.864 7.578 1.00 81.81 346 ASP A C 1
ATOM 2808 O O . ASP A 1 346 ? -13.955 4.694 7.438 1.00 81.81 346 ASP A O 1
ATOM 2812 N N . ALA A 1 347 ? -13.864 6.606 8.595 1.00 87.56 347 ALA A N 1
ATOM 2813 C CA . ALA A 1 347 ? -12.718 6.213 9.415 1.00 87.56 347 ALA A CA 1
ATOM 2814 C C . ALA A 1 347 ? -12.960 4.899 10.173 1.00 87.56 347 ALA A C 1
ATOM 2816 O O . ALA A 1 347 ? -12.048 4.083 10.278 1.00 87.56 347 ALA A O 1
ATOM 2817 N N . PHE A 1 348 ? -14.191 4.653 10.643 1.00 89.38 348 PHE A N 1
ATOM 2818 C CA . PHE A 1 348 ? -14.553 3.372 11.262 1.00 89.38 348 PHE A CA 1
ATOM 2819 C C . PHE A 1 348 ? -14.423 2.218 10.277 1.00 89.38 348 PHE A C 1
ATOM 2821 O O . PHE A 1 348 ? -13.788 1.221 10.600 1.00 89.38 348 PHE A O 1
ATOM 2828 N N . SER A 1 349 ? -14.999 2.361 9.078 1.00 87.94 349 SER A N 1
ATOM 2829 C CA . SER A 1 349 ? -14.940 1.309 8.065 1.00 87.94 349 SER A CA 1
ATOM 2830 C C . SER A 1 349 ? -13.495 1.022 7.668 1.00 87.94 349 SER A C 1
ATOM 2832 O O . SER A 1 349 ? -13.107 -0.137 7.683 1.00 87.94 349 SER A O 1
ATOM 2834 N N . THR A 1 350 ? -12.678 2.057 7.441 1.00 88.75 350 THR A N 1
ATOM 2835 C CA . THR A 1 350 ? -11.254 1.926 7.112 1.00 88.75 350 THR A CA 1
ATOM 2836 C C . THR A 1 350 ? -10.479 1.224 8.222 1.00 88.75 350 THR A C 1
ATOM 2838 O O . THR A 1 350 ? -9.769 0.263 7.942 1.00 88.75 350 THR A O 1
ATOM 2841 N N . TRP A 1 351 ? -10.639 1.651 9.478 1.00 91.88 351 TRP A N 1
ATOM 2842 C CA . TRP A 1 351 ? -9.944 1.035 10.610 1.00 91.88 351 TRP A CA 1
ATOM 2843 C C . TRP A 1 351 ? -10.346 -0.430 10.792 1.00 91.88 351 TRP A C 1
ATOM 2845 O O . TRP A 1 351 ? -9.497 -1.310 10.809 1.00 91.88 351 TRP A O 1
ATOM 2855 N N . LEU A 1 352 ? -11.646 -0.729 10.820 1.00 90.69 352 LEU A N 1
ATOM 2856 C CA . LEU A 1 352 ? -12.136 -2.106 10.936 1.00 90.69 352 LEU A CA 1
ATOM 2857 C C . LEU A 1 352 ? -11.558 -3.002 9.838 1.00 90.69 352 LEU A C 1
ATOM 2859 O O . LEU A 1 352 ? -11.174 -4.144 10.082 1.00 90.69 352 LEU A O 1
ATOM 2863 N N . TYR A 1 353 ? -11.439 -2.460 8.635 1.00 87.75 353 TYR A N 1
ATOM 2864 C CA . TYR A 1 353 ? -10.888 -3.176 7.504 1.00 87.75 353 TYR A CA 1
ATOM 2865 C C . TYR A 1 353 ? -9.389 -3.470 7.641 1.00 87.75 353 TYR A C 1
ATOM 2867 O O . TYR A 1 353 ? -8.964 -4.587 7.347 1.00 87.75 353 TYR A O 1
ATOM 2875 N N . MET A 1 354 ? -8.602 -2.499 8.117 1.00 87.50 354 MET A N 1
ATOM 2876 C CA . MET A 1 354 ? -7.161 -2.658 8.360 1.00 87.50 354 MET A CA 1
ATOM 2877 C C . MET A 1 354 ? -6.835 -3.621 9.503 1.00 87.50 354 MET A C 1
ATOM 2879 O O . MET A 1 354 ? -5.733 -4.160 9.537 1.00 87.50 354 MET A O 1
ATOM 2883 N N . HIS A 1 355 ? -7.798 -3.858 10.396 1.00 88.62 355 HIS A N 1
ATOM 2884 C CA . HIS A 1 355 ? -7.665 -4.690 11.595 1.00 88.62 355 HIS A CA 1
ATOM 2885 C C . HIS A 1 355 ? -8.382 -6.049 11.476 1.00 88.62 355 HIS A C 1
ATOM 2887 O O . HIS A 1 355 ? -8.735 -6.679 12.470 1.00 88.62 355 HIS A O 1
ATOM 2893 N N . GLY A 1 356 ? -8.635 -6.522 10.249 1.00 87.25 356 GLY A N 1
ATOM 2894 C CA . GLY A 1 356 ? -9.147 -7.878 10.002 1.00 87.25 356 GLY A CA 1
ATOM 2895 C C . GLY A 1 356 ? -10.661 -8.066 10.153 1.00 87.25 356 GLY A C 1
ATOM 2896 O O . GLY A 1 356 ? -11.154 -9.200 10.165 1.00 87.25 356 GLY A O 1
ATOM 2897 N N . PHE A 1 357 ? -11.427 -6.976 10.200 1.00 89.12 357 PHE A N 1
ATOM 2898 C CA . PHE A 1 357 ? -12.892 -6.980 10.239 1.00 89.12 357 PHE A CA 1
ATOM 2899 C C . PHE A 1 357 ? -13.497 -6.595 8.881 1.00 89.12 357 PHE A C 1
ATOM 2901 O O . PHE A 1 357 ? -14.350 -5.715 8.796 1.00 89.12 357 PHE A O 1
ATOM 2908 N N . ARG A 1 358 ? -13.064 -7.266 7.803 1.00 85.12 358 ARG A N 1
ATOM 2909 C CA . ARG A 1 358 ? -13.461 -6.972 6.410 1.00 85.12 358 ARG A CA 1
ATOM 2910 C C . ARG A 1 358 ? -14.977 -6.831 6.228 1.00 85.12 358 ARG A C 1
ATOM 2912 O O . ARG A 1 358 ? -15.443 -5.796 5.770 1.00 85.12 358 ARG A O 1
ATOM 2919 N N . GLU A 1 359 ? -15.738 -7.858 6.608 1.00 85.69 359 GLU A N 1
ATOM 2920 C CA . GLU A 1 359 ? -17.198 -7.896 6.419 1.00 85.69 359 GLU A CA 1
ATOM 2921 C C . GLU A 1 359 ? -17.911 -6.792 7.202 1.00 85.69 359 GLU A C 1
ATOM 2923 O O . GLU A 1 359 ? -18.853 -6.177 6.708 1.00 85.69 359 GLU A O 1
ATOM 2928 N N . LEU A 1 360 ? -17.421 -6.501 8.407 1.00 88.69 360 LEU A N 1
ATOM 2929 C CA . LEU A 1 360 ? -17.945 -5.428 9.239 1.00 88.69 360 LEU A CA 1
ATOM 2930 C C . LEU A 1 360 ? -17.612 -4.048 8.649 1.00 88.69 360 LEU A C 1
ATOM 2932 O O . LEU A 1 360 ? -18.453 -3.153 8.666 1.00 88.69 360 LEU A O 1
ATOM 2936 N N . GLY A 1 361 ? -16.409 -3.877 8.095 1.00 87.75 361 GLY A N 1
ATOM 2937 C CA . GLY A 1 361 ? -16.027 -2.671 7.365 1.00 87.75 361 GLY A CA 1
ATOM 2938 C C . GLY A 1 361 ? -16.893 -2.448 6.120 1.00 87.75 361 GLY A C 1
ATOM 2939 O O . GLY A 1 361 ? -17.322 -1.319 5.886 1.00 87.75 361 GLY A O 1
ATOM 2940 N N . ASP A 1 362 ? -17.212 -3.513 5.376 1.00 83.56 362 ASP A N 1
ATOM 2941 C CA . ASP A 1 362 ? -18.127 -3.471 4.226 1.00 83.56 362 ASP A CA 1
ATOM 2942 C C . ASP A 1 362 ? -19.560 -3.077 4.647 1.00 83.56 362 ASP A C 1
ATOM 2944 O O . ASP A 1 362 ? -20.172 -2.215 4.018 1.00 83.56 362 ASP A O 1
ATOM 2948 N N . GLU A 1 363 ? -20.087 -3.645 5.740 1.00 84.75 363 GLU A N 1
ATOM 2949 C CA . GLU A 1 363 ? -21.428 -3.332 6.275 1.00 84.75 363 GLU A CA 1
ATOM 2950 C C . GLU A 1 363 ? -21.564 -1.886 6.780 1.00 84.75 363 GLU A C 1
ATOM 2952 O O . GLU A 1 363 ? -22.636 -1.276 6.694 1.00 84.75 363 GLU A O 1
ATOM 2957 N N . LEU A 1 364 ? -20.486 -1.323 7.330 1.00 83.62 364 LEU A N 1
ATOM 2958 C CA . LEU A 1 364 ? -20.497 0.003 7.952 1.00 83.62 364 LEU A CA 1
ATOM 2959 C C . LEU A 1 364 ? -20.167 1.150 6.981 1.00 83.62 364 LEU A C 1
ATOM 2961 O O . LEU A 1 364 ? -20.156 2.317 7.389 1.00 83.62 364 LEU A O 1
ATOM 2965 N N . ARG A 1 365 ? -19.953 0.854 5.695 1.00 73.69 365 ARG A N 1
ATOM 2966 C CA . ARG A 1 365 ? -19.576 1.830 4.666 1.00 73.69 365 ARG A CA 1
ATOM 2967 C C . ARG A 1 365 ? -20.769 2.349 3.848 1.00 73.69 365 ARG A C 1
ATOM 2969 O O . ARG A 1 365 ? -21.609 1.572 3.408 1.00 73.69 365 ARG A O 1
ATOM 2976 N N . PRO A 1 366 ? -20.768 3.643 3.493 1.00 62.78 366 PRO A N 1
ATOM 2977 C CA . PRO A 1 366 ? -20.772 4.765 4.416 1.00 62.78 366 PRO A CA 1
ATOM 2978 C C . PRO A 1 366 ? -22.162 4.898 5.058 1.00 62.78 366 PRO A C 1
ATOM 2980 O O . PRO A 1 366 ? -23.154 5.187 4.384 1.00 62.78 366 PRO A O 1
ATOM 2983 N N . GLN A 1 367 ? -22.258 4.758 6.379 1.00 56.50 367 GLN A N 1
ATOM 2984 C CA . GLN A 1 367 ? -23.473 5.158 7.087 1.00 56.50 367 GLN A CA 1
ATOM 2985 C C . GLN A 1 367 ? -23.350 6.610 7.546 1.00 56.50 367 GLN A C 1
ATOM 2987 O O . GLN A 1 367 ? -22.794 6.902 8.602 1.00 56.50 367 GLN A O 1
ATOM 2992 N N . ARG A 1 368 ? -23.935 7.529 6.767 1.00 58.88 368 ARG A N 1
ATOM 2993 C CA . ARG A 1 368 ? -24.164 8.933 7.156 1.00 58.88 368 ARG A CA 1
ATOM 2994 C C . ARG A 1 368 ? -25.222 8.999 8.270 1.00 58.88 368 ARG A C 1
ATOM 2996 O O . ARG A 1 368 ? -26.361 9.398 8.050 1.00 58.88 368 ARG A O 1
ATOM 3003 N N . GLY A 1 369 ? -24.885 8.491 9.451 1.00 65.56 369 GLY A N 1
ATOM 3004 C CA . GLY A 1 369 ? -25.662 8.649 10.678 1.00 65.56 369 GLY A CA 1
ATOM 3005 C C . GLY A 1 369 ? -25.195 9.878 11.453 1.00 65.56 369 GLY A C 1
ATOM 3006 O O . GLY A 1 369 ? -24.063 10.324 11.291 1.00 65.56 369 GLY A O 1
ATOM 3007 N N . ARG A 1 370 ? -26.044 10.404 12.338 1.00 79.69 370 ARG A N 1
ATOM 3008 C CA . ARG A 1 370 ? -25.664 11.453 13.299 1.00 79.69 370 ARG A CA 1
ATOM 3009 C C . ARG A 1 370 ? -26.114 11.098 14.707 1.00 79.69 370 ARG A C 1
ATOM 3011 O O . ARG A 1 370 ? -27.084 10.362 14.901 1.00 79.69 370 ARG A O 1
ATOM 3018 N N . GLY A 1 371 ? -25.403 11.613 15.694 1.00 84.25 371 GLY A N 1
ATOM 3019 C CA . GLY A 1 371 ? -25.712 11.513 17.107 1.00 84.25 371 GLY A CA 1
ATOM 3020 C C . GLY A 1 371 ? -25.944 10.078 17.552 1.00 84.25 371 GLY A C 1
ATOM 3021 O O . GLY A 1 371 ? -25.129 9.181 17.349 1.00 84.25 371 GLY A O 1
ATOM 3022 N N . THR A 1 372 ? -27.093 9.851 18.177 1.00 86.25 372 THR A N 1
ATOM 3023 C CA . THR A 1 372 ? -27.480 8.527 18.673 1.00 86.25 372 THR A CA 1
ATOM 3024 C C . THR A 1 372 ? -27.747 7.515 17.561 1.00 86.25 372 THR A C 1
ATOM 3026 O O . THR A 1 372 ? -27.599 6.321 17.808 1.00 86.25 372 THR A O 1
ATOM 3029 N N . ASP A 1 373 ? -28.133 7.958 16.359 1.00 88.38 373 ASP A N 1
ATOM 3030 C CA . ASP A 1 373 ? -28.357 7.052 15.227 1.00 88.38 373 ASP A CA 1
ATOM 3031 C C . ASP A 1 373 ? -27.036 6.455 14.732 1.00 88.38 373 ASP A C 1
ATOM 3033 O O . ASP A 1 373 ? -26.947 5.238 14.585 1.00 88.38 373 ASP A O 1
ATOM 3037 N N . LEU A 1 374 ? -25.995 7.287 14.579 1.00 88.38 374 LEU A N 1
ATOM 3038 C CA . LEU A 1 374 ? -24.643 6.824 14.242 1.00 88.38 374 LEU A CA 1
ATOM 3039 C C . LEU A 1 374 ? -24.143 5.798 15.260 1.00 88.38 374 LEU A C 1
ATOM 3041 O O . LEU A 1 374 ? -23.739 4.701 14.890 1.00 88.38 374 LEU A O 1
ATOM 3045 N N . VAL A 1 375 ? -24.213 6.133 16.551 1.00 90.38 375 VAL A N 1
ATOM 3046 C CA . VAL A 1 375 ? -23.729 5.237 17.609 1.00 90.38 375 VAL A CA 1
ATOM 3047 C C . VAL A 1 375 ? -24.478 3.906 17.594 1.00 90.38 375 VAL A C 1
ATOM 3049 O O . VAL A 1 375 ? -23.849 2.860 17.704 1.00 90.38 375 VAL A O 1
ATOM 3052 N N . ARG A 1 376 ? -25.806 3.909 17.421 1.00 88.50 376 ARG A N 1
ATOM 3053 C CA . ARG A 1 376 ? -26.587 2.667 17.315 1.00 88.50 376 ARG A CA 1
ATOM 3054 C C . ARG A 1 376 ? -26.124 1.809 16.134 1.00 88.50 376 ARG A C 1
ATOM 3056 O O . ARG A 1 376 ? -25.894 0.618 16.319 1.00 88.50 376 ARG A O 1
ATOM 3063 N N . LYS A 1 377 ? -25.953 2.429 14.962 1.00 88.62 377 LYS A N 1
ATOM 3064 C CA . LYS A 1 377 ? -25.495 1.771 13.729 1.00 88.62 377 LYS A CA 1
ATOM 3065 C C . LYS A 1 377 ? -24.102 1.158 13.854 1.00 88.62 377 LYS A C 1
ATOM 3067 O O . LYS A 1 377 ? -23.837 0.172 13.185 1.00 88.62 377 LYS A O 1
ATOM 3072 N N . LEU A 1 378 ? -23.236 1.712 14.703 1.00 90.12 378 LEU A N 1
ATOM 3073 C CA . LEU A 1 378 ? -21.903 1.164 14.970 1.00 90.12 378 LEU A CA 1
ATOM 3074 C C . LEU A 1 378 ? -21.924 0.060 16.038 1.00 90.12 378 LEU A C 1
ATOM 3076 O O . LEU A 1 378 ? -21.296 -0.979 15.857 1.00 90.12 378 LEU A O 1
ATOM 3080 N N . VAL A 1 379 ? -22.643 0.262 17.149 1.00 91.62 379 VAL A N 1
ATOM 3081 C CA . VAL A 1 379 ? -22.610 -0.659 18.301 1.00 91.62 379 VAL A CA 1
ATOM 3082 C C . VAL A 1 379 ? -23.169 -2.032 17.962 1.00 91.62 379 VAL A C 1
ATOM 3084 O O . VAL A 1 379 ? -22.531 -3.025 18.291 1.00 91.62 379 VAL A O 1
ATOM 3087 N N . GLU A 1 380 ? -24.339 -2.106 17.323 1.00 90.38 380 GLU A N 1
ATOM 3088 C CA . GLU A 1 380 ? -25.004 -3.397 17.094 1.00 90.38 380 GLU A CA 1
ATOM 3089 C C . GLU A 1 380 ? -24.154 -4.341 16.215 1.00 90.38 380 GLU A C 1
ATOM 3091 O O . GLU A 1 380 ? -23.946 -5.492 16.617 1.00 90.38 380 GLU A O 1
ATOM 3096 N N . PRO A 1 381 ? -23.582 -3.890 15.077 1.00 91.75 381 PRO A N 1
ATOM 3097 C CA . PRO A 1 381 ? -22.689 -4.723 14.275 1.00 91.75 381 PRO A CA 1
ATOM 3098 C C . PRO A 1 381 ? -21.384 -5.089 14.990 1.00 91.75 381 PRO A C 1
ATOM 3100 O O . PRO A 1 381 ? -20.948 -6.237 14.896 1.00 91.75 381 PRO A O 1
ATOM 3103 N N . ILE A 1 382 ? -20.790 -4.161 15.751 1.00 92.62 382 ILE A N 1
ATOM 3104 C CA . ILE A 1 382 ? -19.557 -4.412 16.515 1.00 92.62 382 ILE A CA 1
ATOM 3105 C C . ILE A 1 382 ? -19.782 -5.457 17.616 1.00 92.62 382 ILE A C 1
ATOM 3107 O O . ILE A 1 382 ? -18.992 -6.388 17.748 1.00 92.62 382 ILE A O 1
ATOM 3111 N N . GLU A 1 383 ? -20.864 -5.356 18.393 1.00 92.62 383 GLU A N 1
ATOM 3112 C CA . GLU A 1 383 ? -21.184 -6.335 19.443 1.00 92.62 383 GLU A CA 1
ATOM 3113 C C . GLU A 1 383 ? -21.434 -7.727 18.860 1.00 92.62 383 GLU A C 1
ATOM 3115 O O . GLU A 1 383 ? -20.960 -8.735 19.395 1.00 92.62 383 GLU A O 1
ATOM 3120 N N . ARG A 1 384 ? -22.139 -7.778 17.727 1.00 91.12 384 ARG A N 1
ATOM 3121 C CA . ARG A 1 384 ? -22.368 -9.013 16.983 1.00 91.12 384 ARG A CA 1
ATOM 3122 C C . ARG A 1 384 ? -21.051 -9.615 16.499 1.00 91.12 384 ARG A C 1
ATOM 3124 O O . ARG A 1 384 ? -20.873 -10.822 16.637 1.00 91.12 384 ARG A O 1
ATOM 3131 N N . GLU A 1 385 ? -20.133 -8.808 15.980 1.00 90.50 385 GLU A N 1
ATOM 3132 C CA . GLU A 1 385 ? -18.825 -9.290 15.534 1.00 90.50 385 GLU A CA 1
ATOM 3133 C C . GLU A 1 385 ? -17.994 -9.819 16.705 1.00 90.50 385 GLU A C 1
ATOM 3135 O O . GLU A 1 385 ? -17.527 -10.957 16.658 1.00 90.50 385 GLU A O 1
ATOM 3140 N N . ILE A 1 386 ? -17.921 -9.069 17.809 1.00 90.94 386 ILE A N 1
ATOM 3141 C CA . ILE A 1 386 ? -17.232 -9.476 19.042 1.00 90.94 386 ILE A CA 1
ATOM 3142 C C . ILE A 1 386 ? -17.723 -10.841 19.542 1.00 90.94 386 ILE A C 1
ATOM 3144 O O . ILE A 1 386 ? -16.911 -11.700 19.894 1.00 90.94 386 ILE A O 1
ATOM 3148 N N . SER A 1 387 ? -19.039 -11.081 19.513 1.00 88.56 387 SER A N 1
ATOM 3149 C CA . SER A 1 387 ? -19.621 -12.360 19.945 1.00 88.56 387 SER A CA 1
ATOM 3150 C C . SER A 1 387 ? -19.167 -13.569 19.110 1.00 88.56 387 SER A C 1
ATOM 3152 O O . SER A 1 387 ? -19.223 -14.697 19.592 1.00 88.56 387 SER A O 1
ATOM 3154 N N . ARG A 1 388 ? -18.684 -13.342 17.879 1.00 87.06 388 ARG A N 1
ATOM 3155 C CA . ARG A 1 388 ? -18.249 -14.382 16.930 1.00 87.06 388 ARG A CA 1
ATOM 3156 C C . ARG A 1 388 ? -16.737 -14.579 16.898 1.00 87.06 388 ARG A C 1
ATOM 3158 O O . ARG A 1 388 ? -16.278 -15.639 16.474 1.00 87.06 388 ARG A O 1
ATOM 3165 N N . ILE A 1 389 ? -15.946 -13.591 17.332 1.00 86.88 389 ILE A N 1
ATOM 3166 C CA . ILE A 1 389 ? -14.471 -13.641 17.279 1.00 86.88 389 ILE A CA 1
ATOM 3167 C C . ILE A 1 389 ? -13.936 -14.904 17.965 1.00 86.88 389 ILE A C 1
ATOM 3169 O O . ILE A 1 389 ? -13.035 -15.559 17.446 1.00 86.88 389 ILE A O 1
ATOM 3173 N N . HIS A 1 390 ? -14.509 -15.285 19.107 1.00 80.12 390 HIS A N 1
ATOM 3174 C CA . HIS A 1 390 ? -14.034 -16.421 19.901 1.00 80.12 390 HIS A CA 1
ATOM 3175 C C . HIS A 1 390 ? -14.402 -17.774 19.278 1.00 80.12 390 HIS A C 1
ATOM 3177 O O . HIS A 1 390 ? -13.660 -18.735 19.442 1.00 80.12 390 HIS A O 1
ATOM 3183 N N . SER A 1 391 ? -15.492 -17.842 18.511 1.00 84.25 391 SER A N 1
ATOM 3184 C CA . SER A 1 391 ? -15.944 -19.060 17.830 1.00 84.25 391 SER A CA 1
ATOM 3185 C C . SER A 1 391 ? -15.419 -19.203 16.400 1.00 84.25 391 SER A C 1
ATOM 3187 O O . SER A 1 391 ? -15.726 -20.200 15.753 1.00 84.25 391 SER A O 1
ATOM 3189 N N . SER A 1 392 ? -14.658 -18.222 15.898 1.00 86.19 392 SER A N 1
ATOM 3190 C CA . SER A 1 392 ? -14.090 -18.233 14.545 1.00 86.19 392 SER A CA 1
ATOM 3191 C C . SER A 1 392 ? -12.628 -18.705 14.585 1.00 86.19 392 SER A C 1
ATOM 3193 O O . SER A 1 392 ? -11.765 -17.939 15.040 1.00 86.19 392 SER A O 1
ATOM 3195 N N . PRO A 1 393 ? -12.318 -19.946 14.162 1.00 91.06 393 PRO A N 1
ATOM 3196 C CA . PRO A 1 393 ? -10.949 -20.441 14.169 1.00 91.06 393 PRO A CA 1
ATOM 3197 C C . PRO A 1 393 ? -10.143 -19.906 12.985 1.00 91.06 393 PRO A C 1
ATOM 3199 O O . PRO A 1 393 ? -10.679 -19.705 11.893 1.00 91.06 393 PRO A O 1
ATOM 3202 N N . LEU A 1 394 ? -8.833 -19.771 13.179 1.00 92.81 394 LEU A N 1
ATOM 3203 C CA . LEU A 1 394 ? -7.882 -19.807 12.074 1.00 92.81 394 LEU A CA 1
ATOM 3204 C C . LEU A 1 394 ? -7.726 -21.265 11.623 1.00 92.81 394 LEU A C 1
ATOM 3206 O O . LEU A 1 394 ? -7.480 -22.156 12.439 1.00 92.81 394 LEU A O 1
ATOM 3210 N N . ALA A 1 395 ? -7.889 -21.517 10.328 1.00 92.44 395 ALA A N 1
ATOM 3211 C CA . ALA A 1 395 ? -7.671 -22.834 9.748 1.00 92.44 395 ALA A CA 1
ATOM 3212 C C . ALA A 1 395 ? -6.226 -22.958 9.250 1.00 92.44 395 ALA A C 1
ATOM 3214 O O . ALA A 1 395 ? -5.785 -22.153 8.433 1.00 92.44 395 ALA A O 1
ATOM 3215 N N . ILE A 1 396 ? -5.512 -23.987 9.712 1.00 92.62 396 ILE A N 1
ATOM 3216 C CA . ILE A 1 396 ? -4.173 -24.342 9.219 1.00 92.62 396 ILE A CA 1
ATOM 3217 C C . ILE A 1 396 ? -4.227 -25.806 8.780 1.00 92.62 396 ILE A C 1
ATOM 3219 O O . ILE A 1 396 ? -3.981 -26.726 9.558 1.00 92.62 396 ILE A O 1
ATOM 3223 N N . GLY A 1 397 ? -4.654 -26.034 7.537 1.00 88.25 397 GLY A N 1
ATOM 3224 C CA . GLY A 1 397 ? -5.037 -27.372 7.085 1.00 88.25 397 GLY A CA 1
ATOM 3225 C C . GLY A 1 397 ? -6.241 -27.909 7.862 1.00 88.25 397 GLY A C 1
ATOM 3226 O O . GLY A 1 397 ? -7.316 -27.301 7.878 1.00 88.25 397 GLY A O 1
ATOM 3227 N N . GLU A 1 398 ? -6.061 -29.053 8.515 1.00 88.94 398 GLU A N 1
ATOM 3228 C CA . GLU A 1 398 ? -7.089 -29.672 9.360 1.00 88.94 398 GLU A CA 1
ATOM 3229 C C . GLU A 1 398 ? -7.144 -29.065 10.771 1.00 88.94 398 GLU A C 1
ATOM 3231 O O . GLU A 1 398 ? -8.172 -29.167 11.440 1.00 88.94 398 GLU A O 1
ATOM 3236 N N . GLU A 1 399 ? -6.093 -28.361 11.204 1.00 91.50 399 GLU A N 1
ATOM 3237 C CA . GLU A 1 399 ? -6.058 -27.708 12.512 1.00 91.50 399 GLU A CA 1
ATOM 3238 C C . GLU A 1 399 ? -7.056 -26.541 12.573 1.00 91.50 399 GLU A C 1
ATOM 3240 O O . GLU A 1 399 ? -7.306 -25.829 11.587 1.00 91.50 399 GLU A O 1
ATOM 3245 N N . ARG A 1 400 ? -7.641 -26.340 13.756 1.00 93.56 400 ARG A N 1
ATOM 3246 C CA . ARG A 1 400 ? -8.548 -25.230 14.065 1.00 93.56 400 ARG A CA 1
ATOM 3247 C C . ARG A 1 400 ? -8.021 -24.510 15.296 1.00 93.56 400 ARG A C 1
ATOM 3249 O O . ARG A 1 400 ? -8.075 -25.045 16.395 1.00 93.56 400 ARG A O 1
ATOM 3256 N N . VAL A 1 401 ? -7.504 -23.309 15.079 1.00 94.56 401 VAL A N 1
ATOM 3257 C CA . VAL A 1 401 ? -6.806 -22.499 16.078 1.00 94.56 401 VAL A CA 1
ATOM 3258 C C . VAL A 1 401 ? -7.755 -21.429 16.611 1.00 94.56 401 VAL A C 1
ATOM 3260 O O . VAL A 1 401 ? -8.216 -20.578 15.847 1.00 94.56 401 VAL A O 1
ATOM 3263 N N . PHE A 1 402 ? -8.068 -21.459 17.906 1.00 93.25 402 PHE A N 1
ATOM 3264 C CA . PHE A 1 402 ? -8.994 -20.512 18.540 1.00 93.25 402 PHE A CA 1
ATOM 3265 C C . PHE A 1 402 ? -8.290 -19.522 19.466 1.00 93.25 402 PHE A C 1
ATOM 3267 O O . PHE A 1 402 ? -8.781 -18.396 19.619 1.00 93.25 402 PHE A O 1
ATOM 3274 N N . SER A 1 403 ? -7.161 -19.942 20.035 1.00 94.19 403 SER A N 1
ATOM 3275 C CA . SER A 1 403 ? -6.364 -19.228 21.028 1.00 94.19 403 SER A CA 1
ATOM 3276 C C . SER A 1 403 ? -4.919 -19.004 20.544 1.00 94.19 403 SER A C 1
ATOM 3278 O O . SER A 1 403 ? -4.467 -19.601 19.562 1.00 94.19 403 SER A O 1
ATOM 3280 N N . LEU A 1 404 ? -4.188 -18.111 21.207 1.00 95.19 404 LEU A N 1
ATOM 3281 C CA . LEU A 1 404 ? -2.768 -17.880 20.962 1.00 95.19 404 LEU A CA 1
ATOM 3282 C C . LEU A 1 404 ? -1.926 -19.099 21.376 1.00 95.19 404 LEU A C 1
ATOM 3284 O O . LEU A 1 404 ? -0.937 -19.407 20.708 1.00 95.19 404 LEU A O 1
ATOM 3288 N N . GLN A 1 405 ? -2.340 -19.830 22.417 1.00 96.19 405 GLN A N 1
ATOM 3289 C CA . GLN A 1 405 ? -1.713 -21.108 22.769 1.00 96.19 405 GLN A CA 1
ATOM 3290 C C . GLN A 1 405 ? -1.931 -22.164 21.674 1.00 96.19 405 GLN A C 1
ATOM 3292 O O . GLN A 1 405 ? -0.975 -22.820 21.263 1.00 96.19 405 GLN A O 1
ATOM 3297 N N . ASP A 1 406 ? -3.151 -22.275 21.135 1.00 96.38 406 ASP A N 1
ATOM 3298 C CA . ASP A 1 406 ? -3.451 -23.191 20.025 1.00 96.38 406 ASP A CA 1
ATOM 3299 C C . ASP A 1 406 ? -2.582 -22.864 18.805 1.00 96.38 406 ASP A C 1
ATOM 3301 O O . ASP A 1 406 ? -2.132 -23.768 18.100 1.00 96.38 406 ASP A O 1
ATOM 3305 N N . LEU A 1 407 ? -2.346 -21.570 18.545 1.00 97.00 407 LEU A N 1
ATOM 3306 C CA . LEU A 1 407 ? -1.507 -21.122 17.436 1.00 97.00 407 LEU A CA 1
ATOM 3307 C C . LEU A 1 407 ? -0.067 -21.595 17.627 1.00 97.00 407 LEU A C 1
ATOM 3309 O O . LEU A 1 407 ? 0.523 -22.113 16.680 1.00 97.00 407 LEU A O 1
ATOM 3313 N N . LEU A 1 408 ? 0.490 -21.449 18.833 1.00 97.81 408 LEU A N 1
ATOM 3314 C CA . LEU A 1 408 ? 1.836 -21.928 19.139 1.00 97.81 408 LEU A CA 1
ATOM 3315 C C . LEU A 1 408 ? 1.949 -23.443 18.917 1.00 97.81 408 LEU A C 1
ATOM 3317 O O . LEU A 1 408 ? 2.862 -23.905 18.229 1.00 97.81 408 LEU A O 1
ATOM 3321 N N . ASP A 1 409 ? 0.995 -24.207 19.446 1.00 96.94 409 ASP A N 1
ATOM 3322 C CA . ASP A 1 409 ? 0.986 -25.667 19.350 1.00 96.94 409 ASP A CA 1
ATOM 3323 C C . ASP A 1 409 ? 0.797 -26.138 17.899 1.00 96.94 409 ASP A C 1
ATOM 3325 O O . ASP A 1 409 ? 1.420 -27.109 17.457 1.00 96.94 409 ASP A O 1
ATOM 3329 N N . ALA A 1 410 ? -0.055 -25.455 17.128 1.00 96.75 410 ALA A N 1
ATOM 3330 C CA . ALA A 1 410 ? -0.247 -25.730 15.710 1.00 96.75 410 ALA A CA 1
ATOM 3331 C C . ALA A 1 410 ? 1.027 -25.424 14.915 1.00 96.75 410 ALA A C 1
ATOM 3333 O O . ALA A 1 410 ? 1.495 -26.290 14.175 1.00 96.75 410 ALA A O 1
ATOM 3334 N N . LEU A 1 411 ? 1.638 -24.249 15.116 1.00 96.31 411 LEU A N 1
ATOM 3335 C CA . LEU A 1 411 ? 2.884 -23.857 14.451 1.00 96.31 411 LEU A CA 1
ATOM 3336 C C . LEU A 1 411 ? 4.024 -24.832 14.727 1.00 96.31 411 LEU A C 1
ATOM 3338 O O . LEU A 1 411 ? 4.868 -24.992 13.862 1.00 96.31 411 LEU A O 1
ATOM 3342 N N . GLN A 1 412 ? 4.059 -25.518 15.871 1.00 94.56 412 GLN A N 1
ATOM 3343 C CA . GLN A 1 412 ? 5.071 -26.541 16.152 1.00 94.56 412 GLN A CA 1
ATOM 3344 C C . GLN A 1 412 ? 4.797 -27.868 15.430 1.00 94.56 412 GLN A C 1
ATOM 3346 O O . GLN A 1 412 ? 5.740 -28.542 14.998 1.00 94.56 412 GLN A O 1
ATOM 3351 N N . ARG A 1 413 ? 3.526 -28.239 15.246 1.00 94.56 413 ARG A N 1
ATOM 3352 C CA . ARG A 1 413 ? 3.115 -29.538 14.687 1.00 94.56 413 ARG A CA 1
ATOM 3353 C C . ARG A 1 413 ? 3.023 -29.555 13.165 1.00 94.56 413 ARG A C 1
ATOM 3355 O O . ARG A 1 413 ? 3.474 -30.518 12.550 1.00 94.56 413 ARG A O 1
ATOM 3362 N N . VAL A 1 414 ? 2.463 -28.512 12.552 1.00 95.00 414 VAL A N 1
ATOM 3363 C CA . VAL A 1 414 ? 2.179 -28.513 11.109 1.00 95.00 414 VAL A CA 1
ATOM 3364 C C . VAL A 1 414 ? 3.452 -28.411 10.263 1.00 95.00 414 VAL A C 1
ATOM 3366 O O . VAL A 1 414 ? 4.507 -27.942 10.710 1.00 95.00 414 VAL A O 1
ATOM 3369 N N . ALA A 1 415 ? 3.354 -28.871 9.017 1.00 93.75 415 ALA A N 1
ATOM 3370 C CA . ALA A 1 415 ? 4.429 -28.760 8.042 1.00 93.75 415 ALA A CA 1
ATOM 3371 C C . ALA A 1 415 ? 4.585 -27.298 7.556 1.00 93.75 415 ALA A C 1
ATOM 3373 O O . ALA A 1 415 ? 3.575 -26.595 7.444 1.00 93.75 415 ALA A O 1
ATOM 3374 N N . PRO A 1 416 ? 5.811 -26.817 7.263 1.00 91.50 416 PRO A N 1
ATOM 3375 C CA . PRO A 1 416 ? 6.043 -25.438 6.823 1.00 91.50 416 PRO A CA 1
ATOM 3376 C C . PRO A 1 416 ? 5.230 -24.996 5.599 1.00 91.50 416 PRO A C 1
ATOM 3378 O O . PRO A 1 416 ? 4.837 -23.836 5.505 1.00 91.50 416 PRO A O 1
ATOM 3381 N N . GLU A 1 417 ? 4.928 -25.912 4.683 1.00 91.00 417 GLU A N 1
ATOM 3382 C CA . GLU A 1 417 ? 4.190 -25.644 3.444 1.00 91.00 417 GLU A CA 1
ATOM 3383 C C . GLU A 1 417 ? 2.742 -25.206 3.733 1.00 91.00 417 GLU A C 1
ATOM 3385 O O . GLU A 1 417 ? 2.162 -24.393 3.010 1.00 91.00 417 GLU A O 1
ATOM 3390 N N . MET A 1 418 ? 2.174 -25.682 4.847 1.00 92.50 418 MET A N 1
ATOM 3391 C CA . MET A 1 418 ? 0.842 -25.286 5.317 1.00 92.50 418 MET A CA 1
ATOM 3392 C C . MET A 1 418 ? 0.831 -23.892 5.956 1.00 92.50 418 MET A C 1
ATOM 3394 O O . MET A 1 418 ? -0.229 -23.288 6.079 1.00 92.50 418 MET A O 1
ATOM 3398 N N . ILE A 1 419 ? 1.997 -23.383 6.360 1.00 93.62 419 ILE A N 1
ATOM 3399 C CA . ILE A 1 419 ? 2.174 -22.080 7.014 1.00 93.62 419 ILE A CA 1
ATOM 3400 C C . ILE A 1 419 ? 2.487 -21.003 5.975 1.00 93.62 419 ILE A C 1
ATOM 3402 O O . ILE A 1 419 ? 1.973 -19.890 6.068 1.00 93.62 419 ILE A O 1
ATOM 3406 N N . GLN A 1 420 ? 3.314 -21.339 4.983 1.00 91.62 420 GLN A N 1
ATOM 3407 C CA . GLN A 1 420 ? 3.869 -20.388 4.024 1.00 91.62 420 GLN A CA 1
ATOM 3408 C C . GLN A 1 420 ? 2.795 -19.530 3.353 1.00 91.62 420 GLN A C 1
ATOM 3410 O O . GLN A 1 420 ? 2.816 -18.314 3.497 1.00 91.62 420 GLN A O 1
ATOM 3415 N N . HIS A 1 421 ? 1.792 -20.142 2.719 1.00 89.25 421 HIS A N 1
ATOM 3416 C CA . HIS A 1 421 ? 0.745 -19.385 2.027 1.00 89.25 421 HIS A CA 1
ATOM 3417 C C . HIS A 1 421 ? -0.079 -18.470 2.957 1.00 89.25 421 HIS A C 1
ATOM 3419 O O . HIS A 1 421 ? -0.626 -17.471 2.495 1.00 89.25 421 HIS A O 1
ATOM 3425 N N . LEU A 1 422 ? -0.191 -18.797 4.250 1.00 91.94 422 LEU A N 1
ATOM 3426 C CA . LEU A 1 422 ? -0.900 -17.978 5.237 1.00 91.94 422 LEU A CA 1
ATOM 3427 C C . LEU A 1 422 ? -0.062 -16.760 5.641 1.00 91.94 422 LEU A C 1
ATOM 3429 O O . LEU A 1 422 ? -0.586 -15.652 5.706 1.00 91.94 422 LEU A O 1
ATOM 3433 N N . SER A 1 423 ? 1.235 -16.954 5.880 1.00 90.56 423 SER A N 1
ATOM 3434 C CA . SER A 1 423 ? 2.183 -15.867 6.162 1.00 90.56 423 SER A CA 1
ATOM 3435 C C . SER A 1 423 ? 2.348 -14.948 4.951 1.00 90.56 423 SER A C 1
ATOM 3437 O O . SER A 1 423 ? 2.269 -13.732 5.088 1.00 90.56 423 SER A O 1
ATOM 3439 N N . ASP A 1 424 ? 2.473 -15.522 3.756 1.00 86.81 424 ASP A N 1
ATOM 3440 C CA . ASP A 1 424 ? 2.644 -14.783 2.509 1.00 86.81 424 ASP A CA 1
ATOM 3441 C C . ASP A 1 424 ? 1.455 -13.861 2.195 1.00 86.81 424 ASP A C 1
ATOM 3443 O O . ASP A 1 424 ? 1.617 -12.957 1.384 1.00 86.81 424 ASP A O 1
ATOM 3447 N N . ASN A 1 425 ? 0.275 -14.086 2.782 1.00 86.19 425 ASN A N 1
ATOM 3448 C CA . ASN A 1 425 ? -0.938 -13.283 2.579 1.00 86.19 425 ASN A CA 1
ATOM 3449 C C . ASN A 1 425 ? -1.409 -12.575 3.867 1.00 86.19 425 ASN A C 1
ATOM 3451 O O . ASN A 1 425 ? -2.598 -12.284 3.996 1.00 86.19 425 ASN A O 1
ATOM 3455 N N . ASP A 1 426 ? -0.516 -12.353 4.840 1.00 88.50 426 ASP A N 1
ATOM 3456 C CA . ASP A 1 426 ? -0.809 -11.672 6.114 1.00 88.50 426 ASP A CA 1
ATOM 3457 C C . ASP A 1 426 ? -1.977 -12.292 6.916 1.00 88.50 426 ASP A C 1
ATOM 3459 O O . ASP A 1 426 ? -2.615 -11.639 7.745 1.00 88.50 426 ASP A O 1
ATOM 3463 N N . VAL A 1 427 ? -2.276 -13.582 6.719 1.00 92.00 427 VAL A N 1
ATOM 3464 C CA . VAL A 1 427 ? -3.426 -14.241 7.360 1.00 92.00 427 VAL A CA 1
ATOM 3465 C C . VAL A 1 427 ? -3.234 -14.343 8.873 1.00 92.00 427 VAL A C 1
ATOM 3467 O O . VAL A 1 427 ? -4.182 -14.113 9.625 1.00 92.00 427 VAL A O 1
ATOM 3470 N N . PHE A 1 428 ? -2.013 -14.650 9.330 1.00 93.88 428 PHE A N 1
ATOM 3471 C CA . PHE A 1 428 ? -1.694 -14.725 10.759 1.00 93.88 428 PHE A CA 1
ATOM 3472 C C . PHE A 1 428 ? -1.836 -13.370 11.448 1.00 93.88 428 PHE A C 1
ATOM 3474 O O . PHE A 1 428 ? -2.549 -13.276 12.443 1.00 93.88 428 PHE A O 1
ATOM 3481 N N . SER A 1 429 ? -1.198 -12.322 10.916 1.00 92.38 429 SER A N 1
ATOM 3482 C CA . SER A 1 429 ? -1.258 -10.975 11.494 1.00 92.38 429 SER A CA 1
ATOM 3483 C C . SER A 1 429 ? -2.692 -10.438 11.489 1.00 92.38 429 SER A C 1
ATOM 3485 O O . SER A 1 429 ? -3.167 -9.979 12.521 1.00 92.38 429 SER A O 1
ATOM 3487 N N . THR A 1 430 ? -3.441 -10.631 10.399 1.00 91.06 430 THR A N 1
ATOM 3488 C CA . THR A 1 430 ? -4.862 -10.246 10.319 1.00 91.06 430 THR A CA 1
ATOM 3489 C C . THR A 1 430 ? -5.725 -10.973 11.360 1.00 91.06 430 THR A C 1
ATOM 3491 O O . THR A 1 430 ? -6.619 -10.380 11.966 1.00 91.06 430 THR A O 1
ATOM 3494 N N . TRP A 1 431 ? -5.488 -12.271 11.579 1.00 93.25 431 TRP A N 1
ATOM 3495 C CA . TRP A 1 431 ? -6.207 -13.031 12.603 1.00 93.25 431 TRP A CA 1
ATOM 3496 C C . TRP A 1 431 ? -5.844 -12.570 14.020 1.00 93.25 431 TRP A C 1
ATOM 3498 O O . TRP A 1 431 ? -6.725 -12.469 14.873 1.00 93.25 431 TRP A O 1
ATOM 3508 N N . LEU A 1 432 ? -4.570 -12.259 14.267 1.00 92.81 432 LEU A N 1
ATOM 3509 C CA . LEU A 1 432 ? -4.081 -11.744 15.546 1.00 92.81 432 LEU A CA 1
ATOM 3510 C C . LEU A 1 432 ? -4.670 -10.366 15.873 1.00 92.81 432 LEU A C 1
ATOM 3512 O O . LEU A 1 432 ? -5.171 -10.191 16.984 1.00 92.81 432 LEU A O 1
ATOM 3516 N N . ASP A 1 433 ? -4.709 -9.439 14.908 1.00 90.00 433 ASP A N 1
ATOM 3517 C CA . ASP A 1 433 ? -5.385 -8.137 15.042 1.00 90.00 433 ASP A CA 1
ATOM 3518 C C . ASP A 1 433 ? -6.851 -8.339 15.455 1.00 90.00 433 ASP A C 1
ATOM 3520 O O . ASP A 1 433 ? -7.316 -7.811 16.469 1.00 90.00 433 ASP A O 1
ATOM 3524 N N . ARG A 1 434 ? -7.559 -9.227 14.744 1.00 89.75 434 ARG A N 1
ATOM 3525 C CA . ARG A 1 434 ? -8.957 -9.580 15.030 1.00 89.75 434 ARG A CA 1
ATOM 3526 C C . ARG A 1 434 ? -9.152 -10.180 16.429 1.00 89.75 434 ARG A C 1
ATOM 3528 O O . ARG A 1 434 ? -10.202 -9.975 17.039 1.00 89.75 434 ARG A O 1
ATOM 3535 N N . LYS A 1 435 ? -8.179 -10.939 16.942 1.00 89.19 435 LYS A N 1
ATOM 3536 C CA . LYS A 1 435 ? -8.201 -11.518 18.299 1.00 89.19 435 LYS A CA 1
ATOM 3537 C C . LYS A 1 435 ? -7.800 -10.521 19.392 1.00 89.19 435 LYS A C 1
ATOM 3539 O O . LYS A 1 435 ? -8.001 -10.825 20.565 1.00 89.19 435 LYS A O 1
ATOM 3544 N N . GLY A 1 436 ? -7.323 -9.331 19.024 1.00 88.81 436 GLY A N 1
ATOM 3545 C CA . GLY A 1 436 ? -6.896 -8.293 19.958 1.00 88.81 436 GLY A CA 1
ATOM 3546 C C . GLY A 1 436 ? -5.424 -8.387 20.358 1.00 88.81 436 GLY A C 1
ATOM 3547 O O . GLY A 1 436 ? -5.077 -7.916 21.435 1.00 88.81 436 GLY A O 1
ATOM 3548 N N . PHE A 1 437 ? -4.561 -8.966 19.516 1.00 91.00 437 PHE A N 1
ATOM 3549 C CA . PHE A 1 437 ? -3.106 -9.047 19.721 1.00 91.00 437 PHE A CA 1
ATOM 3550 C C . PHE A 1 437 ? -2.324 -8.181 18.708 1.00 91.00 437 PHE A C 1
ATOM 3552 O O . PHE A 1 437 ? -1.498 -8.717 17.961 1.00 91.00 437 PHE A O 1
ATOM 3559 N N . PRO A 1 438 ? -2.570 -6.857 18.640 1.00 88.19 438 PRO A N 1
ATOM 3560 C CA . PRO A 1 438 ? -2.043 -6.016 17.568 1.00 88.19 438 PRO A CA 1
ATOM 3561 C C . PRO A 1 438 ? -0.513 -5.911 17.579 1.00 88.19 438 PRO A C 1
ATOM 3563 O O . PRO A 1 438 ? 0.109 -5.887 16.524 1.00 88.19 438 PRO A O 1
ATOM 3566 N N . GLU A 1 439 ? 0.146 -5.909 18.743 1.00 90.56 439 GLU A N 1
ATOM 3567 C CA . GLU A 1 439 ? 1.612 -5.788 18.773 1.00 90.56 439 GLU A CA 1
ATOM 3568 C C . GLU A 1 439 ? 2.320 -7.038 18.233 1.00 90.56 439 GLU A C 1
ATOM 3570 O O . GLU A 1 439 ? 3.316 -6.929 17.518 1.00 90.56 439 GLU A O 1
ATOM 3575 N N . LEU A 1 440 ? 1.788 -8.227 18.532 1.00 94.56 440 LEU A N 1
ATOM 3576 C CA . LEU A 1 440 ? 2.272 -9.470 17.937 1.00 94.56 440 LEU A CA 1
ATOM 3577 C C . LEU A 1 440 ? 1.946 -9.534 16.437 1.00 94.56 440 LEU A C 1
ATOM 3579 O O . LEU A 1 440 ? 2.765 -10.027 15.663 1.00 94.56 440 LEU A O 1
ATOM 3583 N N . ALA A 1 441 ? 0.783 -9.025 16.018 1.00 92.25 441 ALA A N 1
ATOM 3584 C CA . ALA A 1 441 ? 0.432 -8.926 14.606 1.00 92.25 441 ALA A CA 1
ATOM 3585 C C . ALA A 1 441 ? 1.431 -8.051 13.832 1.00 92.25 441 ALA A C 1
ATOM 3587 O O . ALA A 1 441 ? 1.897 -8.473 12.774 1.00 92.25 441 ALA A O 1
ATOM 3588 N N . GLU A 1 442 ? 1.812 -6.886 14.374 1.00 89.00 442 GLU A N 1
ATOM 3589 C CA . GLU A 1 442 ? 2.853 -6.021 13.800 1.00 89.00 442 GLU A CA 1
ATOM 3590 C C . GLU A 1 442 ? 4.223 -6.717 13.738 1.00 89.00 442 GLU A C 1
ATOM 3592 O O . GLU A 1 442 ? 4.897 -6.624 12.714 1.00 89.00 442 GLU A O 1
ATOM 3597 N N . GLU A 1 443 ? 4.628 -7.455 14.781 1.00 92.25 443 GLU A N 1
ATOM 3598 C CA . GLU A 1 443 ? 5.914 -8.176 14.791 1.00 92.25 443 GLU A CA 1
ATOM 3599 C C . GLU A 1 443 ? 5.968 -9.314 13.759 1.00 92.25 443 GLU A C 1
ATOM 3601 O O . GLU A 1 443 ? 7.008 -9.533 13.138 1.00 92.25 443 GLU A O 1
ATOM 3606 N N . ILE A 1 444 ? 4.862 -10.038 13.567 1.00 93.19 444 ILE A N 1
ATOM 3607 C CA . ILE A 1 444 ? 4.799 -11.181 12.647 1.00 93.19 444 ILE A CA 1
ATOM 3608 C C . ILE A 1 444 ? 4.611 -10.753 11.191 1.00 93.19 444 ILE A C 1
ATOM 3610 O O . ILE A 1 444 ? 5.044 -11.473 10.295 1.00 93.19 444 ILE A O 1
ATOM 3614 N N . ARG A 1 445 ? 3.987 -9.600 10.927 1.00 89.56 445 ARG A N 1
ATOM 3615 C CA . ARG A 1 445 ? 3.668 -9.157 9.562 1.00 89.56 445 ARG A CA 1
ATOM 3616 C C . ARG A 1 445 ? 4.854 -9.165 8.580 1.00 89.56 445 ARG A C 1
ATOM 3618 O O . ARG A 1 445 ? 4.647 -9.631 7.469 1.00 89.56 445 ARG A O 1
ATOM 3625 N N . PRO A 1 446 ? 6.080 -8.723 8.929 1.00 87.44 446 PRO A N 1
ATOM 3626 C CA . PRO A 1 446 ? 7.217 -8.791 8.006 1.00 87.44 446 PRO A CA 1
ATOM 3627 C C . PRO A 1 446 ? 7.835 -10.196 7.865 1.00 87.44 446 PRO A C 1
ATOM 3629 O O . PRO A 1 446 ? 8.771 -10.374 7.084 1.00 87.44 446 PRO A O 1
ATOM 3632 N N . ILE A 1 447 ? 7.378 -11.192 8.632 1.00 89.44 447 ILE A N 1
ATOM 3633 C CA . ILE A 1 447 ? 7.927 -12.550 8.611 1.00 89.44 447 ILE A CA 1
ATOM 3634 C C . ILE A 1 447 ? 7.301 -13.325 7.447 1.00 89.44 447 ILE A C 1
ATOM 3636 O O . ILE A 1 447 ? 6.216 -13.894 7.577 1.00 89.44 447 ILE A O 1
ATOM 3640 N N . HIS A 1 448 ? 8.033 -13.388 6.335 1.00 86.19 448 HIS A N 1
ATOM 3641 C CA . HIS A 1 448 ? 7.735 -14.202 5.151 1.00 86.19 448 HIS A CA 1
ATOM 3642 C C . HIS A 1 448 ? 8.883 -15.181 4.858 1.00 86.19 448 HIS A C 1
ATOM 3644 O O . HIS A 1 448 ? 9.974 -15.067 5.425 1.00 86.19 448 HIS A O 1
ATOM 3650 N N . GLY A 1 449 ? 8.654 -16.162 3.981 1.00 85.38 449 GLY A N 1
ATOM 3651 C CA . GLY A 1 449 ? 9.698 -17.088 3.535 1.00 85.38 449 GLY A CA 1
ATOM 3652 C C . GLY A 1 449 ? 9.192 -18.512 3.338 1.00 85.38 449 GLY A C 1
ATOM 3653 O O . GLY A 1 449 ? 8.024 -18.742 3.055 1.00 85.38 449 GLY A O 1
ATOM 3654 N N . SER A 1 450 ? 10.077 -19.497 3.482 1.00 87.75 450 SER A N 1
ATOM 3655 C CA . SER A 1 450 ? 9.730 -20.908 3.285 1.00 87.75 450 SER A CA 1
ATOM 3656 C C . SER A 1 450 ? 10.466 -21.836 4.254 1.00 87.75 450 SER A C 1
ATOM 3658 O O . SER A 1 450 ? 11.485 -21.485 4.862 1.00 87.75 450 SER A O 1
ATOM 3660 N N . GLY A 1 451 ? 9.931 -23.048 4.410 1.00 90.75 451 GLY A N 1
ATOM 3661 C CA . GLY A 1 451 ? 10.573 -24.122 5.163 1.00 90.75 451 GLY A CA 1
ATOM 3662 C C . GLY A 1 451 ? 10.729 -23.855 6.667 1.00 90.75 451 GLY A C 1
ATOM 3663 O O . GLY A 1 451 ? 9.991 -23.088 7.287 1.00 90.75 451 GLY A O 1
ATOM 3664 N N . ALA A 1 452 ? 11.706 -24.531 7.277 1.00 92.06 452 ALA A N 1
ATOM 3665 C CA . ALA A 1 452 ? 11.890 -24.545 8.730 1.00 92.06 452 ALA A CA 1
ATOM 3666 C C . ALA A 1 452 ? 12.172 -23.159 9.336 1.00 92.06 452 ALA A C 1
ATOM 3668 O O . ALA A 1 452 ? 11.712 -22.887 10.440 1.00 92.06 452 ALA A O 1
ATOM 3669 N N . LYS A 1 453 ? 12.871 -22.274 8.610 1.00 92.19 453 LYS A N 1
ATOM 3670 C CA . LYS A 1 453 ? 13.200 -20.923 9.093 1.00 92.19 453 LYS A CA 1
ATOM 3671 C C . LYS A 1 453 ? 11.954 -20.066 9.309 1.00 92.19 453 LYS A C 1
ATOM 3673 O O . LYS A 1 453 ? 11.851 -19.407 10.337 1.00 92.19 453 LYS A O 1
ATOM 3678 N N . LEU A 1 454 ? 11.003 -20.107 8.370 1.00 92.88 454 LEU A N 1
ATOM 3679 C CA . LEU A 1 454 ? 9.722 -19.409 8.514 1.00 92.88 454 LEU A CA 1
ATOM 3680 C C . LEU A 1 454 ? 8.969 -19.917 9.749 1.00 92.88 454 LEU A C 1
ATOM 3682 O O . LEU A 1 454 ? 8.543 -19.135 10.598 1.00 92.88 454 LEU A O 1
ATOM 3686 N N . LYS A 1 455 ? 8.836 -21.244 9.856 1.00 95.44 455 LYS A N 1
ATOM 3687 C CA . LYS A 1 455 ? 8.161 -21.906 10.978 1.00 95.44 455 LYS A CA 1
ATOM 3688 C C . LYS A 1 455 ? 8.786 -21.507 12.318 1.00 95.44 455 LYS A C 1
ATOM 3690 O O . LYS A 1 455 ? 8.063 -21.172 13.255 1.00 95.44 455 LYS A O 1
ATOM 3695 N N . GLU A 1 456 ? 10.113 -21.524 12.403 1.00 95.88 456 GLU A N 1
ATOM 3696 C CA . GLU A 1 456 ? 10.863 -21.151 13.601 1.00 95.88 456 GLU A CA 1
ATOM 3697 C C . GLU A 1 456 ? 10.644 -19.683 13.982 1.00 95.88 456 GLU A C 1
ATOM 3699 O O . GLU A 1 456 ? 10.297 -19.414 15.130 1.00 95.88 456 GLU A O 1
ATOM 3704 N N . ALA A 1 457 ? 10.767 -18.755 13.028 1.00 95.62 457 ALA A N 1
ATOM 3705 C CA . ALA A 1 457 ? 10.575 -17.326 13.274 1.00 95.62 457 ALA A CA 1
ATOM 3706 C C . ALA A 1 457 ? 9.173 -17.020 13.830 1.00 95.62 457 ALA A C 1
ATOM 3708 O O . ALA A 1 457 ? 9.045 -16.369 14.866 1.00 95.62 457 ALA A O 1
ATOM 3709 N N . LEU A 1 458 ? 8.123 -17.569 13.206 1.00 96.69 458 LEU A N 1
ATOM 3710 C CA . LEU A 1 458 ? 6.744 -17.408 13.680 1.00 96.69 458 LEU A CA 1
ATOM 3711 C C . LEU A 1 458 ? 6.546 -18.008 15.078 1.00 96.69 458 LEU A C 1
ATOM 3713 O O . LEU A 1 458 ? 5.967 -17.368 15.955 1.00 96.69 458 LEU A O 1
ATOM 3717 N N . THR A 1 459 ? 7.061 -19.220 15.307 1.00 97.50 459 THR A N 1
ATOM 3718 C CA . THR A 1 459 ? 6.954 -19.912 16.603 1.00 97.50 459 THR A CA 1
ATOM 3719 C C . THR A 1 459 ? 7.629 -19.109 17.717 1.00 97.50 459 THR A C 1
ATOM 3721 O O . THR A 1 459 ? 7.059 -18.958 18.797 1.00 97.50 459 THR A O 1
ATOM 3724 N N . GLN A 1 460 ? 8.824 -18.567 17.462 1.00 97.56 460 GLN A N 1
ATOM 3725 C CA . GLN A 1 460 ? 9.572 -17.764 18.430 1.00 97.56 460 GLN A CA 1
ATOM 3726 C C . GLN A 1 460 ? 8.839 -16.466 18.782 1.00 97.56 460 GLN A C 1
ATOM 3728 O O . GLN A 1 460 ? 8.718 -16.151 19.968 1.00 97.56 460 GLN A O 1
ATOM 3733 N N . SER A 1 461 ? 8.302 -15.747 17.791 1.00 97.62 461 SER A N 1
ATOM 3734 C CA . SER A 1 461 ? 7.522 -14.529 18.040 1.00 97.62 461 SER A CA 1
ATOM 3735 C C . SER A 1 461 ? 6.259 -14.818 18.854 1.00 97.62 461 SER A C 1
ATOM 3737 O O . SER A 1 461 ? 6.022 -14.149 19.859 1.00 97.62 461 SER A O 1
ATOM 3739 N N . VAL A 1 462 ? 5.486 -15.856 18.511 1.00 97.69 462 VAL A N 1
ATOM 3740 C CA . VAL A 1 462 ? 4.296 -16.236 19.298 1.00 97.69 462 VAL A CA 1
ATOM 3741 C C . VAL A 1 462 ? 4.680 -16.600 20.739 1.00 97.69 462 VAL A C 1
ATOM 3743 O O . VAL A 1 462 ? 4.111 -16.056 21.687 1.00 97.69 462 VAL A O 1
ATOM 3746 N N . ALA A 1 463 ? 5.686 -17.460 20.925 1.00 97.75 463 ALA A N 1
ATOM 3747 C CA . ALA A 1 463 ? 6.132 -17.899 22.249 1.00 97.75 463 ALA A CA 1
ATOM 3748 C C . ALA A 1 463 ? 6.639 -16.742 23.126 1.00 97.75 463 ALA A C 1
ATOM 3750 O O . ALA A 1 463 ? 6.390 -16.721 24.331 1.00 97.75 463 ALA A O 1
ATOM 3751 N N . LYS A 1 464 ? 7.321 -15.761 22.524 1.00 97.75 464 LYS A N 1
ATOM 3752 C CA . LYS A 1 464 ? 7.797 -14.545 23.197 1.00 97.75 464 LYS A CA 1
ATOM 3753 C C . LYS A 1 464 ? 6.643 -13.700 23.746 1.00 97.75 464 LYS A C 1
ATOM 3755 O O . LYS A 1 464 ? 6.765 -13.149 24.839 1.00 97.75 464 LYS A O 1
ATOM 3760 N N . TRP A 1 465 ? 5.544 -13.581 23.003 1.00 97.56 465 TRP A N 1
ATOM 3761 C CA . TRP A 1 465 ? 4.438 -12.681 23.347 1.00 97.56 465 TRP A CA 1
ATOM 3762 C C . TRP A 1 465 ? 3.423 -13.264 24.329 1.00 97.56 465 TRP A C 1
ATOM 3764 O O . TRP A 1 465 ? 2.853 -12.505 25.112 1.00 97.56 465 TRP A O 1
ATOM 3774 N N . ILE A 1 466 ? 3.236 -14.587 24.356 1.00 97.25 466 ILE A N 1
ATOM 3775 C CA . ILE A 1 466 ? 2.335 -15.258 25.310 1.00 97.25 466 ILE A CA 1
ATOM 3776 C C . ILE A 1 466 ? 2.525 -14.768 26.760 1.00 97.25 466 ILE A C 1
ATOM 3778 O O . ILE A 1 466 ? 1.558 -14.256 27.329 1.00 97.25 466 ILE A O 1
ATOM 3782 N N . PRO A 1 467 ? 3.724 -14.829 27.377 1.00 97.19 467 PRO A N 1
ATOM 3783 C CA . PRO A 1 467 ? 3.887 -14.399 28.767 1.00 97.19 467 PRO A CA 1
ATOM 3784 C C . PRO A 1 467 ? 3.631 -12.896 28.965 1.00 97.19 467 PRO A C 1
ATOM 3786 O O . PRO A 1 467 ? 3.154 -12.491 30.025 1.00 97.19 467 PRO A O 1
ATOM 3789 N N . ILE A 1 468 ? 3.898 -12.064 27.951 1.00 96.50 468 ILE A N 1
ATOM 3790 C CA . ILE A 1 468 ? 3.641 -10.616 27.994 1.00 96.50 468 ILE A CA 1
ATOM 3791 C C . ILE A 1 468 ? 2.132 -10.356 28.065 1.00 96.50 468 ILE A C 1
ATOM 3793 O O . ILE A 1 468 ? 1.677 -9.555 28.881 1.00 96.50 468 ILE A O 1
ATOM 3797 N N . TYR A 1 469 ? 1.347 -11.051 27.243 1.00 94.94 469 TYR A N 1
ATOM 3798 C CA . TYR A 1 469 ? -0.107 -10.918 27.236 1.00 94.94 469 TYR A CA 1
ATOM 3799 C C . TYR A 1 469 ? -0.764 -11.537 28.481 1.00 94.94 469 TYR A C 1
ATOM 3801 O O . TYR A 1 469 ? -1.694 -10.942 29.029 1.00 94.94 469 TYR A O 1
ATOM 3809 N N . GLN A 1 470 ? -0.221 -12.636 29.022 1.00 94.38 470 GLN A N 1
ATOM 3810 C CA . GLN A 1 470 ? -0.670 -13.203 30.305 1.00 94.38 470 GLN A CA 1
ATOM 3811 C C . GLN A 1 470 ? -0.519 -12.209 31.455 1.00 94.38 470 GLN A C 1
ATOM 3813 O O . GLN A 1 470 ? -1.448 -12.024 32.238 1.00 94.38 470 GLN A O 1
ATOM 3818 N N . GLN A 1 471 ? 0.626 -11.525 31.542 1.00 95.69 471 GLN A N 1
ATOM 3819 C CA . GLN A 1 471 ? 0.866 -10.505 32.571 1.00 95.69 471 GLN A CA 1
ATOM 3820 C C . GLN A 1 471 ? -0.107 -9.322 32.470 1.00 95.69 471 GLN A C 1
ATOM 3822 O O . GLN A 1 471 ? -0.392 -8.672 33.474 1.00 95.69 471 GLN A O 1
ATOM 3827 N N . ARG A 1 472 ? -0.643 -9.057 31.273 1.00 91.69 472 ARG A N 1
ATOM 3828 C CA . ARG A 1 472 ? -1.668 -8.032 31.020 1.00 91.69 472 ARG A CA 1
ATOM 3829 C C . ARG A 1 472 ? -3.098 -8.532 31.267 1.00 91.69 472 ARG A C 1
ATOM 3831 O O . ARG A 1 472 ? -4.035 -7.760 31.093 1.00 91.69 472 ARG A O 1
ATOM 3838 N N . GLY A 1 473 ? -3.277 -9.792 31.671 1.00 90.44 473 GLY A N 1
ATOM 3839 C CA . GLY A 1 473 ? -4.588 -10.393 31.933 1.00 90.44 473 GLY A CA 1
ATOM 3840 C C . GLY A 1 473 ? -5.395 -10.708 30.672 1.00 90.44 473 GLY A C 1
ATOM 3841 O O . GLY A 1 473 ? -6.615 -10.836 30.751 1.00 90.44 473 GLY A O 1
ATOM 3842 N N . MET A 1 474 ? -4.740 -10.806 29.512 1.00 87.44 474 MET A N 1
ATOM 3843 C CA . MET A 1 474 ? -5.402 -11.157 28.256 1.00 87.44 474 MET A CA 1
ATOM 3844 C C . MET A 1 474 ? -5.635 -12.674 28.167 1.00 87.44 474 MET A C 1
ATOM 3846 O O . MET A 1 474 ? -4.816 -13.444 28.677 1.00 87.44 474 MET A O 1
ATOM 3850 N N . PRO A 1 475 ? -6.732 -13.121 27.527 1.00 84.88 475 PRO A N 1
ATOM 3851 C CA . PRO A 1 475 ? -6.951 -14.539 27.264 1.00 84.88 475 PRO A CA 1
ATOM 3852 C C . PRO A 1 475 ? -5.893 -15.040 26.274 1.00 84.88 475 PRO A C 1
ATOM 3854 O O . PRO A 1 475 ? -5.652 -14.380 25.264 1.00 84.88 475 PRO A O 1
ATOM 3857 N N . ILE A 1 476 ? -5.265 -16.181 26.569 1.00 90.00 476 ILE A N 1
ATOM 3858 C CA . ILE A 1 476 ? -4.228 -16.799 25.727 1.00 90.00 476 ILE A CA 1
ATOM 3859 C C . ILE A 1 476 ? -4.758 -18.035 25.051 1.00 90.00 476 ILE A C 1
ATOM 3861 O O . ILE A 1 476 ? -5.471 -18.815 25.718 1.00 90.00 476 ILE A O 1
#

Radius of gyration: 23.3 Å; Cα contacts (8 Å, |Δi|>4): 816; chains: 1; bounding box: 55×57×61 Å

Nearest PDB structures (foldseek):
  5uqi-assembly1_A  TM=4.579E-01  e=2.050E+00  Escherichia coli CFT073
  8tr1-assembly1_A  TM=5.059E-01  e=7.965E+00  Trypanosoma brucei
  7cgc-assembly4_D  TM=2.600E-01  e=1.650E+00  Escherichia coli K-12
  8eh1-assembly1_A  TM=2.200E-01  e=2.998E+00  Thermotoga maritima

Organism: NCBI:txid1703775

pLDDT: mean 90.21, std 8.02, range [37.59, 98.31]

Foldseek 3Di:
DQPPFAFDFDFQQPAAAQEEEEEDPDPLLVVLQVLCCFQPVNYDYDYDPDLAVLLVDADAGAYEYEYELVNLVPHDLVSNCVRYVRYFYEYEYQDPCLQAAFPVVCCVVRVSVVSHPYYAYADVPQQRNNLQVVLRSQLSSLVSCVVPVVVDQFEEAEEEARGRHQCSNCSSLVCLLQFSLHHYDYDQALQRLCCAQFVGRDPVPRDLVCRVPRHCVSNYLEYEYEQAADDVPDGGDSSVVVSLVSCCVRQVLYAYEHADPDPVVVVCVVPHHYHDRPDPVCSVVVSVCCQARRLLAWPFQADPVRDTPDTHGALVSVLVLLVCLLDPDPSVQRSQVRVLVCLVSLNVLRNCSSLSNPVLSVQPPRDNDGRNRNSVSNNVSSVVLVVSLQSHFDDQDPQTHRALVSVLVCLVPDFQVSVQVCLSRLVVLSNCSSLSNNVLSSLSSSQHRTGPVSSVSNNVSSVVCVVVCVVVVRTD

Sequence (476 aa):
MMDQYAFYPRIINPMKFSYAIIFSAEEEVRKSKKVLVESMPWTEVEIFGDPFSISQYKSDKASIIILDDSGLIVVDADKIRENNQNVVIILLSSNDFISRSPPSITHEKYPYTSKADLVFAIDREEFVPSHILPSAVRCAEDLLNIKKYSRVRRYIFLLVDDEPRWFSQFLPVLYNIIGQRADVMVARTLEEALQFLFGVKQESEIDEDRYLSLGHGDDVVCLIADIFFPKGNDLNSDAGKDLIRITRKYYSRIPVIIASKAKEAFDFKDQAFILPKGDPGSLQTLQAYIHDFTGLGDFVLQDKTKMELLRLKDIYQMKDVLTEAKKRTKQGQKLREVLEVYGEKDAFSTWLYMHGFRELGDELRPQRGRGTDLVRKLVEPIEREISRIHSSPLAIGEERVFSLQDLLDALQRVAPEMIQHLSDNDVFSTWLDRKGFPELAEEIRPIHGSGAKLKEALTQSVAKWIPIYQQRGMPI

Solvent-accessible surface area (backbone atoms only — not comparable to full-atom values): 25384 Å² total; per-residue (Å²): 130,83,79,81,42,72,67,77,74,75,62,78,63,82,57,63,46,45,33,37,41,37,32,56,94,49,66,65,56,62,61,26,51,58,51,41,43,48,72,36,63,72,30,48,74,46,80,53,93,54,50,65,63,53,31,70,44,68,49,97,56,34,30,36,40,39,22,22,66,78,32,45,63,67,36,46,56,65,53,27,49,75,49,18,95,48,63,44,36,34,34,46,33,69,50,67,65,55,23,66,29,40,64,71,64,32,33,71,79,41,56,52,60,69,63,36,78,43,64,32,32,34,46,91,77,89,34,38,44,59,64,35,48,57,39,53,54,49,42,48,34,28,50,53,35,58,73,72,49,67,89,49,91,56,42,23,38,40,38,38,48,30,34,24,38,56,54,36,64,43,42,47,57,50,46,69,65,52,46,83,72,50,39,50,45,82,28,47,36,46,38,50,47,35,32,45,36,41,49,31,65,49,80,92,67,65,46,91,91,54,31,78,78,52,27,44,45,79,27,40,40,29,41,37,29,25,47,61,22,26,44,92,89,40,66,80,28,62,36,27,56,52,53,53,54,52,41,48,73,80,41,68,56,46,40,39,36,36,48,38,81,55,74,75,58,62,82,38,55,96,73,30,50,79,40,55,66,92,48,81,85,45,54,67,56,49,46,49,49,47,22,54,57,50,27,71,40,44,54,63,43,47,50,99,83,69,47,81,73,47,74,29,81,39,73,66,53,48,48,52,54,41,55,48,31,67,42,99,42,73,66,12,49,55,44,25,66,46,49,36,62,37,42,76,41,43,43,61,24,47,26,35,38,61,37,51,34,50,71,60,14,59,72,50,55,78,54,87,43,56,52,68,56,31,44,52,67,50,44,57,58,50,54,56,49,60,71,41,52,69,71,27,33,52,72,53,80,90,48,72,28,65,38,63,56,44,43,43,56,45,51,71,68,55,60,36,78,64,45,30,68,37,39,71,46,42,38,57,24,33,50,28,29,53,74,62,38,49,70,61,14,62,67,46,47,82,55,53,38,62,46,70,63,38,39,49,53,53,39,51,53,48,61,63,45,51,64,58,39,48,76,71,71,47,92,88

Mean predicted aligned error: 5.56 Å